Protein AF-0000000066123853 (afdb_homodimer)

Solvent-accessible surface area (backbone atoms only — not comparable to full-atom values): 35939 Å² total; per-residue (Å²): 130,81,56,66,37,72,75,20,66,76,66,48,67,54,58,86,61,61,35,60,52,80,24,77,84,41,65,58,48,42,54,58,63,75,71,59,58,68,35,46,50,50,32,54,51,54,63,68,64,69,81,60,58,86,77,52,66,48,64,68,28,37,54,46,67,74,42,84,79,60,48,72,63,56,48,43,35,52,52,52,47,50,12,46,49,34,28,49,29,36,50,50,31,47,42,41,44,67,32,48,50,68,51,37,37,23,34,43,53,39,46,22,50,30,48,50,33,25,50,25,41,47,51,33,48,32,44,51,50,51,26,62,65,62,66,49,62,55,59,58,35,47,32,23,52,50,24,34,50,50,44,24,52,49,50,51,52,51,48,60,50,42,50,62,58,60,38,70,81,53,55,60,89,42,62,67,34,36,42,50,50,49,49,30,48,40,48,46,26,47,40,44,51,44,39,54,46,49,56,50,46,53,58,49,45,53,38,27,75,69,71,34,48,49,32,59,25,52,53,48,51,54,50,49,52,51,40,52,53,49,31,53,49,40,39,53,50,55,49,50,49,39,69,78,37,61,84,47,72,37,71,67,52,52,51,51,50,52,50,52,51,52,51,49,45,51,44,46,42,51,32,41,36,67,44,28,75,84,40,54,97,89,43,43,37,67,48,50,44,31,32,48,38,22,44,46,24,54,53,32,43,65,68,76,40,76,63,80,63,85,41,62,67,71,56,64,65,56,56,52,52,53,53,51,45,51,51,50,49,50,47,54,46,41,51,53,44,48,58,49,50,64,68,58,69,110,133,86,52,66,37,71,73,20,66,76,67,49,67,55,58,85,60,61,34,62,51,80,23,78,84,41,66,58,48,42,54,59,65,76,71,58,59,67,34,45,50,50,31,54,52,54,62,68,65,68,82,61,59,85,78,52,67,48,66,70,30,38,54,48,66,73,43,84,77,59,48,72,62,56,49,43,35,52,51,52,47,50,12,47,48,35,28,48,29,35,50,50,32,47,44,41,43,66,34,48,51,68,52,38,37,24,35,42,52,41,45,22,50,30,47,51,34,26,51,26,42,47,51,33,48,33,46,51,50,51,26,60,65,63,67,50,62,55,60,57,34,46,32,23,51,50,24,35,46,50,43,24,53,51,52,51,52,52,47,59,50,41,49,61,58,61,38,70,82,53,56,62,89,44,61,67,33,36,41,51,50,50,50,30,49,42,46,47,26,47,40,45,51,44,39,54,46,49,56,50,48,52,59,48,44,52,37,27,75,69,71,34,48,48,32,61,27,52,52,49,52,55,49,49,52,51,40,53,52,50,30,52,50,40,41,51,50,54,48,50,50,39,70,77,37,60,84,46,73,38,72,67,51,52,50,51,51,52,51,52,51,51,52,50,44,52,46,47,41,51,33,40,36,68,44,28,76,82,40,54,97,91,42,44,36,68,48,50,44,33,32,49,37,23,44,48,24,55,52,32,43,66,68,76,41,74,63,81,63,85,41,64,68,72,54,64,65,56,57,52,52,53,52,51,45,51,51,49,49,48,47,53,47,41,51,53,43,49,59,50,49,65,67,57,71,112

Radius of gyration: 25.78 Å; Cα contacts (8 Å, |Δi|>4): 900; chains: 2; bounding box: 51×75×58 Å

Nearest PDB structures (foldseek):
  4d8g-assembly2_D  TM=9.916E-01  e=1.668E-39  Chlamydia trachomatis
  2ani-assembly1_A-2  TM=9.956E-01  e=8.277E-39  Chlamydia trachomatis
  6y2n-assembly1_A-2  TM=9.847E-01  e=2.205E-27  Saccharopolyspora erythraea NRRL 2338
  7aik-assembly1_A  TM=9.296E-01  e=1.510E-14  Aquifex aeolicus VF5
  2rcc-assembly1_B  TM=9.233E-01  e=2.480E-12  Halalkalibacterium halodurans C-125

Structure (mmCIF, N/CA/C/O backbone):
data_AF-0000000066123853-model_v1
#
loop_
_entity.id
_entity.type
_entity.pdbx_description
1 polymer 'Ribonucleoside-diphosphate reductase subunit beta'
#
loop_
_atom_site.group_PDB
_atom_site.id
_atom_site.type_symbol
_atom_site.label_atom_id
_atom_site.label_alt_id
_atom_site.label_comp_id
_atom_site.label_asym_id
_atom_site.label_entity_id
_atom_site.label_seq_id
_atom_site.pdbx_PDB_ins_code
_atom_site.Cartn_x
_atom_site.Cartn_y
_atom_site.Cartn_z
_atom_site.occupancy
_atom_site.B_iso_or_equiv
_atom_site.auth_seq_id
_atom_site.auth_comp_id
_atom_site.auth_asym_id
_atom_site.auth_atom_id
_atom_site.pdbx_PDB_model_num
ATOM 1 N N . MET A 1 1 ? 11.695 31.75 20.984 1 34.56 1 MET A N 1
ATOM 2 C CA . MET A 1 1 ? 12.438 31.344 19.797 1 34.56 1 MET A CA 1
ATOM 3 C C . MET A 1 1 ? 12.828 29.875 19.875 1 34.56 1 MET A C 1
ATOM 5 O O . MET A 1 1 ? 13.82 29.516 20.5 1 34.56 1 MET A O 1
ATOM 9 N N . GLN A 1 2 ? 12.016 28.859 20.109 1 45.78 2 GLN A N 1
ATOM 10 C CA . GLN A 1 2 ? 12.273 27.594 20.781 1 45.78 2 GLN A CA 1
ATOM 11 C C . GLN A 1 2 ? 13.25 26.734 19.984 1 45.78 2 GLN A C 1
ATOM 13 O O . GLN A 1 2 ? 13.062 26.516 18.797 1 45.78 2 GLN A O 1
ATOM 18 N N . ALA A 1 3 ? 14.508 26.531 20.531 1 50.03 3 ALA A N 1
ATOM 19 C CA . ALA A 1 3 ? 15.898 26.156 20.312 1 50.03 3 ALA A CA 1
ATOM 20 C C . ALA A 1 3 ? 16 24.766 19.672 1 50.03 3 ALA A C 1
ATOM 22 O O . ALA A 1 3 ? 15.164 23.906 19.922 1 50.03 3 ALA A O 1
ATOM 23 N N . ASP A 1 4 ? 16.672 24.812 18.531 1 61.72 4 ASP A N 1
ATOM 24 C CA . ASP A 1 4 ? 17.328 23.641 17.953 1 61.72 4 ASP A CA 1
ATOM 25 C C . ASP A 1 4 ? 17.781 22.672 19.047 1 61.72 4 ASP A C 1
ATOM 27 O O . ASP A 1 4 ? 18.312 23.094 20.078 1 61.72 4 ASP A O 1
ATOM 31 N N . ILE A 1 5 ? 16.984 21.625 19.156 1 66.38 5 ILE A N 1
ATOM 32 C CA . ILE A 1 5 ? 17.422 20.578 20.078 1 66.38 5 ILE A CA 1
ATOM 33 C C . ILE A 1 5 ? 18.812 20.078 19.688 1 66.38 5 ILE A C 1
ATOM 35 O O . ILE A 1 5 ? 18.984 19.391 18.688 1 66.38 5 ILE A O 1
ATOM 39 N N . LEU A 1 6 ? 19.844 20.703 20.156 1 57.56 6 LEU A N 1
ATOM 40 C CA . LEU A 1 6 ? 21.234 20.422 19.797 1 57.56 6 LEU A CA 1
ATOM 41 C C . LEU A 1 6 ? 21.484 18.922 19.797 1 57.56 6 LEU A C 1
ATOM 43 O O . LEU A 1 6 ? 22.203 18.406 18.922 1 57.56 6 LEU A O 1
ATOM 47 N N . ASP A 1 7 ? 20.891 18.188 20.656 1 71.75 7 ASP A N 1
ATOM 48 C CA . ASP A 1 7 ? 21.172 16.766 20.766 1 71.75 7 ASP A CA 1
ATOM 49 C C . ASP A 1 7 ? 20.469 15.977 19.672 1 71.75 7 ASP A C 1
ATOM 51 O O . ASP A 1 7 ? 20.75 14.797 19.469 1 71.75 7 ASP A O 1
ATOM 55 N N . GLY A 1 8 ? 19.719 16.766 18.906 1 78 8 GLY A N 1
ATOM 56 C CA . GLY A 1 8 ? 18.953 16.078 17.875 1 78 8 GLY A CA 1
ATOM 57 C C . GLY A 1 8 ? 19.781 15.68 16.672 1 78 8 GLY A C 1
ATOM 58 O O . GLY A 1 8 ? 19.391 14.781 15.93 1 78 8 GLY A O 1
ATOM 59 N N . LYS A 1 9 ? 20.969 16.359 16.469 1 79.56 9 LYS A N 1
ATOM 60 C CA . LYS A 1 9 ? 21.828 16.047 15.336 1 79.56 9 LYS A CA 1
ATOM 61 C C . LYS A 1 9 ? 22.422 14.641 15.461 1 79.56 9 LYS A C 1
ATOM 63 O O . LYS A 1 9 ? 22.719 13.992 14.461 1 79.56 9 LYS A O 1
ATOM 68 N N . GLN A 1 10 ? 22.531 14.164 16.719 1 73.81 10 GLN A N 1
ATOM 69 C CA . GLN A 1 10 ? 23.125 12.859 17 1 73.81 10 GLN A CA 1
ATOM 70 C C . GLN A 1 10 ? 22.172 11.734 16.578 1 73.81 10 GLN A C 1
ATOM 72 O O . GLN A 1 10 ? 22.578 10.578 16.469 1 73.81 10 GLN A O 1
ATOM 77 N N . LYS A 1 11 ? 21.047 12.102 16.312 1 79.5 11 LYS A N 1
ATOM 78 C CA . LYS A 1 11 ? 20.031 11.102 15.984 1 79.5 11 LYS A CA 1
ATOM 79 C C . LYS A 1 11 ? 19.891 10.938 14.477 1 79.5 11 LYS A C 1
ATOM 81 O O . LYS A 1 11 ? 19.078 10.133 14.008 1 79.5 11 LYS A O 1
ATOM 86 N N . ARG A 1 12 ? 20.719 11.672 13.828 1 79.88 12 ARG A N 1
ATOM 87 C CA . ARG A 1 12 ? 20.734 11.477 12.383 1 79.88 12 ARG A CA 1
ATOM 88 C C . ARG A 1 12 ? 21.266 10.086 12.023 1 79.88 12 ARG A C 1
ATOM 90 O O . ARG A 1 12 ? 22.219 9.602 12.633 1 79.88 12 ARG A O 1
ATOM 97 N N . VAL A 1 13 ? 20.641 9.406 11.078 1 80.44 13 VAL A N 1
ATOM 98 C CA . VAL A 1 13 ? 20.891 7.996 10.766 1 80.44 13 VAL A CA 1
ATOM 99 C C . VAL A 1 13 ? 22.188 7.859 9.969 1 80.44 13 VAL A C 1
ATOM 101 O O . VAL A 1 13 ? 22.438 8.648 9.062 1 80.44 13 VAL A O 1
ATOM 104 N N . ASN A 1 14 ? 22.938 6.887 10.398 1 81.81 14 ASN A N 1
ATOM 105 C CA . ASN A 1 14 ? 24.125 6.469 9.656 1 81.81 14 ASN A CA 1
ATOM 106 C C . ASN A 1 14 ? 23.812 5.316 8.703 1 81.81 14 ASN A C 1
ATOM 108 O O . ASN A 1 14 ? 23.109 4.375 9.07 1 81.81 14 ASN A O 1
ATOM 112 N N . LEU A 1 15 ? 24.344 5.449 7.52 1 82.56 15 LEU A N 1
ATOM 113 C CA . LEU A 1 15 ? 24.094 4.477 6.465 1 82.56 15 LEU A CA 1
ATOM 114 C C . LEU A 1 15 ? 24.406 3.062 6.938 1 82.56 15 LEU A C 1
ATOM 116 O O . LEU A 1 15 ? 23.641 2.131 6.672 1 82.56 15 LEU A O 1
ATOM 120 N N . ASN A 1 16 ? 25.469 2.875 7.566 1 82.94 16 ASN A N 1
ATOM 121 C CA . ASN A 1 16 ? 25.953 1.556 7.949 1 82.94 16 ASN A CA 1
ATOM 122 C C . ASN A 1 16 ? 25.109 0.937 9.055 1 82.94 16 ASN A C 1
ATOM 124 O O . ASN A 1 16 ? 25.172 -0.271 9.289 1 82.94 16 ASN A O 1
ATOM 128 N N . SER A 1 17 ? 24.328 1.716 9.68 1 85.19 17 SER A N 1
ATOM 129 C CA . SER A 1 17 ? 23.484 1.222 10.773 1 85.19 17 SER A CA 1
ATOM 130 C C . SER A 1 17 ? 22.188 0.631 10.242 1 85.19 17 SER A C 1
ATOM 132 O O . SER A 1 17 ? 21.453 -0.04 10.977 1 85.19 17 SER A O 1
ATOM 134 N N . LYS A 1 18 ? 21.953 0.809 9.031 1 90.25 18 LYS A N 1
ATOM 135 C CA . LYS A 1 18 ? 20.703 0.314 8.453 1 90.25 18 LYS A CA 1
ATOM 136 C C . LYS A 1 18 ? 20.797 -1.181 8.164 1 90.25 18 LYS A C 1
ATOM 138 O O . LYS A 1 18 ? 21.844 -1.677 7.738 1 90.25 18 LYS A O 1
ATOM 143 N N . ARG A 1 19 ? 19.75 -1.837 8.422 1 94.12 19 ARG A N 1
ATOM 144 C CA . ARG A 1 19 ? 19.609 -3.268 8.172 1 94.12 19 ARG A CA 1
ATOM 145 C C . ARG A 1 19 ? 18.234 -3.59 7.602 1 94.12 19 ARG A C 1
ATOM 147 O O . ARG A 1 19 ? 17.297 -2.803 7.746 1 94.12 19 ARG A O 1
ATOM 154 N N . LEU A 1 20 ? 18.156 -4.711 6.953 1 96.5 20 LEU A N 1
ATOM 155 C CA . LEU A 1 20 ? 16.906 -5.094 6.32 1 96.5 20 LEU A CA 1
ATOM 156 C C . LEU A 1 20 ? 15.875 -5.516 7.367 1 96.5 20 LEU A C 1
ATOM 158 O O . LEU A 1 20 ? 14.688 -5.227 7.223 1 96.5 20 LEU A O 1
ATOM 162 N N . VAL A 1 21 ? 16.344 -6.207 8.359 1 96 21 VAL A N 1
ATOM 163 C CA . VAL A 1 21 ? 15.484 -6.656 9.453 1 96 21 VAL A CA 1
ATOM 164 C C . VAL A 1 21 ? 16.125 -6.289 10.789 1 96 21 VAL A C 1
ATOM 166 O O . VAL A 1 21 ? 17.344 -6.152 10.891 1 96 21 VAL A O 1
ATOM 169 N N . ASN A 1 22 ? 15.227 -6.039 11.766 1 91.69 22 ASN A N 1
ATOM 170 C CA . ASN A 1 22 ? 15.656 -5.773 13.133 1 91.69 22 ASN A CA 1
ATOM 171 C C . ASN A 1 22 ? 16.531 -4.531 13.211 1 91.69 22 ASN A C 1
ATOM 173 O O . ASN A 1 22 ? 17.516 -4.508 13.945 1 91.69 22 ASN A O 1
ATOM 177 N N . CYS A 1 23 ? 16.188 -3.596 12.305 1 82.75 23 CYS A N 1
ATOM 178 C CA . CYS A 1 23 ? 16.922 -2.332 12.352 1 82.75 23 CYS A CA 1
ATOM 179 C C . CYS A 1 23 ? 16.484 -1.496 13.547 1 82.75 23 CYS A C 1
ATOM 181 O O . CYS A 1 23 ? 15.852 -0.447 13.375 1 82.75 23 CYS A O 1
ATOM 183 N N . ASN A 1 24 ? 16.578 -1.872 14.695 1 68.81 24 ASN A N 1
ATOM 184 C CA . ASN A 1 24 ? 16.094 -1.221 15.906 1 68.81 24 ASN A CA 1
ATOM 185 C C . ASN A 1 24 ? 16.891 0.044 16.219 1 68.81 24 ASN A C 1
ATOM 187 O O . ASN A 1 24 ? 16.422 0.902 16.969 1 68.81 24 ASN A O 1
ATOM 191 N N . GLN A 1 25 ? 17.938 0.128 15.664 1 57.03 25 GLN A N 1
ATOM 192 C CA . GLN A 1 25 ? 18.797 1.259 15.984 1 57.03 25 GLN A CA 1
ATOM 193 C C . GLN A 1 25 ? 18.422 2.486 15.156 1 57.03 25 GLN A C 1
ATOM 195 O O . GLN A 1 25 ? 18.75 3.615 15.531 1 57.03 25 GLN A O 1
ATOM 200 N N . VAL A 1 26 ? 17.812 2.137 14.18 1 58.5 26 VAL A N 1
ATOM 201 C CA . VAL A 1 26 ? 17.5 3.246 13.289 1 58.5 26 VAL A CA 1
ATOM 202 C C . VAL A 1 26 ? 15.992 3.502 13.297 1 58.5 26 VAL A C 1
ATOM 204 O O . VAL A 1 26 ? 15.195 2.564 13.383 1 58.5 26 VAL A O 1
ATOM 207 N N . ASP A 1 27 ? 15.742 4.75 13.375 1 72.19 27 ASP A N 1
ATOM 208 C CA . ASP A 1 27 ? 14.359 5.211 13.305 1 72.19 27 ASP A CA 1
ATOM 209 C C . ASP A 1 27 ? 13.719 4.844 11.969 1 72.19 27 ASP A C 1
ATOM 211 O O . ASP A 1 27 ? 14.188 5.289 10.914 1 72.19 27 ASP A O 1
ATOM 215 N N . VAL A 1 28 ? 12.742 4.07 12.039 1 66.69 28 VAL A N 1
ATOM 216 C CA . VAL A 1 28 ? 12.094 3.484 10.875 1 66.69 28 VAL A CA 1
ATOM 217 C C . VAL A 1 28 ? 11.406 4.582 10.062 1 66.69 28 VAL A C 1
ATOM 219 O O . VAL A 1 28 ? 11.008 4.359 8.914 1 66.69 28 VAL A O 1
ATOM 222 N N . ASN A 1 29 ? 11.43 5.75 10.594 1 73.06 29 ASN A N 1
ATOM 223 C CA . ASN A 1 29 ? 10.75 6.848 9.906 1 73.06 29 ASN A CA 1
ATOM 224 C C . ASN A 1 29 ? 11.727 7.66 9.055 1 73.06 29 ASN A C 1
ATOM 226 O O . ASN A 1 29 ? 11.32 8.594 8.359 1 73.06 29 ASN A O 1
ATOM 230 N N . GLN A 1 30 ? 12.969 7.207 9.047 1 82.81 30 GLN A N 1
ATOM 231 C CA . GLN A 1 30 ? 13.961 7.969 8.297 1 82.81 30 GLN A CA 1
ATOM 232 C C . GLN A 1 30 ? 14.344 7.242 7.008 1 82.81 30 GLN A C 1
ATOM 234 O O . GLN A 1 30 ? 15.141 6.305 7.035 1 82.81 30 GLN A O 1
ATOM 239 N N . LEU A 1 31 ? 13.914 7.738 5.906 1 87.56 31 LEU A N 1
ATOM 240 C CA . LEU A 1 31 ? 14.141 7.145 4.59 1 87.56 31 LEU A CA 1
ATOM 241 C C . LEU A 1 31 ? 15.594 7.305 4.164 1 87.56 31 LEU A C 1
ATOM 243 O O . LEU A 1 31 ? 16.203 6.367 3.635 1 87.56 31 LEU A O 1
ATOM 247 N N . VAL A 1 32 ? 16.172 8.477 4.492 1 89.06 32 VAL A N 1
ATOM 248 C CA . VAL A 1 32 ? 17.516 8.758 4.012 1 89.06 32 VAL A CA 1
ATOM 249 C C . VAL A 1 32 ? 18.516 8.609 5.152 1 89.06 32 VAL A C 1
ATOM 251 O O . VAL A 1 32 ? 18.188 8.844 6.316 1 89.06 32 VAL A O 1
ATOM 254 N N . PRO A 1 33 ? 19.719 8.227 4.84 1 90.69 33 PRO A N 1
ATOM 255 C CA . PRO A 1 33 ? 20.234 7.848 3.521 1 90.69 33 PRO A CA 1
ATOM 256 C C . PRO A 1 33 ? 19.734 6.477 3.064 1 90.69 33 PRO A C 1
ATOM 258 O O . PRO A 1 33 ? 19.312 5.66 3.891 1 90.69 33 PRO A O 1
ATOM 261 N N . ILE A 1 34 ? 19.781 6.328 1.762 1 92.81 34 ILE A N 1
ATOM 262 C CA . ILE A 1 34 ? 19.328 5.062 1.186 1 92.81 34 ILE A CA 1
ATOM 263 C C . ILE A 1 34 ? 20.516 4.102 1.077 1 92.81 34 ILE A C 1
ATOM 265 O O . ILE A 1 34 ? 21.469 4.367 0.356 1 92.81 34 ILE A O 1
ATOM 269 N N . LYS A 1 35 ? 20.453 3.027 1.718 1 94 35 LYS A N 1
ATOM 270 C CA . LYS A 1 35 ? 21.5 1.999 1.689 1 94 35 LYS A CA 1
ATOM 271 C C . LYS A 1 35 ? 21.219 0.96 0.608 1 94 35 LYS A C 1
ATOM 273 O O . LYS A 1 35 ? 22.094 0.641 -0.199 1 94 35 LYS A O 1
ATOM 278 N N . TYR A 1 36 ? 20.047 0.468 0.564 1 96.62 36 TYR A N 1
ATOM 279 C CA . TYR A 1 36 ? 19.656 -0.583 -0.368 1 96.62 36 TYR A CA 1
ATOM 280 C C . TYR A 1 36 ? 19.062 0.011 -1.641 1 96.62 36 TYR A C 1
ATOM 282 O O . TYR A 1 36 ? 17.844 -0.046 -1.854 1 96.62 36 TYR A O 1
ATOM 290 N N . LYS A 1 37 ? 19.922 0.354 -2.514 1 96.44 37 LYS A N 1
ATOM 291 C CA . LYS A 1 37 ? 19.547 1.044 -3.746 1 96.44 37 LYS A CA 1
ATOM 292 C C . LYS A 1 37 ? 18.641 0.174 -4.609 1 96.44 37 LYS A C 1
ATOM 294 O O . LYS A 1 37 ? 17.766 0.687 -5.32 1 96.44 37 LYS A O 1
ATOM 299 N N . TRP A 1 38 ? 18.859 -1.137 -4.512 1 97.06 38 TRP A N 1
ATOM 300 C CA . TRP A 1 38 ? 18.016 -2.051 -5.285 1 97.06 38 TRP A CA 1
ATOM 301 C C . TRP A 1 38 ? 16.562 -1.94 -4.863 1 97.06 38 TRP A C 1
ATOM 303 O O . TRP A 1 38 ? 15.648 -2.078 -5.691 1 97.06 38 TRP A O 1
ATOM 313 N N . ALA A 1 39 ? 16.281 -1.753 -3.58 1 97.75 39 ALA A N 1
ATOM 314 C CA . ALA A 1 39 ? 14.906 -1.608 -3.109 1 97.75 39 ALA A CA 1
ATOM 315 C C . ALA A 1 39 ? 14.266 -0.349 -3.678 1 97.75 39 ALA A C 1
ATOM 317 O O . ALA A 1 39 ? 13.102 -0.372 -4.094 1 97.75 39 ALA A O 1
ATOM 318 N N . TRP A 1 40 ? 15.016 0.731 -3.705 1 96.38 40 TRP A N 1
ATOM 319 C CA . TRP A 1 40 ? 14.547 1.985 -4.281 1 96.38 40 TRP A CA 1
ATOM 320 C C . TRP A 1 40 ? 14.273 1.83 -5.773 1 96.38 40 TRP A C 1
ATOM 322 O O . TRP A 1 40 ? 13.273 2.338 -6.285 1 96.38 40 TRP A O 1
ATOM 332 N N . GLU A 1 41 ? 15.148 1.145 -6.449 1 97.12 41 GLU A N 1
ATOM 333 C CA . GLU A 1 41 ? 14.969 0.894 -7.875 1 97.12 41 GLU A CA 1
ATOM 334 C C . GLU A 1 41 ? 13.695 0.09 -8.141 1 97.12 41 GLU A C 1
ATOM 336 O O . GLU A 1 41 ? 12.969 0.365 -9.102 1 97.12 41 GLU A O 1
ATOM 341 N N . HIS A 1 42 ? 13.445 -0.936 -7.324 1 98.12 42 HIS A N 1
ATOM 342 C CA . HIS A 1 42 ? 12.211 -1.699 -7.461 1 98.12 42 HIS A CA 1
ATOM 343 C C . HIS A 1 42 ? 10.992 -0.812 -7.262 1 98.12 42 HIS A C 1
ATOM 345 O O . HIS A 1 42 ? 9.977 -0.974 -7.945 1 98.12 42 HIS A O 1
ATOM 351 N N . TYR A 1 43 ? 11.109 0.125 -6.273 1 97.81 43 TYR A N 1
ATOM 352 C CA . TYR A 1 43 ? 10.031 1.081 -6.043 1 97.81 43 TYR A CA 1
ATOM 353 C C . TYR A 1 43 ? 9.766 1.914 -7.293 1 97.81 43 TYR A C 1
ATOM 355 O O . TYR A 1 43 ? 8.625 2.014 -7.746 1 97.81 43 TYR A O 1
ATOM 363 N N . LEU A 1 44 ? 10.805 2.445 -7.859 1 96.38 44 LEU A N 1
ATOM 364 C CA . LEU A 1 44 ? 10.664 3.281 -9.047 1 96.38 44 LEU A CA 1
ATOM 365 C C . LEU A 1 44 ? 10.117 2.477 -10.219 1 96.38 44 LEU A C 1
ATOM 367 O O . LEU A 1 44 ? 9.266 2.959 -10.961 1 96.38 44 LEU A O 1
ATOM 371 N N . ASN A 1 45 ? 10.578 1.268 -10.383 1 95.69 45 ASN A N 1
ATOM 372 C CA . ASN A 1 45 ? 10.086 0.4 -11.445 1 95.69 45 ASN A CA 1
ATOM 373 C C . ASN A 1 45 ? 8.602 0.085 -11.266 1 95.69 45 ASN A C 1
ATOM 375 O O . ASN A 1 45 ? 7.844 0.051 -12.234 1 95.69 45 ASN A O 1
ATOM 379 N N . GLY A 1 46 ? 8.211 -0.218 -9.992 1 96.44 46 GLY A N 1
ATOM 380 C CA . GLY A 1 46 ? 6.801 -0.415 -9.711 1 96.44 46 GLY A CA 1
ATOM 381 C C . GLY A 1 46 ? 5.945 0.783 -10.078 1 96.44 46 GLY A C 1
ATOM 382 O O . GLY A 1 46 ? 4.883 0.631 -10.672 1 96.44 46 GLY A O 1
ATOM 383 N N . CYS A 1 47 ? 6.434 1.962 -9.734 1 95.38 47 CYS A N 1
ATOM 384 C CA . CYS A 1 47 ? 5.707 3.191 -10.039 1 95.38 47 CYS A CA 1
ATOM 385 C C . CYS A 1 47 ? 5.582 3.391 -11.539 1 95.38 47 CYS A C 1
ATOM 387 O O . CYS A 1 47 ? 4.566 3.893 -12.023 1 95.38 47 CYS A O 1
ATOM 389 N N . ALA A 1 48 ? 6.555 3.004 -12.281 1 92.44 48 ALA A N 1
ATOM 390 C CA . ALA A 1 48 ? 6.566 3.164 -13.734 1 92.44 48 ALA A CA 1
ATOM 391 C C . ALA A 1 48 ? 5.559 2.229 -14.398 1 92.44 48 ALA A C 1
ATOM 393 O O . ALA A 1 48 ? 5.062 2.516 -15.484 1 92.44 48 ALA A O 1
ATOM 394 N N . ASN A 1 49 ? 5.238 1.134 -13.742 1 91.94 49 ASN A N 1
ATOM 395 C CA . ASN A 1 49 ? 4.293 0.153 -14.266 1 91.94 49 ASN A CA 1
ATOM 396 C C . ASN A 1 49 ? 2.875 0.421 -13.766 1 91.94 49 ASN A C 1
ATOM 398 O O . ASN A 1 49 ? 2.139 -0.513 -13.453 1 91.94 49 ASN A O 1
ATOM 402 N N . ASN A 1 50 ? 2.477 1.558 -13.75 1 93.31 50 ASN A N 1
ATOM 403 C CA . ASN A 1 50 ? 1.158 1.894 -13.227 1 93.31 50 ASN A CA 1
ATOM 404 C C . ASN A 1 50 ? 0.057 1.61 -14.242 1 93.31 50 ASN A C 1
ATOM 406 O O . ASN A 1 50 ? 0.177 1.979 -15.414 1 93.31 50 ASN A O 1
ATOM 410 N N . TRP A 1 51 ? -0.986 0.936 -13.812 1 95.06 51 TRP A N 1
ATOM 411 C CA . TRP A 1 51 ? -2.139 0.606 -14.641 1 95.06 51 TRP A CA 1
ATOM 412 C C . TRP A 1 51 ? -3.363 0.308 -13.781 1 95.06 51 TRP A C 1
ATOM 414 O O . TRP A 1 51 ? -3.238 0.053 -12.586 1 95.06 51 TRP A O 1
ATOM 424 N N . LEU A 1 52 ? -4.586 0.424 -14.367 1 96.25 52 LEU A N 1
ATOM 425 C CA . LEU A 1 52 ? -5.848 0.023 -13.758 1 96.25 52 LEU A CA 1
ATOM 426 C C . LEU A 1 52 ? -6.648 -0.866 -14.703 1 96.25 52 LEU A C 1
ATOM 428 O O . LEU A 1 52 ? -6.602 -0.686 -15.922 1 96.25 52 LEU A O 1
ATOM 432 N N . PRO A 1 53 ? -7.383 -1.85 -14.18 1 97.12 53 PRO A N 1
ATOM 433 C CA . PRO A 1 53 ? -8.125 -2.76 -15.047 1 97.12 53 PRO A CA 1
ATOM 434 C C . PRO A 1 53 ? -9.156 -2.037 -15.914 1 97.12 53 PRO A C 1
ATOM 436 O O . PRO A 1 53 ? -9.398 -2.432 -17.062 1 97.12 53 PRO A O 1
ATOM 439 N N . THR A 1 54 ? -9.641 -0.956 -15.477 1 94.75 54 THR A N 1
ATOM 440 C CA . THR A 1 54 ? -10.719 -0.255 -16.172 1 94.75 54 THR A CA 1
ATOM 441 C C . THR A 1 54 ? -10.203 0.429 -17.422 1 94.75 54 THR A C 1
ATOM 443 O O . THR A 1 54 ? -10.984 0.87 -18.266 1 94.75 54 THR A O 1
ATOM 446 N N . GLU A 1 55 ? -8.938 0.486 -17.547 1 94.19 55 GLU A N 1
ATOM 447 C CA . GLU A 1 55 ? -8.328 1.076 -18.734 1 94.19 55 GLU A CA 1
ATOM 448 C C . GLU A 1 55 ? -8.32 0.089 -19.906 1 94.19 55 GLU A C 1
ATOM 450 O O . GLU A 1 55 ? -8.016 0.464 -21.031 1 94.19 55 GLU A O 1
ATOM 455 N N . ILE A 1 56 ? -8.656 -1.161 -19.672 1 96.56 56 ILE A N 1
ATOM 456 C CA . ILE A 1 56 ? -8.586 -2.223 -20.672 1 96.56 56 ILE A CA 1
ATOM 457 C C . ILE A 1 56 ? -9.992 -2.6 -21.141 1 96.56 56 ILE A C 1
ATOM 459 O O . ILE A 1 56 ? -10.852 -2.936 -20.312 1 96.56 56 ILE A O 1
ATOM 463 N N . SER A 1 57 ? -10.188 -2.57 -22.422 1 97.25 57 SER A N 1
ATOM 464 C CA . SER A 1 57 ? -11.492 -2.91 -22.969 1 97.25 57 SER A CA 1
ATOM 465 C C . SER A 1 57 ? -11.773 -4.406 -22.844 1 97.25 57 SER A C 1
ATOM 467 O O . SER A 1 57 ? -10.883 -5.23 -23.062 1 97.25 57 SER A O 1
ATOM 469 N N . MET A 1 58 ? -13.039 -4.738 -22.531 1 98.19 58 MET A N 1
ATOM 470 C CA . MET A 1 58 ? -13.445 -6.133 -22.375 1 98.19 58 MET A CA 1
ATOM 471 C C . MET A 1 58 ? -14.453 -6.535 -23.453 1 98.19 58 MET A C 1
ATOM 473 O O . MET A 1 58 ? -15.016 -7.629 -23.391 1 98.19 58 MET A O 1
ATOM 477 N N . GLY A 1 59 ? -14.656 -5.652 -24.359 1 97.38 59 GLY A N 1
ATOM 478 C CA . GLY A 1 59 ? -15.703 -5.867 -25.344 1 97.38 59 GLY A CA 1
ATOM 479 C C . GLY A 1 59 ? -15.57 -7.191 -26.078 1 97.38 59 GLY A C 1
ATOM 480 O O . GLY A 1 59 ? -16.531 -7.965 -26.141 1 97.38 59 GLY A O 1
ATOM 481 N N . LYS A 1 60 ? -14.453 -7.508 -26.641 1 97.62 60 LYS A N 1
ATOM 482 C CA . LYS A 1 60 ? -14.211 -8.742 -27.391 1 97.62 60 LYS A CA 1
ATOM 483 C C . LYS A 1 60 ? -14.352 -9.969 -26.5 1 97.62 60 LYS A C 1
ATOM 485 O O . LYS A 1 60 ? -14.844 -11.008 -26.938 1 97.62 60 LYS A O 1
ATOM 490 N N . ASP A 1 61 ? -13.883 -9.852 -25.328 1 98.44 61 ASP A N 1
ATOM 491 C CA . ASP A 1 61 ? -13.984 -10.961 -24.375 1 98.44 61 ASP A CA 1
ATOM 492 C C . ASP A 1 61 ? -15.445 -11.273 -24.047 1 98.44 61 ASP A C 1
ATOM 494 O O . ASP A 1 61 ? -15.828 -12.438 -23.938 1 98.44 61 ASP A O 1
ATOM 498 N N . ILE A 1 62 ? -16.219 -10.234 -23.828 1 98.38 62 ILE A N 1
ATOM 499 C CA . ILE A 1 62 ? -17.625 -10.391 -23.516 1 98.38 62 ILE A CA 1
ATOM 500 C C . ILE A 1 62 ? -18.328 -11.117 -24.672 1 98.38 62 ILE A C 1
ATOM 502 O O . ILE A 1 62 ? -19.094 -12.062 -24.453 1 98.38 62 ILE A O 1
ATOM 506 N N . GLU A 1 63 ? -18.016 -10.672 -25.844 1 98 63 GLU A N 1
ATOM 507 C CA . GLU A 1 63 ? -18.609 -11.297 -27.016 1 98 63 GLU A CA 1
ATOM 508 C C . GLU A 1 63 ? -18.203 -12.766 -27.125 1 98 63 GLU A C 1
ATOM 510 O O . GLU A 1 63 ? -19.047 -13.633 -27.359 1 98 63 GLU A O 1
ATOM 515 N N . LEU A 1 64 ? -16.984 -13.047 -26.984 1 98 64 LEU A N 1
ATOM 516 C CA . LEU A 1 64 ? -16.469 -14.406 -27.094 1 98 64 LEU A CA 1
ATOM 517 C C . LEU A 1 64 ? -17.078 -15.297 -26 1 98 64 LEU A C 1
ATOM 519 O O . LEU A 1 64 ? -17.453 -16.438 -26.266 1 98 64 LEU A O 1
ATOM 523 N N . TRP A 1 65 ? -17.141 -14.812 -24.797 1 98 65 TRP A N 1
ATOM 524 C CA . TRP A 1 65 ? -17.641 -15.578 -23.656 1 98 65 TRP A CA 1
ATOM 525 C C . TRP A 1 65 ? -19.109 -15.953 -23.859 1 98 65 TRP A C 1
ATOM 527 O O . TRP A 1 65 ? -19.531 -17.047 -23.453 1 98 65 TRP A O 1
ATOM 537 N N . LYS A 1 66 ? -19.828 -15.086 -24.453 1 97.06 66 LYS A N 1
ATOM 538 C CA . LYS A 1 66 ? -21.25 -15.32 -24.672 1 97.06 66 LYS A CA 1
ATOM 539 C C . LYS A 1 66 ? -21.484 -16.234 -25.859 1 97.06 66 LYS A C 1
ATOM 541 O O . LYS A 1 66 ? -22.578 -16.797 -26.031 1 97.06 66 LYS A O 1
ATOM 546 N N . SER A 1 67 ? -20.469 -16.359 -26.609 1 96.31 67 SER A N 1
ATOM 547 C CA . SER A 1 67 ? -20.609 -17.156 -27.812 1 96.31 67 SER A CA 1
ATOM 548 C C . SER A 1 67 ? -20.406 -18.641 -27.516 1 96.31 67 SER A C 1
ATOM 550 O O . SER A 1 67 ? -20.203 -19.031 -26.359 1 96.31 67 SER A O 1
ATOM 552 N N . ASN A 1 68 ? -20.469 -19.516 -28.594 1 94.19 68 ASN A N 1
ATOM 553 C CA . ASN A 1 68 ? -20.25 -20.953 -28.469 1 94.19 68 ASN A CA 1
ATOM 554 C C . ASN A 1 68 ? -18.891 -21.359 -29.016 1 94.19 68 ASN A C 1
ATOM 556 O O . ASN A 1 68 ? -18.641 -22.547 -29.25 1 94.19 68 ASN A O 1
ATOM 560 N N . VAL A 1 69 ? -18.062 -20.344 -29.078 1 94.06 69 VAL A N 1
ATOM 561 C CA . VAL A 1 69 ? -16.75 -20.609 -29.672 1 94.06 69 VAL A CA 1
ATOM 562 C C . VAL A 1 69 ? -15.852 -21.297 -28.641 1 94.06 69 VAL A C 1
ATOM 564 O O . VAL A 1 69 ? -15.086 -22.188 -28.984 1 94.06 69 VAL A O 1
ATOM 567 N N . LEU A 1 70 ? -15.969 -20.938 -27.438 1 95.56 70 LEU A N 1
ATOM 568 C CA . LEU A 1 70 ? -15.18 -21.547 -26.375 1 95.56 70 LEU A CA 1
ATOM 569 C C . LEU A 1 70 ? -15.758 -22.906 -25.969 1 95.56 70 LEU A C 1
ATOM 571 O O . LEU A 1 70 ? -16.953 -23.016 -25.688 1 95.56 70 LEU A O 1
ATOM 575 N N . SER A 1 71 ? -14.938 -23.875 -25.984 1 94.25 71 SER A N 1
ATOM 576 C CA . SER A 1 71 ? -15.359 -25.188 -25.5 1 94.25 71 SER A CA 1
ATOM 577 C C . SER A 1 71 ? -15.539 -25.172 -23.984 1 94.25 71 SER A C 1
ATOM 579 O O . SER A 1 71 ? -15.094 -24.25 -23.312 1 94.25 71 SER A O 1
ATOM 581 N N . GLU A 1 72 ? -16.172 -26.203 -23.5 1 93.69 72 GLU A N 1
ATOM 582 C CA . GLU A 1 72 ? -16.359 -26.344 -22.062 1 93.69 72 GLU A CA 1
ATOM 583 C C . GLU A 1 72 ? -15.008 -26.469 -21.344 1 93.69 72 GLU A C 1
ATOM 585 O O . GLU A 1 72 ? -14.836 -25.969 -20.234 1 93.69 72 GLU A O 1
ATOM 590 N N . ASP A 1 73 ? -14.109 -27.141 -22.016 1 94.44 73 ASP A N 1
ATOM 591 C CA . ASP A 1 73 ? -12.781 -27.328 -21.438 1 94.44 73 ASP A CA 1
ATOM 592 C C . ASP A 1 73 ? -12.031 -26 -21.344 1 94.44 73 ASP A C 1
ATOM 594 O O . ASP A 1 73 ? -11.336 -25.734 -20.359 1 94.44 73 ASP A O 1
ATOM 598 N N . GLU A 1 74 ? -12.164 -25.203 -22.391 1 95.5 74 GLU A N 1
ATOM 599 C CA . GLU A 1 74 ? -11.539 -23.875 -22.375 1 95.5 74 GLU A CA 1
ATOM 600 C C . GLU A 1 74 ? -12.133 -23 -21.281 1 95.5 74 GLU A C 1
ATOM 602 O O . GLU A 1 74 ? -11.406 -22.312 -20.562 1 95.5 74 GLU A O 1
ATOM 607 N N . ARG A 1 75 ? -13.43 -23.047 -21.156 1 95.94 75 ARG A N 1
ATOM 608 C CA . ARG A 1 75 ? -14.117 -22.281 -20.125 1 95.94 75 ARG A CA 1
ATOM 609 C C . ARG A 1 75 ? -13.688 -22.719 -18.719 1 95.94 75 ARG A C 1
ATOM 611 O O . ARG A 1 75 ? -13.523 -21.906 -17.828 1 95.94 75 ARG A O 1
ATOM 618 N N . ARG A 1 76 ? -13.461 -23.953 -18.594 1 94.25 76 ARG A N 1
ATOM 619 C CA . ARG A 1 76 ? -13.039 -24.5 -17.312 1 94.25 76 ARG A CA 1
ATOM 620 C C . ARG A 1 76 ? -11.68 -23.953 -16.906 1 94.25 76 ARG A C 1
ATOM 622 O O . ARG A 1 76 ? -11.492 -23.547 -15.75 1 94.25 76 ARG A O 1
ATOM 629 N N . VAL A 1 77 ? -10.734 -23.922 -17.844 1 95.44 77 VAL A N 1
ATOM 630 C CA . VAL A 1 77 ? -9.398 -23.406 -17.562 1 95.44 77 VAL A CA 1
ATOM 631 C C . VAL A 1 77 ? -9.492 -21.953 -17.109 1 95.44 77 VAL A C 1
ATOM 633 O O . VAL A 1 77 ? -8.859 -21.562 -16.125 1 95.44 77 VAL A O 1
ATOM 636 N N . ILE A 1 78 ? -10.312 -21.188 -17.781 1 96.88 78 ILE A N 1
ATOM 637 C CA . ILE A 1 78 ? -10.453 -19.766 -17.5 1 96.88 78 ILE A CA 1
ATOM 638 C C . ILE A 1 78 ? -11.07 -19.578 -16.125 1 96.88 78 ILE A C 1
ATOM 640 O O . ILE A 1 78 ? -10.555 -18.812 -15.297 1 96.88 78 ILE A O 1
ATOM 644 N N . LEU A 1 79 ? -12.102 -20.312 -15.828 1 96.62 79 LEU A N 1
ATOM 645 C CA . LEU A 1 79 ? -12.836 -20.141 -14.578 1 96.62 79 LEU A CA 1
ATOM 646 C C . LEU A 1 79 ? -11.992 -20.594 -13.391 1 96.62 79 LEU A C 1
ATOM 648 O O . LEU A 1 79 ? -11.977 -19.953 -12.344 1 96.62 79 LEU A O 1
ATOM 652 N N . LEU A 1 80 ? -11.258 -21.703 -13.516 1 95.69 80 LEU A N 1
ATOM 653 C CA . LEU A 1 80 ? -10.406 -22.188 -12.438 1 95.69 80 LEU A CA 1
ATOM 654 C C . LEU A 1 80 ? -9.242 -21.219 -12.195 1 95.69 80 LEU A C 1
ATOM 656 O O . LEU A 1 80 ? -8.859 -20.984 -11.047 1 95.69 80 LEU A O 1
ATOM 660 N N . ASN A 1 81 ? -8.719 -20.75 -13.297 1 97.25 81 ASN A N 1
ATOM 661 C CA . ASN A 1 81 ? -7.641 -19.766 -13.188 1 97.25 81 ASN A CA 1
ATOM 662 C C . ASN A 1 81 ? -8.102 -18.5 -12.461 1 97.25 81 ASN A C 1
ATOM 664 O O . ASN A 1 81 ? -7.449 -18.047 -11.523 1 97.25 81 ASN A O 1
ATOM 668 N N . LEU A 1 82 ? -9.258 -17.953 -12.883 1 97.38 82 LEU A N 1
ATOM 669 C CA . LEU A 1 82 ? -9.82 -16.781 -12.227 1 97.38 82 LEU A CA 1
ATOM 670 C C . LEU A 1 82 ? -10.094 -17.047 -10.758 1 97.38 82 LEU A C 1
ATOM 672 O O . LEU A 1 82 ? -9.852 -16.188 -9.898 1 97.38 82 LEU A O 1
ATOM 676 N N . GLY A 1 83 ? -10.562 -18.203 -10.477 1 95.5 83 GLY A N 1
ATOM 677 C CA . GLY A 1 83 ? -10.844 -18.594 -9.102 1 95.5 83 GLY A CA 1
ATOM 678 C C . GLY A 1 83 ? -9.602 -18.625 -8.227 1 95.5 83 GLY A C 1
ATOM 679 O O . GLY A 1 83 ? -9.625 -18.125 -7.098 1 95.5 83 GLY A O 1
ATOM 680 N N . PHE A 1 84 ? -8.539 -19.188 -8.711 1 96.31 84 PHE A N 1
ATOM 681 C CA . PHE A 1 84 ? -7.293 -19.25 -7.961 1 96.31 84 PHE A CA 1
ATOM 682 C C . PHE A 1 84 ? -6.727 -17.859 -7.719 1 96.31 84 PHE A C 1
ATOM 684 O O . PHE A 1 84 ? -6.418 -17.484 -6.586 1 96.31 84 PHE A O 1
ATOM 691 N N . PHE A 1 85 ? -6.68 -17.047 -8.766 1 96.44 85 PHE A N 1
ATOM 692 C CA . PHE A 1 85 ? -6.027 -15.742 -8.68 1 96.44 85 PHE A CA 1
ATOM 693 C C . PHE A 1 85 ? -6.836 -14.781 -7.812 1 96.44 85 PHE A C 1
ATOM 695 O O . PHE A 1 85 ? -6.266 -13.961 -7.09 1 96.44 85 PHE A O 1
ATOM 702 N N . SER A 1 86 ? -8.133 -14.781 -7.875 1 92.75 86 SER A N 1
ATOM 703 C CA . SER A 1 86 ? -8.984 -13.82 -7.176 1 92.75 86 SER A CA 1
ATOM 704 C C . SER A 1 86 ? -8.734 -13.859 -5.672 1 92.75 86 SER A C 1
ATOM 706 O O . SER A 1 86 ? -8.648 -12.812 -5.027 1 92.75 86 SER A O 1
ATOM 708 N N . THR A 1 87 ? -8.539 -14.984 -5.145 1 86 87 THR A N 1
ATOM 709 C CA . THR A 1 87 ? -8.305 -15.094 -3.709 1 86 87 THR A CA 1
ATOM 710 C C . THR A 1 87 ? -6.816 -14.984 -3.391 1 86 87 THR A C 1
ATOM 712 O O . THR A 1 87 ? -6.438 -14.422 -2.365 1 86 87 THR A O 1
ATOM 715 N N . ALA A 1 88 ? -5.996 -15.539 -4.258 1 91.06 88 ALA A N 1
ATOM 716 C CA . ALA A 1 88 ? -4.555 -15.555 -4.039 1 91.06 88 ALA A CA 1
ATOM 717 C C . ALA A 1 88 ? -4.004 -14.141 -3.912 1 91.06 88 ALA A C 1
ATOM 719 O O . ALA A 1 88 ? -3.131 -13.875 -3.08 1 91.06 88 ALA A O 1
ATOM 720 N N . GLU A 1 89 ? -4.551 -13.227 -4.676 1 91.31 89 GLU A N 1
ATOM 721 C CA . GLU A 1 89 ? -4.074 -11.852 -4.641 1 91.31 89 GLU A CA 1
ATOM 722 C C . GLU A 1 89 ? -4.379 -11.195 -3.295 1 91.31 89 GLU A C 1
ATOM 724 O O . GLU A 1 89 ? -3.576 -10.406 -2.783 1 91.31 89 GLU A O 1
ATOM 729 N N . SER A 1 90 ? -5.547 -11.477 -2.795 1 86.19 90 SER A N 1
ATOM 730 C CA . SER A 1 90 ? -5.906 -10.945 -1.483 1 86.19 90 SER A CA 1
ATOM 731 C C . SER A 1 90 ? -5 -11.508 -0.394 1 86.19 90 SER A C 1
ATOM 733 O O . SER A 1 90 ? -4.602 -10.789 0.525 1 86.19 90 SER A O 1
ATOM 735 N N . LEU A 1 91 ? -4.66 -12.789 -0.502 1 85.31 91 LEU A N 1
ATOM 736 C CA . LEU A 1 91 ? -3.766 -13.438 0.451 1 85.31 91 LEU A CA 1
ATOM 737 C C . LEU A 1 91 ? -2.381 -12.797 0.419 1 85.31 91 LEU A C 1
ATOM 739 O O . LEU A 1 91 ? -1.774 -12.562 1.468 1 85.31 91 LEU A O 1
ATOM 743 N N . VAL A 1 92 ? -2 -12.555 -0.781 1 89.69 92 VAL A N 1
ATOM 744 C CA . VAL A 1 92 ? -0.683 -11.953 -0.957 1 89.69 92 VAL A CA 1
ATOM 745 C C . VAL A 1 92 ? -0.677 -10.547 -0.368 1 89.69 92 VAL A C 1
ATOM 747 O O . VAL A 1 92 ? 0.235 -10.18 0.377 1 89.69 92 VAL A O 1
ATOM 750 N N . GLY A 1 93 ? -1.687 -9.734 -0.66 1 88.19 93 GLY A N 1
ATOM 751 C CA . GLY A 1 93 ? -1.789 -8.391 -0.104 1 88.19 93 GLY A CA 1
ATOM 752 C C . GLY A 1 93 ? -1.79 -8.375 1.413 1 88.19 93 GLY A C 1
ATOM 753 O O . GLY A 1 93 ? -1.072 -7.586 2.029 1 88.19 93 GLY A O 1
ATOM 754 N N . ASN A 1 94 ? -2.506 -9.266 1.986 1 87.25 94 ASN A N 1
ATOM 755 C CA . ASN A 1 94 ? -2.572 -9.367 3.439 1 87.25 94 ASN A CA 1
ATOM 756 C C . ASN A 1 94 ? -1.229 -9.781 4.035 1 87.25 94 ASN A C 1
ATOM 758 O O . ASN A 1 94 ? -0.808 -9.25 5.062 1 87.25 94 ASN A O 1
ATOM 762 N N . ASN A 1 95 ? -0.577 -10.711 3.432 1 89.44 95 ASN A N 1
ATOM 763 C CA . ASN A 1 95 ? 0.715 -11.172 3.932 1 89.44 95 ASN A CA 1
ATOM 764 C C . ASN A 1 95 ? 1.757 -10.055 3.895 1 89.44 95 ASN A C 1
ATOM 766 O O . ASN A 1 95 ? 2.588 -9.945 4.797 1 89.44 95 ASN A O 1
ATOM 770 N N . ILE A 1 96 ? 1.706 -9.289 2.844 1 93.94 96 ILE A N 1
ATOM 771 C CA . ILE A 1 96 ? 2.65 -8.18 2.699 1 93.94 96 ILE A CA 1
ATOM 772 C C . ILE A 1 96 ? 2.512 -7.227 3.881 1 93.94 96 ILE A C 1
ATOM 774 O O . ILE A 1 96 ? 3.508 -6.855 4.504 1 93.94 96 ILE A O 1
ATOM 778 N N . VAL A 1 97 ? 1.316 -6.918 4.215 1 91.19 97 VAL A N 1
ATOM 779 C CA . VAL A 1 97 ? 1.066 -5.863 5.195 1 91.19 97 VAL A CA 1
ATOM 780 C C . VAL A 1 97 ? 1.178 -6.438 6.605 1 91.19 97 VAL A C 1
ATOM 782 O O . VAL A 1 97 ? 1.842 -5.855 7.465 1 91.19 97 VAL A O 1
ATOM 785 N N . LEU A 1 98 ? 0.641 -7.586 6.848 1 88.88 98 LEU A N 1
ATOM 786 C CA . LEU A 1 98 ? 0.482 -8.094 8.203 1 88.88 98 LEU A CA 1
ATOM 787 C C . LEU A 1 98 ? 1.712 -8.891 8.633 1 88.88 98 LEU A C 1
ATOM 789 O O . LEU A 1 98 ? 1.916 -9.125 9.828 1 88.88 98 LEU A O 1
ATOM 793 N N . ALA A 1 99 ? 2.527 -9.281 7.672 1 90.88 99 ALA A N 1
ATOM 794 C CA . ALA A 1 99 ? 3.684 -10.094 8.047 1 90.88 99 ALA A CA 1
ATOM 795 C C . ALA A 1 99 ? 4.98 -9.461 7.547 1 90.88 99 ALA A C 1
ATOM 797 O O . ALA A 1 99 ? 5.805 -9.008 8.344 1 90.88 99 ALA A O 1
ATOM 798 N N . ILE A 1 100 ? 5.07 -9.305 6.305 1 95.19 100 ILE A N 1
ATOM 799 C CA . ILE A 1 100 ? 6.352 -8.938 5.715 1 95.19 100 ILE A CA 1
ATOM 800 C C . ILE A 1 100 ? 6.719 -7.508 6.121 1 95.19 100 ILE A C 1
ATOM 802 O O . ILE A 1 100 ? 7.816 -7.262 6.621 1 95.19 100 ILE A O 1
ATOM 806 N N . PHE A 1 101 ? 5.812 -6.578 5.945 1 94.62 101 PHE A N 1
ATOM 807 C CA . PHE A 1 101 ? 6.062 -5.176 6.266 1 94.62 101 PHE A CA 1
ATOM 808 C C . PHE A 1 101 ? 6.434 -5.012 7.734 1 94.62 101 PHE A C 1
ATOM 810 O O . PHE A 1 101 ? 7.289 -4.195 8.078 1 94.62 101 PHE A O 1
ATOM 817 N N . LYS A 1 102 ? 5.844 -5.816 8.562 1 91.44 102 LYS A N 1
ATOM 818 C CA . LYS A 1 102 ? 6.074 -5.75 10.008 1 91.44 102 LYS A CA 1
ATOM 819 C C . LYS A 1 102 ? 7.516 -6.109 10.352 1 91.44 102 LYS A C 1
ATOM 821 O O . LYS A 1 102 ? 8.109 -5.508 11.242 1 91.44 102 LYS A O 1
ATOM 826 N N . HIS A 1 103 ? 8.062 -6.988 9.609 1 94.06 103 HIS A N 1
ATOM 827 C CA . HIS A 1 103 ? 9.344 -7.535 10.039 1 94.06 103 HIS A CA 1
ATOM 828 C C . HIS A 1 103 ? 10.484 -7.004 9.18 1 94.06 103 HIS A C 1
ATOM 830 O O . HIS A 1 103 ? 11.648 -7.102 9.562 1 94.06 103 HIS A O 1
ATOM 836 N N . VAL A 1 104 ? 10.164 -6.523 8.008 1 95.75 104 VAL A N 1
ATOM 837 C CA . VAL A 1 104 ? 11.133 -5.742 7.246 1 95.75 104 VAL A CA 1
ATOM 838 C C . VAL A 1 104 ? 11.164 -4.309 7.773 1 95.75 104 VAL A C 1
ATOM 840 O O . VAL A 1 104 ? 10.25 -3.523 7.52 1 95.75 104 VAL A O 1
ATOM 843 N N . THR A 1 105 ? 12.242 -3.936 8.445 1 92.62 105 THR A N 1
ATOM 844 C CA . THR A 1 105 ? 12.234 -2.688 9.203 1 92.62 105 THR A CA 1
ATOM 845 C C . THR A 1 105 ? 13.016 -1.604 8.461 1 92.62 105 THR A C 1
ATOM 847 O O . THR A 1 105 ? 13.109 -0.469 8.938 1 92.62 105 THR A O 1
ATOM 850 N N . ASN A 1 106 ? 13.586 -1.91 7.352 1 94.12 106 ASN A N 1
ATOM 851 C CA . ASN A 1 106 ? 14.297 -0.919 6.555 1 94.12 106 ASN A CA 1
ATOM 852 C C . ASN A 1 106 ? 13.336 -0.009 5.797 1 94.12 106 ASN A C 1
ATOM 854 O O . ASN A 1 106 ? 12.438 -0.489 5.102 1 94.12 106 ASN A O 1
ATOM 858 N N . PRO A 1 107 ? 13.547 1.313 5.812 1 92.56 107 PRO A N 1
ATOM 859 C CA . PRO A 1 107 ? 12.57 2.252 5.254 1 92.56 107 PRO A CA 1
ATOM 860 C C . PRO A 1 107 ? 12.469 2.154 3.736 1 92.56 107 PRO A C 1
ATOM 862 O O . PRO A 1 107 ? 11.367 2.248 3.184 1 92.56 107 PRO A O 1
ATOM 865 N N . GLU A 1 108 ? 13.602 2.066 3.023 1 94 108 GLU A N 1
ATOM 866 C CA . GLU A 1 108 ? 13.5 2.02 1.568 1 94 108 GLU A CA 1
ATOM 867 C C . GLU A 1 108 ? 12.898 0.7 1.098 1 94 108 GLU A C 1
ATOM 869 O O . GLU A 1 108 ? 12.211 0.655 0.074 1 94 108 GLU A O 1
ATOM 874 N N . ALA A 1 109 ? 13.125 -0.401 1.816 1 96.5 109 ALA A N 1
ATOM 875 C CA . ALA A 1 109 ? 12.422 -1.648 1.515 1 96.5 109 ALA A CA 1
ATOM 876 C C . ALA A 1 109 ? 10.93 -1.518 1.782 1 96.5 109 ALA A C 1
ATOM 878 O O . ALA A 1 109 ? 10.109 -1.989 0.992 1 96.5 109 ALA A O 1
ATOM 879 N N . ARG A 1 110 ? 10.609 -0.871 2.871 1 95.38 110 ARG A N 1
ATOM 880 C CA . ARG A 1 110 ? 9.211 -0.634 3.189 1 95.38 110 ARG A CA 1
ATOM 881 C C . ARG A 1 110 ? 8.547 0.251 2.137 1 95.38 110 ARG A C 1
ATOM 883 O O . ARG A 1 110 ? 7.371 0.076 1.819 1 95.38 110 ARG A O 1
ATOM 890 N N . GLN A 1 111 ? 9.359 1.182 1.603 1 95.81 111 GLN A N 1
ATOM 891 C CA . GLN A 1 111 ? 8.867 2.027 0.518 1 95.81 111 GLN A CA 1
ATOM 892 C C . GLN A 1 111 ? 8.375 1.188 -0.655 1 95.81 111 GLN A C 1
ATOM 894 O O . GLN A 1 111 ? 7.289 1.436 -1.188 1 95.81 111 GLN A O 1
ATOM 899 N N . TYR A 1 112 ? 9.125 0.217 -1.004 1 97.62 112 TYR A N 1
ATOM 900 C CA . TYR A 1 112 ? 8.719 -0.664 -2.092 1 97.62 112 TYR A CA 1
ATOM 901 C C . TYR A 1 112 ? 7.512 -1.505 -1.685 1 97.62 112 TYR A C 1
ATOM 903 O O . TYR A 1 112 ? 6.602 -1.724 -2.486 1 97.62 112 TYR A O 1
ATOM 911 N N . LEU A 1 113 ? 7.531 -2.014 -0.471 1 97.69 113 LEU A N 1
ATOM 912 C CA . LEU A 1 113 ? 6.461 -2.896 -0.023 1 97.69 113 LEU A CA 1
ATOM 913 C C . LEU A 1 113 ? 5.117 -2.176 -0.051 1 97.69 113 LEU A C 1
ATOM 915 O O . LEU A 1 113 ? 4.082 -2.793 -0.322 1 97.69 113 LEU A O 1
ATOM 919 N N . LEU A 1 114 ? 5.117 -0.895 0.189 1 97.06 114 LEU A N 1
ATOM 920 C CA . LEU A 1 114 ? 3.891 -0.111 0.1 1 97.06 114 LEU A CA 1
ATOM 921 C C . LEU A 1 114 ? 3.387 -0.05 -1.339 1 97.06 114 LEU A C 1
ATOM 923 O O . LEU A 1 114 ? 2.182 -0.136 -1.583 1 97.06 114 LEU A O 1
ATOM 927 N N . ARG A 1 115 ? 4.285 0.067 -2.287 1 98 115 ARG A N 1
ATOM 928 C CA . ARG A 1 115 ? 3.924 0.046 -3.701 1 98 115 ARG A CA 1
ATOM 929 C C . ARG A 1 115 ? 3.365 -1.314 -4.105 1 98 115 ARG A C 1
ATOM 931 O O . ARG A 1 115 ? 2.328 -1.395 -4.766 1 98 115 ARG A O 1
ATOM 938 N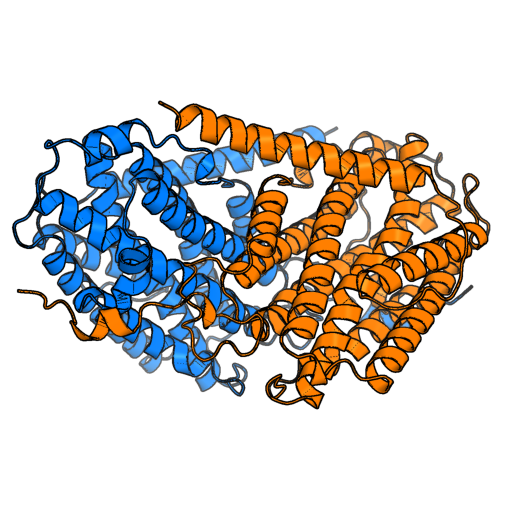 N . GLN A 1 116 ? 4.055 -2.34 -3.688 1 98.19 116 GLN A N 1
ATOM 939 C CA . GLN A 1 116 ? 3.605 -3.686 -4.035 1 98.19 116 GLN A CA 1
ATOM 940 C C . GLN A 1 116 ? 2.229 -3.977 -3.447 1 98.19 116 GLN A C 1
ATOM 942 O O . GLN A 1 116 ? 1.387 -4.598 -4.098 1 98.19 116 GLN A O 1
ATOM 947 N N . ALA A 1 117 ? 2.045 -3.6 -2.223 1 96.94 117 ALA A N 1
ATOM 948 C CA . ALA A 1 117 ? 0.753 -3.822 -1.579 1 96.94 117 ALA A CA 1
ATOM 949 C C . ALA A 1 117 ? -0.38 -3.207 -2.395 1 96.94 117 ALA A C 1
ATOM 951 O O . ALA A 1 117 ? -1.445 -3.809 -2.543 1 96.94 117 ALA A O 1
ATOM 952 N N . PHE A 1 118 ? -0.164 -2.064 -2.91 1 97.81 118 PHE A N 1
ATOM 953 C CA . PHE A 1 118 ? -1.174 -1.431 -3.75 1 97.81 118 PHE A CA 1
ATOM 954 C C . PHE A 1 118 ? -1.377 -2.217 -5.039 1 97.81 118 PHE A C 1
ATOM 956 O O . PHE A 1 118 ? -2.504 -2.342 -5.523 1 97.81 118 PHE A O 1
ATOM 963 N N . GLU A 1 119 ? -0.311 -2.703 -5.625 1 98.25 119 GLU A N 1
ATOM 964 C CA . GLU A 1 119 ? -0.433 -3.508 -6.836 1 98.25 119 GLU A CA 1
ATOM 965 C C . GLU A 1 119 ? -1.301 -4.742 -6.594 1 98.25 119 GLU A C 1
ATOM 967 O O . GLU A 1 119 ? -2.072 -5.145 -7.469 1 98.25 119 GLU A O 1
ATOM 972 N N . GLU A 1 120 ? -1.173 -5.301 -5.418 1 97.12 120 GLU A N 1
ATOM 973 C CA . GLU A 1 120 ? -2.021 -6.441 -5.094 1 97.12 120 GLU A CA 1
ATOM 974 C C . GLU A 1 120 ? -3.492 -6.039 -5.035 1 97.12 120 GLU A C 1
ATOM 976 O O . GLU A 1 120 ? -4.375 -6.828 -5.379 1 97.12 120 GLU A O 1
ATOM 981 N N . ALA A 1 121 ? -3.748 -4.859 -4.551 1 96.5 121 ALA A N 1
ATOM 982 C CA . ALA A 1 121 ? -5.113 -4.348 -4.578 1 96.5 121 ALA A CA 1
ATOM 983 C C . ALA A 1 121 ? -5.617 -4.191 -6.008 1 96.5 121 ALA A C 1
ATOM 985 O O . ALA A 1 121 ? -6.77 -4.512 -6.309 1 96.5 121 ALA A O 1
ATOM 986 N N . VAL A 1 122 ? -4.777 -3.703 -6.855 1 97.69 122 VAL A N 1
ATOM 987 C CA . VAL A 1 122 ? -5.133 -3.547 -8.266 1 97.69 122 VAL A CA 1
ATOM 988 C C . VAL A 1 122 ? -5.426 -4.914 -8.875 1 97.69 122 VAL A C 1
ATOM 990 O O . VAL A 1 122 ? -6.371 -5.062 -9.656 1 97.69 122 VAL A O 1
ATOM 993 N N . HIS A 1 123 ? -4.578 -5.902 -8.539 1 98 123 HIS A N 1
ATOM 994 C CA . HIS A 1 123 ? -4.809 -7.254 -9.039 1 98 123 HIS A CA 1
ATOM 995 C C . HIS A 1 123 ? -6.164 -7.789 -8.586 1 98 123 HIS A C 1
ATOM 997 O O . HIS A 1 123 ? -6.906 -8.367 -9.383 1 98 123 HIS A O 1
ATOM 1003 N N . THR A 1 124 ? -6.457 -7.586 -7.348 1 96.25 124 THR A N 1
ATOM 1004 C CA . THR A 1 124 ? -7.758 -7.996 -6.836 1 96.25 124 THR A CA 1
ATOM 1005 C C . THR A 1 124 ? -8.883 -7.277 -7.582 1 96.25 124 THR A C 1
ATOM 1007 O O . THR A 1 124 ? -9.875 -7.898 -7.961 1 96.25 124 THR A O 1
ATOM 1010 N N . HIS A 1 125 ? -8.719 -6 -7.789 1 96.81 125 HIS A N 1
ATOM 1011 C CA . HIS A 1 125 ? -9.664 -5.207 -8.57 1 96.81 125 HIS A CA 1
ATOM 1012 C C . HIS A 1 125 ? -9.812 -5.77 -9.984 1 96.81 125 HIS A C 1
ATOM 1014 O O . HIS A 1 125 ? -10.914 -5.766 -10.539 1 96.81 125 HIS A O 1
ATOM 1020 N N . THR A 1 126 ? -8.758 -6.195 -10.523 1 98.06 126 THR A N 1
ATOM 1021 C CA . THR A 1 126 ? -8.75 -6.75 -11.867 1 98.06 126 THR A CA 1
ATOM 1022 C C . THR A 1 126 ? -9.68 -7.957 -11.969 1 98.06 126 THR A C 1
ATOM 1024 O O . THR A 1 126 ? -10.484 -8.055 -12.898 1 98.06 126 THR A O 1
ATOM 1027 N N . PHE A 1 127 ? -9.602 -8.805 -11.023 1 97.25 127 PHE A N 1
ATOM 1028 C CA . PHE A 1 127 ? -10.398 -10.023 -11.094 1 97.25 127 PHE A CA 1
ATOM 1029 C C . PHE A 1 127 ? -11.875 -9.727 -10.836 1 97.25 127 PHE A C 1
ATOM 1031 O O . PHE A 1 127 ? -12.75 -10.375 -11.406 1 97.25 127 PHE A O 1
ATOM 1038 N N . LEU A 1 128 ? -12.125 -8.734 -10.023 1 95.94 128 LEU A N 1
ATOM 1039 C CA . LEU A 1 128 ? -13.5 -8.273 -9.891 1 95.94 128 LEU A CA 1
ATOM 1040 C C . LEU A 1 128 ? -14.008 -7.695 -11.211 1 95.94 128 LEU A C 1
ATOM 1042 O O . LEU A 1 128 ? -15.125 -8 -11.641 1 95.94 128 LEU A O 1
ATOM 1046 N N . TYR A 1 129 ? -13.188 -6.879 -11.828 1 97.44 129 TYR A N 1
ATOM 1047 C CA . TYR A 1 129 ? -13.516 -6.25 -13.109 1 97.44 129 TYR A CA 1
ATOM 1048 C C . TYR A 1 129 ? -13.805 -7.297 -14.172 1 97.44 129 TYR A C 1
ATOM 1050 O O . TYR A 1 129 ? -14.773 -7.172 -14.93 1 97.44 129 TYR A O 1
ATOM 1058 N N . ILE A 1 130 ? -13.016 -8.336 -14.195 1 98.25 130 ILE A N 1
ATOM 1059 C CA . ILE A 1 130 ? -13.195 -9.422 -15.156 1 98.25 130 ILE A CA 1
ATOM 1060 C C . ILE A 1 130 ? -14.516 -10.133 -14.891 1 98.25 130 ILE A C 1
ATOM 1062 O O . ILE A 1 130 ? -15.305 -10.359 -15.812 1 98.25 130 ILE A O 1
ATOM 1066 N N . CYS A 1 131 ? -14.789 -10.461 -13.633 1 96.94 131 CYS A N 1
ATOM 1067 C CA . CYS A 1 131 ? -16.031 -11.148 -13.273 1 96.94 131 CYS A CA 1
ATOM 1068 C C . CYS A 1 131 ? -17.25 -10.32 -13.656 1 96.94 131 CYS A C 1
ATOM 1070 O O . CYS A 1 131 ? -18.203 -10.836 -14.234 1 96.94 131 CYS A O 1
ATOM 1072 N N . GLU A 1 132 ? -17.172 -9.062 -13.32 1 96.75 132 GLU A N 1
ATOM 1073 C CA . GLU A 1 132 ? -18.281 -8.172 -13.633 1 96.75 132 GLU A CA 1
ATOM 1074 C C . GLU A 1 132 ? -18.5 -8.047 -15.141 1 96.75 132 GLU A C 1
ATOM 1076 O O . GLU A 1 132 ? -19.625 -8.094 -15.625 1 96.75 132 GLU A O 1
ATOM 1081 N N . SER A 1 133 ? -17.438 -7.922 -15.852 1 97.75 133 SER A N 1
ATOM 1082 C CA . SER A 1 133 ? -17.5 -7.742 -17.297 1 97.75 133 SER A CA 1
ATOM 1083 C C . SER A 1 133 ? -18.109 -8.969 -17.984 1 97.75 133 SER A C 1
ATOM 1085 O O . SER A 1 133 ? -18.969 -8.836 -18.859 1 97.75 133 SER A O 1
ATOM 1087 N N . LEU A 1 134 ? -17.719 -10.133 -17.578 1 98 134 LEU A N 1
ATOM 1088 C CA . LEU A 1 134 ? -18.156 -11.359 -18.219 1 98 134 LEU A CA 1
ATOM 1089 C C . LEU A 1 134 ? -19.484 -11.836 -17.641 1 98 134 LEU A C 1
ATOM 1091 O O . LEU A 1 134 ? -20.062 -12.797 -18.141 1 98 134 LEU A O 1
ATOM 1095 N N . GLY A 1 135 ? -19.969 -11.141 -16.594 1 97.06 135 GLY A N 1
ATOM 1096 C CA . GLY A 1 135 ? -21.203 -11.555 -15.938 1 97.06 135 GLY A CA 1
ATOM 1097 C C . GLY A 1 135 ? -21.062 -12.867 -15.188 1 97.06 135 GLY A C 1
ATOM 1098 O O . GLY A 1 135 ? -21.984 -13.688 -15.195 1 97.06 135 GLY A O 1
ATOM 1099 N N . LEU A 1 136 ? -19.906 -13.094 -14.633 1 96.69 136 LEU A N 1
ATOM 1100 C CA . LEU A 1 136 ? -19.672 -14.312 -13.867 1 96.69 136 LEU A CA 1
ATOM 1101 C C . LEU A 1 136 ? -20.25 -14.203 -12.469 1 96.69 136 LEU A C 1
ATOM 1103 O O . LEU A 1 136 ? -20.562 -13.102 -12.008 1 96.69 136 LEU A O 1
ATOM 1107 N N . ASP A 1 137 ? -20.453 -15.305 -11.828 1 94.38 137 ASP A N 1
ATOM 1108 C CA . ASP A 1 137 ? -20.828 -15.328 -10.414 1 94.38 137 ASP A CA 1
ATOM 1109 C C . ASP A 1 137 ? -19.625 -15 -9.531 1 94.38 137 ASP A C 1
ATOM 1111 O O . ASP A 1 137 ? -18.875 -15.898 -9.141 1 94.38 137 ASP A O 1
ATOM 1115 N N . GLU A 1 138 ? -19.562 -13.805 -9.102 1 92.12 138 GLU A N 1
ATOM 1116 C CA . GLU A 1 138 ? -18.422 -13.328 -8.32 1 92.12 138 GLU A CA 1
ATOM 1117 C C . GLU A 1 138 ? -18.234 -14.148 -7.051 1 92.12 138 GLU A C 1
ATOM 1119 O O . GLU A 1 138 ? -17.109 -14.422 -6.641 1 92.12 138 GLU A O 1
ATOM 1124 N N . LYS A 1 139 ? -19.312 -14.492 -6.43 1 89.69 139 LYS A N 1
ATOM 1125 C CA . LYS A 1 139 ? -19.234 -15.25 -5.188 1 89.69 139 LYS A CA 1
ATOM 1126 C C . LYS A 1 139 ? -18.578 -16.609 -5.414 1 89.69 139 LYS A C 1
ATOM 1128 O O . LYS A 1 139 ? -17.797 -17.078 -4.586 1 89.69 139 LYS A O 1
ATOM 1133 N N . GLU A 1 140 ? -18.938 -17.219 -6.488 1 91.62 140 GLU A N 1
ATOM 1134 C CA . GLU A 1 140 ? -18.344 -18.5 -6.828 1 91.62 140 GLU A CA 1
ATOM 1135 C C . GLU A 1 140 ? -16.859 -18.359 -7.117 1 91.62 140 GLU A C 1
ATOM 1137 O O . GLU A 1 140 ? -16.047 -19.156 -6.629 1 91.62 140 GLU A O 1
ATOM 1142 N N . ILE A 1 141 ? -16.5 -17.359 -7.863 1 93.75 141 ILE A N 1
ATOM 1143 C CA . ILE A 1 141 ? -15.117 -17.172 -8.297 1 93.75 141 ILE A CA 1
ATOM 1144 C C . ILE A 1 141 ? -14.242 -16.828 -7.09 1 93.75 141 ILE A C 1
ATOM 1146 O O . ILE A 1 141 ? -13.195 -17.438 -6.879 1 93.75 141 ILE A O 1
ATOM 1150 N N . PHE A 1 142 ? -14.68 -15.969 -6.199 1 91.88 142 PHE A N 1
ATOM 1151 C CA . PHE A 1 142 ? -13.883 -15.5 -5.074 1 91.88 142 PHE A CA 1
ATOM 1152 C C . PHE A 1 142 ? -13.906 -16.516 -3.936 1 91.88 142 PHE A C 1
ATOM 1154 O O . PHE A 1 142 ? -13.109 -16.422 -3 1 91.88 142 PHE A O 1
ATOM 1161 N N . ASN A 1 143 ? -14.75 -17.484 -4.047 1 91.12 143 ASN A N 1
ATOM 1162 C CA . ASN A 1 143 ? -14.836 -18.531 -3.029 1 91.12 143 ASN A CA 1
ATOM 1163 C C . ASN A 1 143 ? -14.25 -19.844 -3.529 1 91.12 143 ASN A C 1
ATOM 1165 O O . ASN A 1 143 ? -14.367 -20.875 -2.861 1 91.12 143 ASN A O 1
ATOM 1169 N N . ALA A 1 144 ? -13.633 -19.844 -4.633 1 91.81 144 ALA A N 1
ATOM 1170 C CA . ALA A 1 144 ? -13.164 -21.062 -5.285 1 91.81 144 ALA A CA 1
ATOM 1171 C C . ALA A 1 144 ? -12.188 -21.812 -4.387 1 91.81 144 ALA A C 1
ATOM 1173 O O . ALA A 1 144 ? -12.148 -23.047 -4.402 1 91.81 144 ALA A O 1
ATOM 1174 N N . TYR A 1 145 ? -11.414 -21.094 -3.545 1 90.69 145 TYR A N 1
ATOM 1175 C CA . TYR A 1 145 ? -10.438 -21.734 -2.666 1 90.69 145 TYR A CA 1
ATOM 1176 C C . TYR A 1 145 ? -11.125 -22.547 -1.58 1 90.69 145 TYR A C 1
ATOM 1178 O O . TYR A 1 145 ? -10.492 -23.359 -0.902 1 90.69 145 TYR A O 1
ATOM 1186 N N . ASN A 1 146 ? -12.406 -22.406 -1.479 1 90.75 146 ASN A N 1
ATOM 1187 C CA . ASN A 1 146 ? -13.188 -23.25 -0.581 1 90.75 146 ASN A CA 1
ATOM 1188 C C . ASN A 1 146 ? -13.953 -24.328 -1.346 1 90.75 146 ASN A C 1
ATOM 1190 O O . ASN A 1 146 ? -14.461 -25.281 -0.749 1 90.75 146 ASN A O 1
ATOM 1194 N N . GLU A 1 147 ? -14.039 -24.219 -2.637 1 91.31 147 GLU A N 1
ATOM 1195 C CA . GLU A 1 147 ? -14.953 -25.062 -3.402 1 91.31 147 GLU A CA 1
ATOM 1196 C C . GLU A 1 147 ? -14.195 -26 -4.336 1 91.31 147 GLU A C 1
ATOM 1198 O O . GLU A 1 147 ? -14.734 -27.016 -4.762 1 91.31 147 GLU A O 1
ATOM 1203 N N . ARG A 1 148 ? -13.031 -25.641 -4.703 1 93.44 148 ARG A N 1
ATOM 1204 C CA . ARG A 1 148 ? -12.211 -26.438 -5.605 1 93.44 148 ARG A CA 1
ATOM 1205 C C . ARG A 1 148 ? -11.031 -27.062 -4.871 1 93.44 148 ARG A C 1
ATOM 1207 O O . ARG A 1 148 ? -10.156 -26.344 -4.379 1 93.44 148 ARG A O 1
ATOM 1214 N N . ALA A 1 149 ? -10.906 -28.328 -4.906 1 94.06 149 ALA A N 1
ATOM 1215 C CA . ALA A 1 149 ? -9.953 -29.062 -4.078 1 94.06 149 ALA A CA 1
ATOM 1216 C C . ALA A 1 149 ? -8.516 -28.688 -4.422 1 94.06 149 ALA A C 1
ATOM 1218 O O . ALA A 1 149 ? -7.688 -28.5 -3.529 1 94.06 149 ALA A O 1
ATOM 1219 N N . SER A 1 150 ? -8.219 -28.609 -5.68 1 95.31 150 SER A N 1
ATOM 1220 C CA . SER A 1 150 ? -6.852 -28.312 -6.09 1 95.31 150 SER A CA 1
ATOM 1221 C C . SER A 1 150 ? -6.457 -26.891 -5.699 1 95.31 150 SER A C 1
ATOM 1223 O O . SER A 1 150 ? -5.305 -26.641 -5.336 1 95.31 150 SER A O 1
ATOM 1225 N N . ILE A 1 151 ? -7.379 -25.953 -5.75 1 95.69 151 ILE A N 1
ATOM 1226 C CA . ILE A 1 151 ? -7.121 -24.578 -5.328 1 95.69 151 ILE A CA 1
ATOM 1227 C C . ILE A 1 151 ? -6.992 -24.516 -3.811 1 95.69 151 ILE A C 1
ATOM 1229 O O . ILE A 1 151 ? -6.078 -23.875 -3.283 1 95.69 151 ILE A O 1
ATOM 1233 N N . LYS A 1 152 ? -7.812 -25.234 -3.141 1 94.88 152 LYS A N 1
ATOM 1234 C CA . LYS A 1 152 ? -7.781 -25.281 -1.682 1 94.88 152 LYS A CA 1
ATOM 1235 C C . LYS A 1 152 ? -6.449 -25.828 -1.177 1 94.88 152 LYS A C 1
ATOM 1237 O O . LYS A 1 152 ? -5.898 -25.328 -0.195 1 94.88 152 LYS A O 1
ATOM 1242 N N . ALA A 1 153 ? -6.004 -26.859 -1.788 1 96.38 153 ALA A N 1
ATOM 1243 C CA . ALA A 1 153 ? -4.746 -27.469 -1.37 1 96.38 153 ALA A CA 1
ATOM 1244 C C . ALA A 1 153 ? -3.592 -26.484 -1.454 1 96.38 153 ALA A C 1
ATOM 1246 O O . ALA A 1 153 ? -2.742 -26.422 -0.562 1 96.38 153 ALA A O 1
ATOM 1247 N N . LYS A 1 154 ? -3.539 -25.703 -2.508 1 96.38 154 LYS A N 1
ATOM 1248 C CA . LYS A 1 154 ? -2.512 -24.688 -2.676 1 96.38 154 LYS A CA 1
ATOM 1249 C C . LYS A 1 154 ? -2.66 -23.578 -1.636 1 96.38 154 LYS A C 1
ATOM 1251 O O . LYS A 1 154 ? -1.672 -23.125 -1.054 1 96.38 154 LYS A O 1
ATOM 1256 N N . ASP A 1 155 ? -3.873 -23.172 -1.415 1 92.62 155 ASP A N 1
ATOM 1257 C CA . ASP A 1 155 ? -4.16 -22.141 -0.423 1 92.62 155 ASP A CA 1
ATOM 1258 C C . ASP A 1 155 ? -3.777 -22.609 0.98 1 92.62 155 ASP A C 1
ATOM 1260 O O . ASP A 1 155 ? -3.189 -21.844 1.753 1 92.62 155 ASP A O 1
ATOM 1264 N N . ASP A 1 156 ? -4.133 -23.828 1.3 1 93.56 156 ASP A N 1
ATOM 1265 C CA . ASP A 1 156 ? -3.816 -24.391 2.607 1 93.56 156 ASP A CA 1
ATOM 1266 C C . ASP A 1 156 ? -2.307 -24.453 2.828 1 93.56 156 ASP A C 1
ATOM 1268 O O . ASP A 1 156 ? -1.825 -24.188 3.932 1 93.56 156 ASP A O 1
ATOM 1272 N N . PHE A 1 157 ? -1.657 -24.859 1.807 1 95.62 157 PHE A N 1
ATOM 1273 C CA . PHE A 1 157 ? -0.203 -24.922 1.872 1 95.62 157 PHE A CA 1
ATOM 1274 C C . PHE A 1 157 ? 0.391 -23.562 2.174 1 95.62 157 PHE A C 1
ATOM 1276 O O . PHE A 1 157 ? 1.262 -23.422 3.037 1 95.62 157 PHE A O 1
ATOM 1283 N N . GLN A 1 158 ? -0.096 -22.516 1.507 1 92.44 158 GLN A N 1
ATOM 1284 C CA . GLN A 1 158 ? 0.371 -21.156 1.726 1 92.44 158 GLN A CA 1
ATOM 1285 C C . GLN A 1 158 ? 0.051 -20.688 3.141 1 92.44 158 GLN A C 1
ATOM 1287 O O . GLN A 1 158 ? 0.858 -20 3.771 1 92.44 158 GLN A O 1
ATOM 1292 N N . MET A 1 159 ? -1.095 -21.016 3.604 1 89.44 159 MET A N 1
ATOM 1293 C CA . MET A 1 159 ? -1.509 -20.625 4.949 1 89.44 159 MET A CA 1
ATOM 1294 C C . MET A 1 159 ? -0.633 -21.281 6 1 89.44 159 MET A C 1
ATOM 1296 O O . MET A 1 159 ? -0.344 -20.688 7.043 1 89.44 159 MET A O 1
ATOM 1300 N N . GLU A 1 160 ? -0.275 -22.5 5.738 1 92.25 160 GLU A N 1
ATOM 1301 C CA . GLU A 1 160 ? 0.623 -23.219 6.641 1 92.25 160 GLU A CA 1
ATOM 1302 C C . GLU A 1 160 ? 1.972 -22.5 6.75 1 92.25 160 GLU A C 1
ATOM 1304 O O . GLU A 1 160 ? 2.506 -22.344 7.848 1 92.25 160 GLU A O 1
ATOM 1309 N N . ILE A 1 161 ? 2.467 -22.094 5.676 1 91.06 161 ILE A N 1
ATOM 1310 C CA . ILE A 1 161 ? 3.773 -21.438 5.621 1 91.06 161 ILE A CA 1
ATOM 1311 C C . ILE A 1 161 ? 3.711 -20.094 6.336 1 91.06 161 ILE A C 1
ATOM 1313 O O . ILE A 1 161 ? 4.664 -19.703 7.016 1 91.06 161 ILE A O 1
ATOM 1317 N N . THR A 1 162 ? 2.594 -19.375 6.277 1 87.94 162 THR A N 1
ATOM 1318 C CA . THR A 1 162 ? 2.467 -18.016 6.785 1 87.94 162 THR A CA 1
ATOM 1319 C C . THR A 1 162 ? 2.008 -18.016 8.242 1 87.94 162 THR A C 1
ATOM 1321 O O . THR A 1 162 ? 2.201 -17.047 8.961 1 87.94 162 THR A O 1
ATOM 1324 N N . GLY A 1 163 ? 1.432 -19.094 8.664 1 88.38 163 GLY A N 1
ATOM 1325 C CA . GLY A 1 163 ? 0.765 -19.172 9.953 1 88.38 163 GLY A CA 1
ATOM 1326 C C . GLY A 1 163 ? 1.644 -18.719 11.109 1 88.38 163 GLY A C 1
ATOM 1327 O O . GLY A 1 163 ? 1.214 -17.938 11.953 1 88.38 163 GLY A O 1
ATOM 1328 N N . LYS A 1 164 ? 2.881 -19.109 11.125 1 87.56 164 LYS A N 1
ATOM 1329 C CA . LYS A 1 164 ? 3.779 -18.797 12.227 1 87.56 164 LYS A CA 1
ATOM 1330 C C . LYS A 1 164 ? 4.113 -17.312 12.258 1 87.56 164 LYS A C 1
ATOM 1332 O O . LYS A 1 164 ? 4.18 -16.703 13.336 1 87.56 164 LYS A O 1
ATOM 1337 N N . VAL A 1 165 ? 4.281 -16.75 11.141 1 91.19 165 VAL A N 1
ATOM 1338 C CA . VAL A 1 165 ? 4.734 -15.367 11.062 1 91.19 165 VAL A CA 1
ATOM 1339 C C . VAL A 1 165 ? 3.578 -14.422 11.391 1 91.19 165 VAL A C 1
ATOM 1341 O O . VAL A 1 165 ? 3.797 -13.266 11.75 1 91.19 165 VAL A O 1
ATOM 1344 N N . LEU A 1 166 ? 2.357 -14.914 11.328 1 87.19 166 LEU A N 1
ATOM 1345 C CA . LEU A 1 166 ? 1.187 -14.086 11.617 1 87.19 166 LEU A CA 1
ATOM 1346 C C . LEU A 1 166 ? 0.881 -14.07 13.109 1 87.19 166 LEU A C 1
ATOM 1348 O O . LEU A 1 166 ? 0.056 -13.281 13.57 1 87.19 166 LEU A O 1
ATOM 1352 N N . ASP A 1 167 ? 1.624 -14.953 13.828 1 88.25 167 ASP A N 1
ATOM 1353 C CA . ASP A 1 167 ? 1.507 -14.898 15.281 1 88.25 167 ASP A CA 1
ATOM 1354 C C . ASP A 1 167 ? 1.919 -13.531 15.82 1 88.25 167 ASP A C 1
ATOM 1356 O O . ASP A 1 167 ? 2.986 -13.016 15.469 1 88.25 167 ASP A O 1
ATOM 1360 N N . PRO A 1 168 ? 1.058 -12.953 16.672 1 85.12 168 PRO A N 1
ATOM 1361 C CA . PRO A 1 168 ? 1.382 -11.625 17.203 1 85.12 168 PRO A CA 1
ATOM 1362 C C . PRO A 1 168 ? 2.699 -11.602 17.969 1 85.12 168 PRO A C 1
ATOM 1364 O O . PRO A 1 168 ? 3.35 -10.555 18.062 1 85.12 168 PRO A O 1
ATOM 1367 N N . ASN A 1 169 ? 3.127 -12.734 18.484 1 88.88 169 ASN A N 1
ATOM 1368 C CA . ASN A 1 169 ? 4.34 -12.789 19.297 1 88.88 169 ASN A CA 1
ATOM 1369 C C . ASN A 1 169 ? 5.539 -13.258 18.469 1 88.88 169 ASN A C 1
ATOM 1371 O O . ASN A 1 169 ? 6.629 -13.445 19.016 1 88.88 169 ASN A O 1
ATOM 1375 N N . PHE A 1 170 ? 5.383 -13.43 17.219 1 94.06 170 PHE A N 1
ATOM 1376 C CA . PHE A 1 170 ? 6.484 -13.828 16.344 1 94.06 170 PHE A CA 1
ATOM 1377 C C . PHE A 1 170 ? 7.555 -12.742 16.312 1 94.06 170 PHE A C 1
ATOM 1379 O O . PHE A 1 170 ? 7.238 -11.547 16.281 1 94.06 170 PHE A O 1
ATOM 1386 N N . ARG A 1 171 ? 8.812 -13.219 16.359 1 93.56 171 ARG A N 1
ATOM 1387 C CA . ARG A 1 171 ? 9.945 -12.297 16.328 1 93.56 171 ARG A CA 1
ATOM 1388 C C . ARG A 1 171 ? 11.047 -12.812 15.406 1 93.56 171 ARG A C 1
ATOM 1390 O O . ARG A 1 171 ? 11.148 -14.023 15.172 1 93.56 171 ARG A O 1
ATOM 1397 N N . THR A 1 172 ? 11.852 -11.906 14.922 1 95.81 172 THR A N 1
ATOM 1398 C CA . THR A 1 172 ? 12.922 -12.273 14 1 95.81 172 THR A CA 1
ATOM 1399 C C . THR A 1 172 ? 14.289 -12.031 14.641 1 95.81 172 THR A C 1
ATOM 1401 O O . THR A 1 172 ? 15.312 -12.031 13.945 1 95.81 172 THR A O 1
ATOM 1404 N N . ASP A 1 173 ? 14.32 -11.797 15.93 1 94 173 ASP A N 1
ATOM 1405 C CA . ASP A 1 173 ? 15.57 -11.438 16.578 1 94 173 ASP A CA 1
ATOM 1406 C C . ASP A 1 173 ? 16.375 -12.68 16.953 1 94 173 ASP A C 1
ATOM 1408 O O . ASP A 1 173 ? 17.5 -12.578 17.438 1 94 173 ASP A O 1
ATOM 1412 N N . SER A 1 174 ? 15.844 -13.875 16.797 1 96.5 174 SER A N 1
ATOM 1413 C CA . SER A 1 174 ? 16.562 -15.133 16.953 1 96.5 174 SER A CA 1
ATOM 1414 C C . SER A 1 174 ? 16.859 -15.781 15.609 1 96.5 174 SER A C 1
ATOM 1416 O O . SER A 1 174 ? 16.203 -15.469 14.617 1 96.5 174 SER A O 1
ATOM 1418 N N . VAL A 1 175 ? 17.844 -16.672 15.641 1 97.44 175 VAL A N 1
ATOM 1419 C CA . VAL A 1 175 ? 18.188 -17.406 14.422 1 97.44 175 VAL A CA 1
ATOM 1420 C C . VAL A 1 175 ? 16.969 -18.203 13.945 1 97.44 175 VAL A C 1
ATOM 1422 O O . VAL A 1 175 ? 16.641 -18.172 12.758 1 97.44 175 VAL A O 1
ATOM 1425 N N . GLU A 1 176 ? 16.297 -18.828 14.852 1 97 176 GLU A N 1
ATOM 1426 C CA . GLU A 1 176 ? 15.125 -19.625 14.516 1 97 176 GLU A CA 1
ATOM 1427 C C . GLU A 1 176 ? 14 -18.766 13.961 1 97 176 GLU A C 1
ATOM 1429 O O . GLU A 1 176 ? 13.336 -19.141 12.992 1 97 176 GLU A O 1
ATOM 1434 N N . GLY A 1 177 ? 13.789 -17.656 14.656 1 97 177 GLY A N 1
ATOM 1435 C CA . GLY A 1 177 ? 12.758 -16.75 14.18 1 97 177 GLY A CA 1
ATOM 1436 C C . GLY A 1 177 ? 13.039 -16.203 12.789 1 97 177 GLY A C 1
ATOM 1437 O O . GLY A 1 177 ? 12.133 -16.141 11.953 1 97 177 GLY A O 1
ATOM 1438 N N . LEU A 1 178 ? 14.273 -15.875 12.562 1 97.94 178 LEU A N 1
ATOM 1439 C CA . LEU A 1 178 ? 14.648 -15.336 11.266 1 97.94 178 LEU A CA 1
ATOM 1440 C C . LEU A 1 178 ? 14.57 -16.406 10.188 1 97.94 178 LEU A C 1
ATOM 1442 O O . LEU A 1 178 ? 14.227 -16.125 9.039 1 97.94 178 LEU A O 1
ATOM 1446 N N . GLN A 1 179 ? 14.906 -17.625 10.508 1 98.44 179 GLN A N 1
ATOM 1447 C CA . GLN A 1 179 ? 14.773 -18.75 9.57 1 98.44 179 GLN A CA 1
ATOM 1448 C C . GLN A 1 179 ? 13.312 -18.969 9.188 1 98.44 179 GLN A C 1
ATOM 1450 O O . GLN A 1 179 ? 13 -19.25 8.031 1 98.44 179 GLN A O 1
ATOM 1455 N N . GLU A 1 180 ? 12.461 -18.828 10.195 1 97.75 180 GLU A N 1
ATOM 1456 C CA . GLU A 1 180 ? 11.031 -18.953 9.914 1 97.75 180 GLU A CA 1
ATOM 1457 C C . GLU A 1 180 ? 10.555 -17.844 8.984 1 97.75 180 GLU A C 1
ATOM 1459 O O . GLU A 1 180 ? 9.711 -18.078 8.117 1 97.75 180 GLU A O 1
ATOM 1464 N N . PHE A 1 181 ? 11.102 -16.672 9.203 1 98 181 PHE A N 1
ATOM 1465 C CA . PHE A 1 181 ? 10.75 -15.547 8.344 1 98 181 PHE A CA 1
ATOM 1466 C C . PHE A 1 181 ? 11.227 -15.781 6.914 1 98 181 PHE A C 1
ATOM 1468 O O . PHE A 1 181 ? 10.516 -15.484 5.957 1 98 181 PHE A O 1
ATOM 1475 N N . ILE A 1 182 ? 12.398 -16.344 6.734 1 98.5 182 ILE A N 1
ATOM 1476 C CA . ILE A 1 182 ? 12.922 -16.672 5.414 1 98.5 182 ILE A CA 1
ATOM 1477 C C . ILE A 1 182 ? 12.008 -17.688 4.73 1 98.5 182 ILE A C 1
ATOM 1479 O O . ILE A 1 182 ? 11.719 -17.562 3.537 1 98.5 182 ILE A O 1
ATOM 1483 N N . LYS A 1 183 ? 11.562 -18.656 5.48 1 98 183 LYS A N 1
ATOM 1484 C CA . LYS A 1 183 ? 10.633 -19.641 4.918 1 98 183 LYS A CA 1
ATOM 1485 C C . LYS A 1 183 ? 9.344 -18.969 4.449 1 98 183 LYS A C 1
ATOM 1487 O O . LYS A 1 183 ? 8.789 -19.344 3.416 1 98 183 LYS A O 1
ATOM 1492 N N . ASN A 1 184 ? 8.883 -18.031 5.234 1 96.75 184 ASN A N 1
ATOM 1493 C CA . ASN A 1 184 ? 7.707 -17.281 4.82 1 96.75 184 ASN A CA 1
ATOM 1494 C C . ASN A 1 184 ? 7.961 -16.516 3.525 1 96.75 184 ASN A C 1
ATOM 1496 O O . ASN A 1 184 ? 7.113 -16.5 2.629 1 96.75 184 ASN A O 1
ATOM 1500 N N . LEU A 1 185 ? 9.125 -15.859 3.443 1 98.19 185 LEU A N 1
ATOM 1501 C CA . LEU A 1 185 ? 9.484 -15.117 2.24 1 98.19 185 LEU A CA 1
ATOM 1502 C C . LEU A 1 185 ? 9.578 -16.047 1.034 1 98.19 185 LEU A C 1
ATOM 1504 O O . LEU A 1 185 ? 9.148 -15.688 -0.064 1 98.19 185 LEU A O 1
ATOM 1508 N N . VAL A 1 186 ? 10.102 -17.203 1.225 1 98.31 186 VAL A N 1
ATOM 1509 C CA . VAL A 1 186 ? 10.188 -18.188 0.15 1 98.31 186 VAL A CA 1
ATOM 1510 C C . VAL A 1 186 ? 8.781 -18.625 -0.261 1 98.31 186 VAL A C 1
ATOM 1512 O O . VAL A 1 186 ? 8.477 -18.719 -1.452 1 98.31 186 VAL A O 1
ATOM 1515 N N . GLY A 1 187 ? 7.961 -18.922 0.707 1 97 187 GLY A N 1
ATOM 1516 C CA . GLY A 1 187 ? 6.582 -19.297 0.418 1 97 187 GLY A CA 1
ATOM 1517 C C . GLY A 1 187 ? 5.84 -18.25 -0.394 1 97 187 GLY A C 1
ATOM 1518 O O . GLY A 1 187 ? 5.102 -18.578 -1.32 1 97 187 GLY A O 1
ATOM 1519 N N . TYR A 1 188 ? 6.078 -17.047 -0.055 1 95.06 188 TYR A N 1
ATOM 1520 C CA . TYR A 1 188 ? 5.355 -15.938 -0.667 1 95.06 188 TYR A CA 1
ATOM 1521 C C . TYR A 1 188 ? 5.957 -15.57 -2.018 1 95.06 188 TYR A C 1
ATOM 1523 O O . TYR A 1 188 ? 5.289 -15.672 -3.051 1 95.06 188 TYR A O 1
ATOM 1531 N N . TYR A 1 189 ? 7.176 -15.219 -2.064 1 97.69 189 TYR A N 1
ATOM 1532 C CA . TYR A 1 189 ? 7.777 -14.633 -3.26 1 97.69 189 TYR A CA 1
ATOM 1533 C C . TYR A 1 189 ? 8.164 -15.719 -4.258 1 97.69 189 TYR A C 1
ATOM 1535 O O . TYR A 1 189 ? 7.934 -15.57 -5.461 1 97.69 189 TYR A O 1
ATOM 1543 N N . ILE A 1 190 ? 8.719 -16.797 -3.764 1 98.12 190 ILE A N 1
ATOM 1544 C CA . ILE A 1 190 ? 9.258 -17.812 -4.664 1 98.12 190 ILE A CA 1
ATOM 1545 C C . ILE A 1 190 ? 8.148 -18.766 -5.086 1 98.12 190 ILE A C 1
ATOM 1547 O O . ILE A 1 190 ? 7.973 -19.047 -6.277 1 98.12 190 ILE A O 1
ATOM 1551 N N . ILE A 1 191 ? 7.383 -19.203 -4.148 1 97.94 191 ILE A N 1
ATOM 1552 C CA . ILE A 1 191 ? 6.406 -20.25 -4.441 1 97.94 191 ILE A CA 1
ATOM 1553 C C . ILE A 1 191 ? 5.133 -19.625 -5.004 1 97.94 191 ILE A C 1
ATOM 1555 O O . ILE A 1 191 ? 4.766 -19.875 -6.152 1 97.94 191 ILE A O 1
ATOM 1559 N N . MET A 1 192 ? 4.449 -18.75 -4.266 1 97.19 192 MET A N 1
ATOM 1560 C CA . MET A 1 192 ? 3.189 -18.172 -4.719 1 97.19 192 MET A CA 1
ATOM 1561 C C . MET A 1 192 ? 3.398 -17.312 -5.965 1 97.19 192 MET A C 1
ATOM 1563 O O . MET A 1 192 ? 2.824 -17.594 -7.02 1 97.19 192 MET A O 1
ATOM 1567 N N . GLU A 1 193 ? 4.297 -16.344 -5.863 1 96.38 193 GLU A N 1
ATOM 1568 C CA . GLU A 1 193 ? 4.43 -15.336 -6.918 1 96.38 193 GLU A CA 1
ATOM 1569 C C . GLU A 1 193 ? 5.371 -15.82 -8.023 1 96.38 193 GLU A C 1
ATOM 1571 O O . GLU A 1 193 ? 5.297 -15.352 -9.156 1 96.38 193 GLU A O 1
ATOM 1576 N N . GLY A 1 194 ? 6.172 -16.828 -7.695 1 97.25 194 GLY A N 1
ATOM 1577 C CA . GLY A 1 194 ? 7.195 -17.219 -8.648 1 97.25 194 GLY A CA 1
ATOM 1578 C C . GLY A 1 194 ? 6.895 -18.531 -9.336 1 97.25 194 GLY A C 1
ATOM 1579 O O . GLY A 1 194 ? 7.426 -18.812 -10.414 1 97.25 194 GLY A O 1
ATOM 1580 N N . ILE A 1 195 ? 6.109 -19.375 -8.711 1 97.88 195 ILE A N 1
ATOM 1581 C CA . ILE A 1 195 ? 5.836 -20.672 -9.297 1 97.88 195 ILE A CA 1
ATOM 1582 C C . ILE A 1 195 ? 4.34 -20.812 -9.586 1 97.88 195 ILE A C 1
ATOM 1584 O O . ILE A 1 195 ? 3.941 -20.969 -10.742 1 97.88 195 ILE A O 1
ATOM 1588 N N . PHE A 1 196 ? 3.463 -20.641 -8.602 1 97.94 196 PHE A N 1
ATOM 1589 C CA . PHE A 1 196 ? 2.027 -20.844 -8.766 1 97.94 196 PHE A CA 1
ATOM 1590 C C . PHE A 1 196 ? 1.456 -19.859 -9.781 1 97.94 196 PHE A C 1
ATOM 1592 O O . PHE A 1 196 ? 0.79 -20.266 -10.734 1 97.94 196 PHE A O 1
ATOM 1599 N N . PHE A 1 197 ? 1.773 -18.562 -9.633 1 97.69 197 PHE A N 1
ATOM 1600 C CA . PHE A 1 197 ? 1.209 -17.547 -10.508 1 97.69 197 PHE A CA 1
ATOM 1601 C C . PHE A 1 197 ? 1.72 -17.719 -11.938 1 97.69 197 PHE A C 1
ATOM 1603 O O . PHE A 1 197 ? 0.968 -17.531 -12.898 1 97.69 197 PHE A O 1
ATOM 1610 N N . TYR A 1 198 ? 2.979 -18.109 -12.117 1 96.25 198 TYR A N 1
ATOM 1611 C CA . TYR A 1 198 ? 3.566 -18.188 -13.453 1 96.25 198 TYR A CA 1
ATOM 1612 C C . TYR A 1 198 ? 2.93 -19.328 -14.258 1 96.25 198 TYR A C 1
ATOM 1614 O O . TYR A 1 198 ? 2.773 -19.219 -15.469 1 96.25 198 TYR A O 1
ATOM 1622 N N . SER A 1 199 ? 2.617 -20.375 -13.562 1 94.69 199 SER A N 1
ATOM 1623 C CA . SER A 1 199 ? 1.866 -21.438 -14.234 1 94.69 199 SER A CA 1
ATOM 1624 C C . SER A 1 199 ? 0.515 -20.922 -14.727 1 94.69 199 SER A C 1
ATOM 1626 O O . SER A 1 199 ? 0.101 -21.234 -15.844 1 94.69 199 SER A O 1
ATOM 1628 N N . GLY A 1 200 ? -0.126 -20.141 -13.891 1 95.25 200 GLY A N 1
ATOM 1629 C CA . GLY A 1 200 ? -1.399 -19.547 -14.266 1 95.25 200 GLY A CA 1
ATOM 1630 C C . GLY A 1 200 ? -1.288 -18.562 -15.414 1 95.25 200 GLY A C 1
ATOM 1631 O O . GLY A 1 200 ? -2.162 -18.516 -16.281 1 95.25 200 GLY A O 1
ATOM 1632 N N . PHE A 1 201 ? -0.235 -17.844 -15.445 1 97 201 PHE A N 1
ATOM 1633 C CA . PHE A 1 201 ? -0.018 -16.891 -16.531 1 97 201 PHE A CA 1
ATOM 1634 C C . PHE A 1 201 ? 0.079 -17.594 -17.875 1 97 201 PHE A C 1
ATOM 1636 O O . PHE A 1 201 ? -0.486 -17.141 -18.859 1 97 201 PHE A O 1
ATOM 1643 N N . VAL A 1 202 ? 0.772 -18.703 -17.875 1 95.19 202 VAL A N 1
ATOM 1644 C CA . VAL A 1 202 ? 0.965 -19.438 -19.125 1 95.19 202 VAL A CA 1
ATOM 1645 C C . VAL A 1 202 ? -0.385 -19.906 -19.656 1 95.19 202 VAL A C 1
ATOM 1647 O O . VAL A 1 202 ? -0.628 -19.859 -20.859 1 95.19 202 VAL A O 1
ATOM 1650 N N . MET A 1 203 ? -1.263 -20.312 -18.812 1 94.56 203 MET A N 1
ATOM 1651 C CA . MET A 1 203 ? -2.578 -20.797 -19.219 1 94.56 203 MET A CA 1
ATOM 1652 C C . MET A 1 203 ? -3.369 -19.688 -19.906 1 94.56 203 MET A C 1
ATOM 1654 O O . MET A 1 203 ? -3.818 -19.844 -21.047 1 94.56 203 MET A O 1
ATOM 1658 N N . ILE A 1 204 ? -3.428 -18.547 -19.312 1 96.5 204 ILE A N 1
ATOM 1659 C CA . ILE A 1 204 ? -4.27 -17.469 -19.812 1 96.5 204 ILE A CA 1
ATOM 1660 C C . ILE A 1 204 ? -3.604 -16.828 -21.016 1 96.5 204 ILE A C 1
ATOM 1662 O O . ILE A 1 204 ? -4.27 -16.484 -22 1 96.5 204 ILE A O 1
ATOM 1666 N N . LEU A 1 205 ? -2.328 -16.641 -20.938 1 95.88 205 LEU A N 1
ATOM 1667 C CA . LEU A 1 205 ? -1.635 -15.977 -22.031 1 95.88 205 LEU A CA 1
ATOM 1668 C C . LEU A 1 205 ? -1.58 -16.875 -23.266 1 95.88 205 LEU A C 1
ATOM 1670 O O . LEU A 1 205 ? -1.384 -16.391 -24.391 1 95.88 205 LEU A O 1
ATOM 1674 N N . SER A 1 206 ? -1.757 -18.172 -23.078 1 94.31 206 SER A N 1
ATOM 1675 C CA . SER A 1 206 ? -1.904 -19.062 -24.219 1 94.31 206 SER A CA 1
ATOM 1676 C C . SER A 1 206 ? -3.176 -18.75 -25 1 94.31 206 SER A C 1
ATOM 1678 O O . SER A 1 206 ? -3.191 -18.844 -26.234 1 94.31 206 SER A O 1
ATOM 1680 N N . PHE A 1 207 ? -4.27 -18.422 -24.297 1 95.38 207 PHE A N 1
ATOM 1681 C CA . PHE A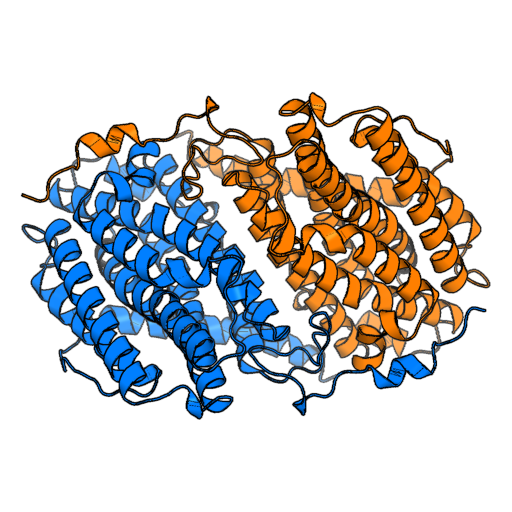 1 207 ? -5.48 -17.969 -24.969 1 95.38 207 PHE A CA 1
ATOM 1682 C C . PHE A 1 207 ? -5.223 -16.656 -25.719 1 95.38 207 PHE A C 1
ATOM 1684 O O . PHE A 1 207 ? -5.625 -16.516 -26.875 1 95.38 207 PHE A O 1
ATOM 1691 N N . HIS A 1 208 ? -4.52 -15.797 -25.078 1 95.31 208 HIS A N 1
ATOM 1692 C CA . HIS A 1 208 ? -4.215 -14.492 -25.656 1 95.31 208 HIS A CA 1
ATOM 1693 C C . HIS A 1 208 ? -3.426 -14.641 -26.953 1 95.31 208 HIS A C 1
ATOM 1695 O O . HIS A 1 208 ? -3.678 -13.914 -27.922 1 95.31 208 HIS A O 1
ATOM 1701 N N . ARG A 1 209 ? -2.502 -15.539 -27 1 92.69 209 ARG A N 1
ATOM 1702 C CA . ARG A 1 209 ? -1.666 -15.781 -28.172 1 92.69 209 ARG A CA 1
ATOM 1703 C C . ARG A 1 209 ? -2.498 -16.297 -29.328 1 92.69 209 ARG A C 1
ATOM 1705 O O . ARG A 1 209 ? -2.094 -16.172 -30.5 1 92.69 209 ARG A O 1
ATOM 1712 N N . GLN A 1 210 ? -3.652 -16.812 -29.031 1 93.31 210 GLN A N 1
ATOM 1713 C CA . GLN A 1 210 ? -4.559 -17.312 -30.062 1 93.31 210 GLN A CA 1
ATOM 1714 C C . GLN A 1 210 ? -5.668 -16.312 -30.359 1 93.31 210 GLN A C 1
ATOM 1716 O O . GLN A 1 210 ? -6.695 -16.656 -30.953 1 93.31 210 GLN A O 1
ATOM 1721 N N . ASN A 1 211 ? -5.477 -15.133 -29.844 1 95 211 ASN A N 1
ATOM 1722 C CA . ASN A 1 211 ? -6.418 -14.031 -30.031 1 95 211 ASN A CA 1
ATOM 1723 C C . ASN A 1 211 ? -7.754 -14.32 -29.344 1 95 211 ASN A C 1
ATOM 1725 O O . ASN A 1 211 ? -8.805 -13.906 -29.844 1 95 211 ASN A O 1
ATOM 1729 N N . LYS A 1 212 ? -7.75 -15.156 -28.344 1 96.25 212 LYS A N 1
ATOM 1730 C CA . LYS A 1 212 ? -8.898 -15.391 -27.484 1 96.25 212 LYS A CA 1
ATOM 1731 C C . LYS A 1 212 ? -8.727 -14.688 -26.141 1 96.25 212 LYS A C 1
ATOM 1733 O O . LYS A 1 212 ? -7.625 -14.648 -25.594 1 96.25 212 LYS A O 1
ATOM 1738 N N . MET A 1 213 ? -9.805 -14.133 -25.672 1 97.62 213 MET A N 1
ATOM 1739 C CA . MET A 1 213 ? -9.805 -13.445 -24.375 1 97.62 213 MET A CA 1
ATOM 1740 C C . MET A 1 213 ? -8.734 -12.359 -24.344 1 97.62 213 MET A C 1
ATOM 1742 O O . MET A 1 213 ? -7.906 -12.328 -23.422 1 97.62 213 MET A O 1
ATOM 1746 N N . VAL A 1 214 ? -8.773 -11.469 -25.266 1 97.94 214 VAL A N 1
ATOM 1747 C CA . VAL A 1 214 ? -7.711 -10.5 -25.516 1 97.94 214 VAL A CA 1
ATOM 1748 C C . VAL A 1 214 ? -7.676 -9.477 -24.375 1 97.94 214 VAL A C 1
ATOM 1750 O O . VAL A 1 214 ? -6.598 -9.031 -23.969 1 97.94 214 VAL A O 1
ATOM 1753 N N . GLY A 1 215 ? -8.859 -9.016 -23.891 1 98.31 215 GLY A N 1
ATOM 1754 C CA . GLY A 1 215 ? -8.898 -8.109 -22.75 1 98.31 215 GLY A CA 1
ATOM 1755 C C . GLY A 1 215 ? -8.305 -8.703 -21.5 1 98.31 215 GLY A C 1
ATOM 1756 O O . GLY A 1 215 ? -7.477 -8.07 -20.828 1 98.31 215 GLY A O 1
ATOM 1757 N N . ILE A 1 216 ? -8.68 -9.938 -21.172 1 98.38 216 ILE A N 1
ATOM 1758 C CA . ILE A 1 216 ? -8.141 -10.656 -20.016 1 98.38 216 ILE A CA 1
ATOM 1759 C C . ILE A 1 216 ? -6.641 -10.875 -20.203 1 98.38 216 ILE A C 1
ATOM 1761 O O . ILE A 1 216 ? -5.855 -10.68 -19.266 1 98.38 216 ILE A O 1
ATOM 1765 N N . GLY A 1 217 ? -6.266 -11.25 -21.391 1 97.56 217 GLY A N 1
ATOM 1766 C CA . GLY A 1 217 ? -4.855 -11.445 -21.688 1 97.56 217 GLY A CA 1
ATOM 1767 C C . GLY A 1 217 ? -4.016 -10.203 -21.453 1 97.56 217 GLY A C 1
ATOM 1768 O O . GLY A 1 217 ? -2.92 -10.289 -20.891 1 97.56 217 GLY A O 1
ATOM 1769 N N . GLU A 1 218 ? -4.531 -9.055 -21.875 1 96.94 218 GLU A N 1
ATOM 1770 C CA . GLU A 1 218 ? -3.824 -7.801 -21.656 1 96.94 218 GLU A CA 1
ATOM 1771 C C . GLU A 1 218 ? -3.678 -7.492 -20.172 1 96.94 218 GLU A C 1
ATOM 1773 O O . GLU A 1 218 ? -2.613 -7.066 -19.719 1 96.94 218 GLU A O 1
ATOM 1778 N N . GLN A 1 219 ? -4.715 -7.707 -19.438 1 97.94 219 GLN A N 1
ATOM 1779 C CA . GLN A 1 219 ? -4.664 -7.5 -17.984 1 97.94 219 GLN A CA 1
ATOM 1780 C C . GLN A 1 219 ? -3.641 -8.422 -17.344 1 97.94 219 GLN A C 1
ATOM 1782 O O . GLN A 1 219 ? -2.879 -8 -16.469 1 97.94 219 GLN A O 1
ATOM 1787 N N . TYR A 1 220 ? -3.561 -9.656 -17.797 1 97.75 220 TYR A N 1
ATOM 1788 C CA . TYR A 1 220 ? -2.607 -10.625 -17.25 1 97.75 220 TYR A CA 1
ATOM 1789 C C . TYR A 1 220 ? -1.178 -10.234 -17.609 1 97.75 220 TYR A C 1
ATOM 1791 O O . TYR A 1 220 ? -0.251 -10.484 -16.828 1 97.75 220 TYR A O 1
ATOM 1799 N N . GLN A 1 22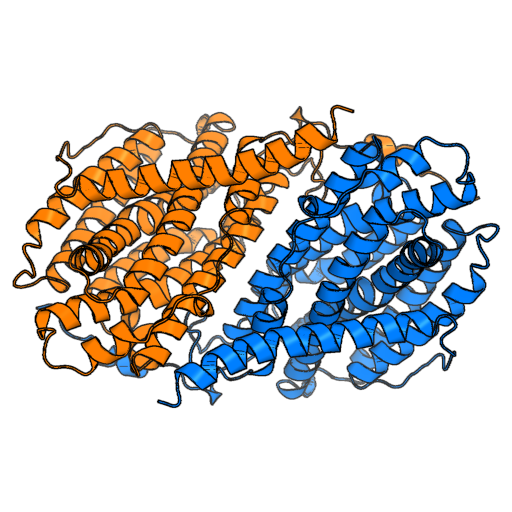1 ? -1.01 -9.641 -18.75 1 96.19 221 GLN A N 1
ATOM 1800 C CA . GLN A 1 221 ? 0.32 -9.148 -19.109 1 96.19 221 GLN A CA 1
ATOM 1801 C C . GLN A 1 221 ? 0.777 -8.062 -18.141 1 96.19 221 GLN A C 1
ATOM 1803 O O . GLN A 1 221 ? 1.942 -8.023 -17.734 1 96.19 221 GLN A O 1
ATOM 1808 N N . TYR A 1 222 ? -0.13 -7.164 -17.797 1 95.81 222 TYR A N 1
ATOM 1809 C CA . TYR A 1 222 ? 0.2 -6.129 -16.828 1 95.81 222 TYR A CA 1
ATOM 1810 C C . TYR A 1 222 ? 0.514 -6.734 -15.469 1 95.81 222 TYR A C 1
ATOM 1812 O O . TYR A 1 222 ? 1.466 -6.32 -14.805 1 95.81 222 TYR A O 1
ATOM 1820 N N . ILE A 1 223 ? -0.268 -7.711 -15.031 1 97.62 223 ILE A N 1
ATOM 1821 C CA . ILE A 1 223 ? -0.027 -8.367 -13.75 1 97.62 223 ILE A CA 1
ATOM 1822 C C . ILE A 1 223 ? 1.323 -9.078 -13.781 1 97.62 223 ILE A C 1
ATOM 1824 O O . ILE A 1 223 ? 2.08 -9.031 -12.805 1 97.62 223 ILE A O 1
ATOM 1828 N N . LEU A 1 224 ? 1.601 -9.727 -14.898 1 96.81 224 LEU A N 1
ATOM 1829 C CA . LEU A 1 224 ? 2.869 -10.43 -15.047 1 96.81 224 LEU A CA 1
ATOM 1830 C C . LEU A 1 224 ? 4.043 -9.469 -14.891 1 96.81 224 LEU A C 1
ATOM 1832 O O . LEU A 1 224 ? 5.051 -9.812 -14.266 1 96.81 224 LEU A O 1
ATOM 1836 N N . ARG A 1 225 ? 3.924 -8.297 -15.438 1 95.44 225 ARG A N 1
ATOM 1837 C CA . ARG A 1 225 ? 4.965 -7.289 -15.273 1 95.44 225 ARG A CA 1
ATOM 1838 C C . ARG A 1 225 ? 5.168 -6.941 -13.805 1 95.44 225 ARG A C 1
ATOM 1840 O O . ARG A 1 225 ? 6.305 -6.852 -13.336 1 95.44 225 ARG A O 1
ATOM 1847 N N . ASP A 1 226 ? 4.078 -6.734 -13.086 1 96.94 226 ASP A N 1
ATOM 1848 C CA . ASP A 1 226 ? 4.156 -6.473 -11.656 1 96.94 226 ASP A CA 1
ATOM 1849 C C . ASP A 1 226 ? 4.848 -7.621 -10.922 1 96.94 226 ASP A C 1
ATOM 1851 O O . ASP A 1 226 ? 5.742 -7.395 -10.109 1 96.94 226 ASP A O 1
ATOM 1855 N N . GLU A 1 227 ? 4.402 -8.859 -11.289 1 96.56 227 GLU A N 1
ATOM 1856 C CA . GLU A 1 227 ? 4.875 -10.047 -10.586 1 96.56 227 GLU A CA 1
ATOM 1857 C C . GLU A 1 227 ? 6.371 -10.258 -10.805 1 96.56 227 GLU A C 1
ATOM 1859 O O . GLU A 1 227 ? 7.07 -10.75 -9.914 1 96.56 227 GLU A O 1
ATOM 1864 N N . THR A 1 228 ? 6.809 -9.891 -11.953 1 95.88 228 THR A N 1
ATOM 1865 C CA . THR A 1 228 ? 8.234 -9.984 -12.234 1 95.88 228 THR A CA 1
ATOM 1866 C C . THR A 1 228 ? 9.031 -9.094 -11.273 1 95.88 228 THR A C 1
ATOM 1868 O O . THR A 1 228 ? 10.055 -9.516 -10.734 1 95.88 228 THR A O 1
ATOM 1871 N N . ILE A 1 229 ? 8.578 -7.91 -11.023 1 96.69 229 ILE A N 1
ATOM 1872 C CA . ILE A 1 229 ? 9.234 -7 -10.086 1 96.69 229 ILE A CA 1
ATOM 1873 C C . ILE A 1 229 ? 9.102 -7.539 -8.664 1 96.69 229 ILE A C 1
ATOM 1875 O O . ILE A 1 229 ? 10.062 -7.484 -7.887 1 96.69 229 ILE A O 1
ATOM 1879 N N . HIS A 1 230 ? 7.855 -8.078 -8.305 1 98.06 230 HIS A N 1
ATOM 1880 C CA . HIS A 1 230 ? 7.648 -8.68 -6.996 1 98.06 230 HIS A CA 1
ATOM 1881 C C . HIS A 1 230 ? 8.672 -9.773 -6.723 1 98.06 230 HIS A C 1
ATOM 1883 O O . HIS A 1 230 ? 9.312 -9.789 -5.672 1 98.06 230 HIS A O 1
ATOM 1889 N N . LEU A 1 231 ? 8.82 -10.656 -7.668 1 97.75 231 LEU A N 1
ATOM 1890 C CA . LEU A 1 231 ? 9.734 -11.789 -7.531 1 97.75 231 LEU A CA 1
ATOM 1891 C C . LEU A 1 231 ? 11.172 -11.312 -7.363 1 97.75 231 LEU A C 1
ATOM 1893 O O . LEU A 1 231 ? 11.898 -11.805 -6.5 1 97.75 231 LEU A O 1
ATOM 1897 N N . ASN A 1 232 ? 11.57 -10.367 -8.211 1 97.69 232 ASN A N 1
ATOM 1898 C CA . ASN A 1 232 ? 12.93 -9.852 -8.125 1 97.69 232 ASN A CA 1
ATOM 1899 C C . ASN A 1 232 ? 13.195 -9.18 -6.781 1 97.69 232 ASN A C 1
ATOM 1901 O O . ASN A 1 232 ? 14.281 -9.336 -6.215 1 97.69 232 ASN A O 1
ATOM 1905 N N . PHE A 1 233 ? 12.305 -8.406 -6.289 1 98.5 233 PHE A N 1
ATOM 1906 C CA . PHE A 1 233 ? 12.445 -7.82 -4.961 1 98.5 233 PHE A CA 1
ATOM 1907 C C . PHE A 1 233 ? 12.586 -8.906 -3.9 1 98.5 233 PHE A C 1
ATOM 1909 O O . PHE A 1 233 ? 13.461 -8.82 -3.033 1 98.5 233 PHE A O 1
ATOM 1916 N N . GLY A 1 234 ? 11.648 -9.898 -3.939 1 98.56 234 GLY A N 1
ATOM 1917 C CA . GLY A 1 234 ? 11.711 -10.992 -2.982 1 98.56 234 GLY A CA 1
ATOM 1918 C C . GLY A 1 234 ? 13.055 -11.695 -2.969 1 98.56 234 GLY A C 1
ATOM 1919 O O . GLY A 1 234 ? 13.602 -11.984 -1.9 1 98.56 234 GLY A O 1
ATOM 1920 N N . VAL A 1 235 ? 13.602 -11.961 -4.129 1 98.69 235 VAL A N 1
ATOM 1921 C CA . VAL A 1 235 ? 14.906 -12.609 -4.258 1 98.69 235 VAL A CA 1
ATOM 1922 C C . VAL A 1 235 ? 15.984 -11.734 -3.625 1 98.69 235 VAL A C 1
ATOM 1924 O O . VAL A 1 235 ? 16.812 -12.219 -2.844 1 98.69 235 VAL A O 1
ATOM 1927 N N . ASP A 1 236 ? 15.984 -10.43 -3.961 1 98.75 236 ASP A N 1
ATOM 1928 C CA . ASP A 1 236 ? 16.969 -9.508 -3.396 1 98.75 236 ASP A CA 1
ATOM 1929 C C . ASP A 1 236 ? 16.828 -9.422 -1.878 1 98.75 236 ASP A C 1
ATOM 1931 O O . ASP A 1 236 ? 17.828 -9.359 -1.16 1 98.75 236 ASP A O 1
ATOM 1935 N N . LEU A 1 237 ? 15.648 -9.391 -1.378 1 98.81 237 LEU A N 1
ATOM 1936 C CA . LEU A 1 237 ? 15.391 -9.328 0.057 1 98.81 237 LEU A CA 1
ATOM 1937 C C . LEU A 1 237 ? 15.914 -10.57 0.764 1 98.81 237 LEU A C 1
ATOM 1939 O O . LEU A 1 237 ? 16.609 -10.461 1.771 1 98.81 237 LEU A O 1
ATOM 1943 N N . ILE A 1 238 ? 15.555 -11.758 0.225 1 98.81 238 ILE A N 1
ATOM 1944 C CA . ILE A 1 238 ? 16 -13.023 0.8 1 98.81 238 ILE A CA 1
ATOM 1945 C C . ILE A 1 238 ? 17.531 -13.078 0.816 1 98.81 238 ILE A C 1
ATOM 1947 O O . ILE A 1 238 ? 18.141 -13.352 1.853 1 98.81 238 ILE A O 1
ATOM 1951 N N . ASN A 1 239 ? 18.109 -12.773 -0.297 1 98.81 239 ASN A N 1
ATOM 1952 C CA . ASN A 1 239 ? 19.562 -12.82 -0.393 1 98.81 239 ASN A CA 1
ATOM 1953 C C . ASN A 1 239 ? 20.219 -11.766 0.5 1 98.81 239 ASN A C 1
ATOM 1955 O O . ASN A 1 239 ? 21.266 -12.016 1.097 1 98.81 239 ASN A O 1
ATOM 1959 N N . GLY A 1 240 ? 19.625 -10.547 0.534 1 98.5 240 GLY A N 1
ATOM 1960 C CA . GLY A 1 240 ? 20.141 -9.508 1.42 1 98.5 240 GLY A CA 1
ATOM 1961 C C . GLY A 1 240 ? 20.109 -9.906 2.883 1 98.5 240 GLY A C 1
ATOM 1962 O O . GLY A 1 240 ? 21.078 -9.68 3.611 1 98.5 240 GLY A O 1
ATOM 1963 N N . ILE A 1 241 ? 19.031 -10.516 3.336 1 98.38 241 ILE A N 1
ATOM 1964 C CA . ILE A 1 241 ? 18.906 -10.953 4.723 1 98.38 241 ILE A CA 1
ATOM 1965 C C . ILE A 1 241 ? 19.938 -12.039 5.008 1 98.38 241 ILE A C 1
ATOM 1967 O O . ILE A 1 241 ? 20.594 -12.023 6.055 1 98.38 241 ILE A O 1
ATOM 1971 N N . LYS A 1 242 ? 20.141 -12.961 4.066 1 98.06 242 LYS A N 1
ATOM 1972 C CA . LYS A 1 242 ? 21.141 -14.008 4.191 1 98.06 242 LYS A CA 1
ATOM 1973 C C . LYS A 1 242 ? 22.531 -13.406 4.34 1 98.06 242 LYS A C 1
ATOM 1975 O O . LYS A 1 242 ? 23.328 -13.859 5.168 1 98.06 242 LYS A O 1
ATOM 1980 N N . GLU A 1 243 ? 22.812 -12.461 3.537 1 97.88 243 GLU A N 1
ATOM 1981 C CA . GLU A 1 243 ? 24.141 -11.836 3.549 1 97.88 243 GLU A CA 1
ATOM 1982 C C . GLU A 1 243 ? 24.406 -11.148 4.887 1 97.88 243 GLU A C 1
ATOM 1984 O O . GLU A 1 243 ? 25.516 -11.219 5.41 1 97.88 243 GLU A O 1
ATOM 1989 N N . GLU A 1 244 ? 23.391 -10.523 5.434 1 96.75 244 GLU A N 1
ATOM 1990 C CA . GLU A 1 244 ? 23.531 -9.781 6.684 1 96.75 244 GLU A CA 1
ATOM 1991 C C . GLU A 1 244 ? 23.469 -10.719 7.891 1 96.75 244 GLU A C 1
ATOM 1993 O O . GLU A 1 244 ? 23.844 -10.336 9 1 96.75 244 GLU A O 1
ATOM 1998 N N . ASN A 1 245 ? 22.953 -11.93 7.637 1 97.44 245 ASN A N 1
ATOM 1999 C CA . ASN A 1 245 ? 22.797 -12.938 8.68 1 97.44 245 ASN A CA 1
ATOM 2000 C C . ASN A 1 245 ? 23.234 -14.32 8.195 1 97.44 245 ASN A C 1
ATOM 2002 O O . ASN A 1 245 ? 22.438 -15.25 8.148 1 97.44 245 ASN A O 1
ATOM 2006 N N . PRO A 1 246 ? 24.5 -14.469 7.93 1 97.56 246 PRO A N 1
ATOM 2007 C CA . PRO A 1 246 ? 24.953 -15.719 7.305 1 97.56 246 PRO A CA 1
ATOM 2008 C C . PRO A 1 246 ? 24.688 -16.938 8.18 1 97.56 246 PRO A C 1
ATOM 2010 O O . PRO A 1 246 ? 24.562 -18.062 7.668 1 97.56 246 PRO A O 1
ATOM 2013 N N . GLU A 1 247 ? 24.484 -16.734 9.5 1 98 247 GLU A N 1
ATOM 2014 C CA . GLU A 1 247 ? 24.281 -17.844 10.438 1 98 247 GLU A CA 1
ATOM 2015 C C . GLU A 1 247 ? 22.938 -18.516 10.203 1 98 247 GLU A C 1
ATOM 2017 O O . GLU A 1 247 ? 22.719 -19.656 10.641 1 98 247 GLU A O 1
ATOM 2022 N N . ILE A 1 248 ? 22 -17.906 9.531 1 98.25 248 ILE A N 1
ATOM 2023 C CA . ILE A 1 248 ? 20.672 -18.484 9.398 1 98.25 248 ILE A CA 1
ATOM 2024 C C . ILE A 1 248 ? 20.641 -19.469 8.234 1 98.25 248 ILE A C 1
ATOM 2026 O O . ILE A 1 248 ? 19.719 -20.281 8.125 1 98.25 248 ILE A O 1
ATOM 2030 N N . TRP A 1 249 ? 21.594 -19.406 7.316 1 98.44 249 TRP A N 1
ATOM 2031 C CA . TRP A 1 249 ? 21.547 -20.188 6.078 1 98.44 249 TRP A CA 1
ATOM 2032 C C . TRP A 1 249 ? 22.219 -21.547 6.262 1 98.44 249 TRP A C 1
ATOM 2034 O O . TRP A 1 249 ? 23.172 -21.875 5.551 1 98.44 249 TRP A O 1
ATOM 2044 N N . THR A 1 250 ? 21.656 -22.297 7.148 1 98.44 250 THR A N 1
ATOM 2045 C CA . THR A 1 250 ? 22.172 -23.625 7.488 1 98.44 250 THR A CA 1
ATOM 2046 C C . THR A 1 250 ? 21.766 -24.641 6.438 1 98.44 250 THR A C 1
ATOM 2048 O O . THR A 1 250 ? 20.859 -24.406 5.648 1 98.44 250 THR A O 1
ATOM 2051 N N . THR A 1 251 ? 22.438 -25.781 6.445 1 98.12 251 THR A N 1
ATOM 2052 C CA . THR A 1 251 ? 22.094 -26.875 5.551 1 98.12 251 THR A CA 1
ATOM 2053 C C . THR A 1 251 ? 20.672 -27.375 5.824 1 98.12 251 THR A C 1
ATOM 2055 O O . THR A 1 251 ? 19.953 -27.766 4.902 1 98.12 251 THR A O 1
ATOM 2058 N N . GLU A 1 252 ? 20.312 -27.328 7.066 1 98.44 252 GLU A N 1
ATOM 2059 C CA . GLU A 1 252 ? 18.969 -27.75 7.453 1 98.44 252 GLU A CA 1
ATOM 2060 C C . GLU A 1 252 ? 17.906 -26.828 6.852 1 98.44 252 GLU A C 1
ATOM 2062 O O . GLU A 1 252 ? 16.906 -27.312 6.32 1 98.44 252 GLU A O 1
ATOM 2067 N N . LEU A 1 253 ? 18.109 -25.516 6.914 1 98.62 253 LEU A N 1
ATOM 2068 C CA . LEU A 1 253 ? 17.156 -24.578 6.324 1 98.62 253 LEU A CA 1
ATOM 2069 C C . LEU A 1 253 ? 17.078 -24.766 4.812 1 98.62 253 LEU A C 1
ATOM 2071 O O . LEU A 1 253 ? 15.984 -24.734 4.234 1 98.62 253 LEU A O 1
ATOM 2075 N N . GLN A 1 254 ? 18.266 -24.922 4.199 1 98.62 254 GLN A N 1
ATOM 2076 C CA . GLN A 1 254 ? 18.312 -25.125 2.756 1 98.62 254 GLN A CA 1
ATOM 2077 C C . GLN A 1 254 ? 17.484 -26.344 2.348 1 98.62 254 GLN A C 1
ATOM 2079 O O . GLN A 1 254 ? 16.719 -26.281 1.39 1 98.62 254 GLN A O 1
ATOM 2084 N N . GLN A 1 255 ? 17.609 -27.406 3.053 1 98.62 255 GLN A N 1
ATOM 2085 C CA . GLN A 1 255 ? 16.859 -28.625 2.76 1 98.62 255 GLN A CA 1
ATOM 2086 C C . GLN A 1 255 ? 15.367 -28.422 2.955 1 98.62 255 GLN A C 1
ATOM 2088 O O . GLN A 1 255 ? 14.555 -28.906 2.164 1 98.62 255 GLN A O 1
ATOM 2093 N N . GLU A 1 256 ? 14.984 -27.703 4.016 1 98.38 256 GLU A N 1
ATOM 2094 C CA . GLU A 1 256 ? 13.578 -27.406 4.254 1 98.38 256 GLU A CA 1
ATOM 2095 C C . GLU A 1 256 ? 12.984 -26.609 3.105 1 98.38 256 GLU A C 1
ATOM 2097 O O . GLU A 1 256 ? 11.852 -26.859 2.684 1 98.38 256 GLU A O 1
ATOM 2102 N N . ILE A 1 257 ? 13.719 -25.656 2.621 1 98.69 257 ILE A N 1
ATOM 2103 C CA . ILE A 1 257 ? 13.258 -24.812 1.525 1 98.69 257 ILE A CA 1
ATOM 2104 C C . ILE A 1 257 ? 13.109 -25.656 0.257 1 98.69 257 ILE A C 1
ATOM 2106 O O . ILE A 1 257 ? 12.117 -25.516 -0.47 1 98.69 257 ILE A O 1
ATOM 2110 N N . ILE A 1 258 ? 14.07 -26.5 0.007 1 98.75 258 ILE A N 1
ATOM 2111 C CA . ILE A 1 258 ? 13.992 -27.391 -1.148 1 98.75 258 ILE A CA 1
ATOM 2112 C C . ILE A 1 258 ? 12.734 -28.266 -1.054 1 98.75 258 ILE A C 1
ATOM 2114 O O . ILE A 1 258 ? 12 -28.406 -2.031 1 98.75 258 ILE A O 1
ATOM 2118 N N . GLU A 1 259 ? 12.438 -28.781 0.089 1 98.62 259 GLU A N 1
ATOM 2119 C CA . GLU A 1 259 ? 11.258 -29.609 0.306 1 98.62 259 GLU A CA 1
ATOM 2120 C C . GLU A 1 259 ? 9.977 -28.812 0.116 1 98.62 259 GLU A C 1
ATOM 2122 O O . GLU A 1 259 ? 8.992 -29.312 -0.43 1 98.62 259 GLU A O 1
ATOM 2127 N N . MET A 1 260 ? 9.969 -27.562 0.605 1 98.56 260 MET A N 1
ATOM 2128 C CA . MET A 1 260 ? 8.828 -26.688 0.406 1 98.56 260 MET A CA 1
ATOM 2129 C C . MET A 1 260 ? 8.547 -26.469 -1.08 1 98.56 260 MET A C 1
ATOM 2131 O O . MET A 1 260 ? 7.398 -26.531 -1.517 1 98.56 260 MET A O 1
ATOM 2135 N N . ILE A 1 261 ? 9.594 -26.266 -1.835 1 98.75 261 ILE A N 1
ATOM 2136 C CA . ILE A 1 261 ? 9.445 -25.984 -3.262 1 98.75 261 ILE A CA 1
ATOM 2137 C C . ILE A 1 261 ? 9 -27.266 -3.986 1 98.75 261 ILE A C 1
ATOM 2139 O O . ILE A 1 261 ? 8.164 -27.203 -4.887 1 98.75 261 ILE A O 1
ATOM 2143 N N . GLN A 1 262 ? 9.508 -28.422 -3.584 1 98.69 262 GLN A N 1
ATOM 2144 C CA . GLN A 1 262 ? 9.078 -29.672 -4.168 1 98.69 262 GLN A CA 1
ATOM 2145 C C . GLN A 1 262 ? 7.59 -29.922 -3.912 1 98.69 262 GLN A C 1
ATOM 2147 O O . GLN A 1 262 ? 6.863 -30.359 -4.809 1 98.69 262 GLN A O 1
ATOM 2152 N N . ARG A 1 263 ? 7.164 -29.656 -2.723 1 98.62 263 ARG A N 1
ATOM 2153 C CA . ARG A 1 263 ? 5.75 -29.781 -2.396 1 98.62 263 ARG A CA 1
ATOM 2154 C C . ARG A 1 263 ? 4.906 -28.812 -3.23 1 98.62 263 ARG A C 1
ATOM 2156 O O . ARG A 1 263 ? 3.834 -29.188 -3.713 1 98.62 263 ARG A O 1
ATOM 2163 N N . ALA A 1 264 ? 5.355 -27.609 -3.375 1 98.56 264 ALA A N 1
ATOM 2164 C CA . ALA A 1 264 ? 4.664 -26.609 -4.195 1 98.56 264 ALA A CA 1
ATOM 2165 C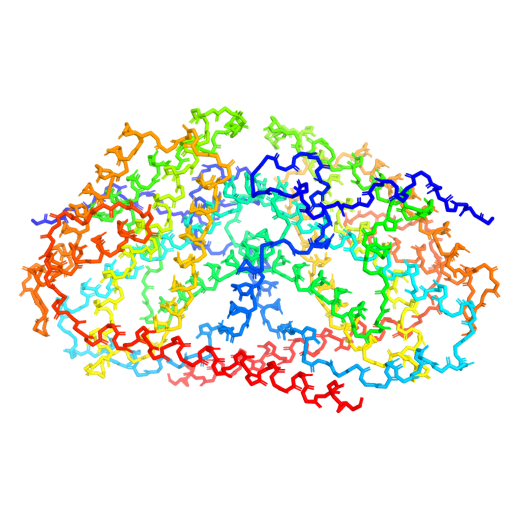 C . ALA A 1 264 ? 4.531 -27.094 -5.641 1 98.56 264 ALA A C 1
ATOM 2167 O O . ALA A 1 264 ? 3.484 -26.922 -6.266 1 98.56 264 ALA A O 1
ATOM 2168 N N . VAL A 1 265 ? 5.609 -27.656 -6.16 1 98.5 265 VAL A N 1
ATOM 2169 C CA . VAL A 1 265 ? 5.605 -28.188 -7.523 1 98.5 265 VAL A CA 1
ATOM 2170 C C . VAL A 1 265 ? 4.547 -29.281 -7.656 1 98.5 265 VAL A C 1
ATOM 2172 O O . VAL A 1 265 ? 3.773 -29.281 -8.617 1 98.5 265 VAL A O 1
ATOM 2175 N N . ASP A 1 266 ? 4.453 -30.141 -6.684 1 98.44 266 ASP A N 1
ATOM 2176 C CA . ASP A 1 266 ? 3.467 -31.219 -6.711 1 98.44 266 ASP A CA 1
ATOM 2177 C C . ASP A 1 266 ? 2.045 -30.672 -6.688 1 98.44 266 ASP A C 1
ATOM 2179 O O . ASP A 1 266 ? 1.177 -31.125 -7.426 1 98.44 266 ASP A O 1
ATOM 2183 N N . LEU A 1 267 ? 1.826 -29.703 -5.844 1 98.31 267 LEU A N 1
ATOM 2184 C CA . LEU A 1 267 ? 0.512 -29.078 -5.742 1 98.31 267 LEU A CA 1
ATOM 2185 C C . LEU A 1 267 ? 0.127 -28.406 -7.055 1 98.31 267 LEU A C 1
ATOM 2187 O O . LEU A 1 267 ? -1.024 -28.484 -7.488 1 98.31 267 LEU A O 1
ATOM 2191 N N . GLU A 1 268 ? 1.118 -27.75 -7.672 1 98.06 268 GLU A N 1
ATOM 2192 C CA . GLU A 1 268 ? 0.841 -27.047 -8.922 1 98.06 268 GLU A CA 1
ATOM 2193 C C . GLU A 1 268 ? 0.563 -28.031 -10.055 1 98.06 268 GLU A C 1
ATOM 2195 O O . GLU A 1 268 ? -0.242 -27.75 -10.945 1 98.06 268 GLU A O 1
ATOM 2200 N N . ILE A 1 269 ? 1.243 -29.125 -10.062 1 96.38 269 ILE A N 1
ATOM 2201 C CA . ILE A 1 269 ? 1.002 -30.172 -11.055 1 96.38 269 ILE A CA 1
ATOM 2202 C C . ILE A 1 269 ? -0.425 -30.703 -10.914 1 96.38 269 ILE A C 1
ATOM 2204 O O . ILE A 1 269 ? -1.134 -30.859 -11.906 1 96.38 269 ILE A O 1
ATOM 2208 N N . ASP A 1 270 ? -0.874 -30.906 -9.695 1 96.88 270 ASP A N 1
ATOM 2209 C CA . ASP A 1 270 ? -2.242 -31.344 -9.453 1 96.88 270 ASP A CA 1
ATOM 2210 C C . ASP A 1 270 ? -3.252 -30.312 -9.938 1 96.88 270 ASP A C 1
ATOM 2212 O O . ASP A 1 270 ? -4.281 -30.656 -10.516 1 96.88 270 ASP A O 1
ATOM 2216 N N . TYR A 1 271 ? -3.004 -29.109 -9.688 1 96.69 271 TYR A N 1
ATOM 2217 C CA . TYR A 1 271 ? -3.855 -28.016 -10.141 1 96.69 271 TYR A CA 1
ATOM 2218 C C . TYR A 1 271 ? -3.904 -27.953 -11.664 1 96.69 271 TYR A C 1
ATOM 2220 O O . TYR A 1 271 ? -4.977 -27.781 -12.25 1 96.69 271 TYR A O 1
ATOM 2228 N N . ALA A 1 272 ? -2.734 -28.125 -12.312 1 94.69 272 ALA A N 1
ATOM 2229 C CA . ALA A 1 272 ? -2.682 -28.125 -13.773 1 94.69 272 ALA A CA 1
ATOM 2230 C C . ALA A 1 272 ? -3.504 -29.266 -14.352 1 94.69 272 ALA A C 1
ATOM 2232 O O . ALA A 1 272 ? -4.188 -29.094 -15.367 1 94.69 272 ALA A O 1
ATOM 2233 N N . ARG A 1 273 ? -3.465 -30.375 -13.734 1 94.62 273 ARG A N 1
ATOM 2234 C CA . ARG A 1 273 ? -4.246 -31.516 -14.18 1 94.62 273 ARG A CA 1
ATOM 2235 C C . ARG A 1 273 ? -5.742 -31.25 -14.031 1 94.62 273 ARG A C 1
ATOM 2237 O O . ARG A 1 273 ? -6.535 -31.672 -14.875 1 94.62 273 ARG A O 1
ATOM 2244 N N . ASP A 1 274 ? -6.055 -30.594 -12.977 1 94.25 274 ASP A N 1
ATOM 2245 C CA . ASP A 1 274 ? -7.449 -30.219 -12.758 1 94.25 274 ASP A CA 1
ATOM 2246 C C . ASP A 1 274 ? -7.934 -29.234 -13.812 1 94.25 274 ASP A C 1
ATOM 2248 O O . ASP A 1 274 ? -9.078 -29.312 -14.266 1 94.25 274 ASP A O 1
ATOM 2252 N N . CYS A 1 275 ? -7.098 -28.312 -14.188 1 93.94 275 CYS A N 1
ATOM 2253 C CA . CYS A 1 275 ? -7.438 -27.297 -15.18 1 93.94 275 CYS A CA 1
ATOM 2254 C C . CYS A 1 275 ? -7.543 -27.906 -16.578 1 93.94 275 CYS A C 1
ATOM 2256 O O . CYS A 1 275 ? -8.375 -27.484 -17.375 1 93.94 275 CYS A O 1
ATOM 2258 N N . LEU A 1 276 ? -6.648 -28.922 -16.812 1 92.19 276 LEU A N 1
ATOM 2259 C CA . LEU A 1 276 ? -6.527 -29.453 -18.156 1 92.19 276 LEU A CA 1
ATOM 2260 C C . LEU A 1 276 ? -6.668 -30.969 -18.156 1 92.19 276 LEU A C 1
ATOM 2262 O O . LEU A 1 276 ? -5.754 -31.688 -18.578 1 92.19 276 LEU A O 1
ATOM 2266 N N . PRO A 1 277 ? -7.812 -31.406 -17.797 1 85.44 277 PRO A N 1
ATOM 2267 C CA . PRO A 1 277 ? -7.965 -32.844 -17.75 1 85.44 277 PRO A CA 1
ATOM 2268 C C . PRO A 1 277 ? -7.82 -33.531 -19.109 1 85.44 277 PRO A C 1
ATOM 2270 O O . PRO A 1 277 ? -7.305 -34.625 -19.219 1 85.44 277 PRO A O 1
ATOM 2273 N N . ARG A 1 278 ? -8.266 -32.875 -20.234 1 87.75 278 ARG A N 1
ATOM 2274 C CA . ARG A 1 278 ? -8.219 -33.438 -21.578 1 87.75 278 ARG A CA 1
ATOM 2275 C C . ARG A 1 278 ? -7.355 -32.594 -22.5 1 87.75 278 ARG A C 1
ATOM 2277 O O . ARG A 1 278 ? -7.262 -32.875 -23.703 1 87.75 278 ARG A O 1
ATOM 2284 N N . GLY A 1 279 ? -6.656 -31.609 -21.953 1 84.81 279 GLY A N 1
ATOM 2285 C CA . GLY A 1 279 ? -5.879 -30.703 -22.781 1 84.81 279 GLY A CA 1
ATOM 2286 C C . GLY A 1 279 ? -6.738 -29.781 -23.625 1 84.81 279 GLY A C 1
ATOM 2287 O O . GLY A 1 279 ? -7.93 -30.047 -23.812 1 84.81 279 GLY A O 1
ATOM 2288 N N . ILE A 1 280 ? -6.164 -28.672 -23.984 1 82.81 280 ILE A N 1
ATOM 2289 C CA . ILE A 1 280 ? -6.812 -27.719 -24.875 1 82.81 280 ILE A CA 1
ATOM 2290 C C . ILE A 1 280 ? -5.762 -27 -25.719 1 82.81 280 ILE A C 1
ATOM 2292 O O . ILE A 1 280 ? -4.664 -26.703 -25.234 1 82.81 280 ILE A O 1
ATOM 2296 N N . LEU A 1 281 ? -6.074 -26.719 -26.984 1 77.88 281 LEU A N 1
ATOM 2297 C CA . LEU A 1 281 ? -5.297 -25.781 -27.797 1 77.88 281 LEU A CA 1
ATOM 2298 C C . LEU A 1 281 ? -3.822 -26.172 -27.812 1 77.88 281 LEU A C 1
ATOM 2300 O O . LEU A 1 281 ? -2.947 -25.328 -27.641 1 77.88 281 LEU A O 1
ATOM 2304 N N . GLY A 1 282 ? -3.592 -27.422 -27.703 1 79.81 282 GLY A N 1
ATOM 2305 C CA . GLY A 1 282 ? -2.201 -27.844 -27.719 1 79.81 282 GLY A CA 1
ATOM 2306 C C . GLY A 1 282 ? -1.555 -27.797 -26.344 1 79.81 282 GLY A C 1
ATOM 2307 O O . GLY A 1 282 ? -0.37 -28.109 -26.203 1 79.81 282 GLY A O 1
ATOM 2308 N N . LEU A 1 283 ? -2.346 -27.375 -25.406 1 87.12 283 LEU A N 1
ATOM 2309 C CA . LEU A 1 283 ? -1.878 -27.359 -24.016 1 87.12 283 LEU A CA 1
ATOM 2310 C C . LEU A 1 283 ? -2.273 -28.641 -23.312 1 87.12 283 LEU A C 1
ATOM 2312 O O . LEU A 1 283 ? -3.43 -29.062 -23.375 1 87.12 283 LEU A O 1
ATOM 2316 N N . ARG A 1 284 ? -1.295 -29.266 -22.828 1 90.56 284 ARG A N 1
ATOM 2317 C CA . ARG A 1 284 ? -1.516 -30.484 -22.062 1 90.56 284 ARG A CA 1
ATOM 2318 C C . ARG A 1 284 ? -0.916 -30.359 -20.656 1 90.56 284 ARG A C 1
ATOM 2320 O O . ARG A 1 284 ? 0.033 -29.594 -20.453 1 90.56 284 ARG A O 1
ATOM 2327 N N . ALA A 1 285 ? -1.471 -31.078 -19.766 1 88.25 285 ALA A N 1
ATOM 2328 C CA . ALA A 1 285 ? -0.998 -31.062 -18.375 1 88.25 285 ALA A CA 1
ATOM 2329 C C . ALA A 1 285 ? 0.487 -31.406 -18.312 1 88.25 285 ALA A C 1
ATOM 2331 O O . ALA A 1 285 ? 1.211 -30.891 -17.453 1 88.25 285 ALA A O 1
ATOM 2332 N N . SER A 1 286 ? 0.946 -32.25 -19.172 1 91.19 286 SER A N 1
ATOM 2333 C CA . SER A 1 286 ? 2.342 -32.656 -19.172 1 91.19 286 SER A CA 1
ATOM 2334 C C . SER A 1 286 ? 3.279 -31.5 -19.438 1 91.19 286 SER A C 1
ATOM 2336 O O . SER A 1 286 ? 4.379 -31.438 -18.891 1 91.19 286 SER A O 1
ATOM 2338 N N . MET A 1 287 ? 2.891 -30.578 -20.219 1 92.94 287 MET A N 1
ATOM 2339 C CA . MET A 1 287 ? 3.686 -29.391 -20.516 1 92.94 287 MET A CA 1
ATOM 2340 C C . MET A 1 287 ? 3.826 -28.516 -19.266 1 92.94 287 MET A C 1
ATOM 2342 O O . MET A 1 287 ? 4.883 -27.922 -19.031 1 92.94 287 MET A O 1
ATOM 2346 N N . PHE A 1 288 ? 2.814 -28.5 -18.531 1 92.31 288 PHE A N 1
ATOM 2347 C CA . PHE A 1 288 ? 2.83 -27.688 -17.312 1 92.31 288 PHE A CA 1
ATOM 2348 C C . PHE A 1 288 ? 3.686 -28.344 -16.234 1 92.31 288 PHE A C 1
ATOM 2350 O O . PHE A 1 288 ? 4.316 -27.656 -15.43 1 92.31 288 PHE A O 1
ATOM 2357 N N . ILE A 1 289 ? 3.709 -29.719 -16.266 1 94.5 289 ILE A N 1
ATOM 2358 C CA . ILE A 1 289 ? 4.621 -30.406 -15.359 1 94.5 289 ILE A CA 1
ATOM 2359 C C . ILE A 1 289 ? 6.059 -29.969 -15.641 1 94.5 289 ILE A C 1
ATOM 2361 O O . ILE A 1 289 ? 6.781 -29.562 -14.734 1 94.5 289 ILE A O 1
ATOM 2365 N N . ASP A 1 290 ? 6.395 -29.984 -16.906 1 96.5 290 ASP A N 1
ATOM 2366 C CA . ASP A 1 290 ? 7.734 -29.562 -17.312 1 96.5 290 ASP A CA 1
ATOM 2367 C C . ASP A 1 290 ? 7.977 -28.094 -16.953 1 96.5 290 ASP A C 1
ATOM 2369 O O . ASP A 1 290 ? 9.047 -27.734 -16.469 1 96.5 290 ASP A O 1
ATOM 2373 N N . TYR A 1 291 ? 7.031 -27.328 -17.203 1 96.81 291 TYR A N 1
ATOM 2374 C CA . TYR A 1 291 ? 7.191 -25.891 -16.984 1 96.81 291 TYR A CA 1
ATOM 2375 C C . TYR A 1 291 ? 7.367 -25.578 -15.508 1 96.81 291 TYR A C 1
ATOM 2377 O O . TYR A 1 291 ? 8.242 -24.781 -15.133 1 96.81 291 TYR A O 1
ATOM 2385 N N . VAL A 1 292 ? 6.547 -26.156 -14.656 1 97.62 292 VAL A N 1
ATOM 2386 C CA . VAL A 1 292 ? 6.594 -25.875 -13.219 1 97.62 292 VAL A CA 1
ATOM 2387 C C . VAL A 1 292 ? 7.934 -26.344 -12.648 1 97.62 292 VAL A C 1
ATOM 2389 O O . VAL A 1 292 ? 8.523 -25.656 -11.812 1 97.62 292 VAL A O 1
ATOM 2392 N N . GLN A 1 293 ? 8.398 -27.469 -13.148 1 98.19 293 GLN A N 1
ATOM 2393 C CA . GLN A 1 293 ? 9.703 -27.969 -12.727 1 98.19 293 GLN A CA 1
ATOM 2394 C C . GLN A 1 293 ? 10.82 -27.031 -13.203 1 98.19 293 GLN A C 1
ATOM 2396 O O . GLN A 1 293 ? 11.75 -26.734 -12.453 1 98.19 293 GLN A O 1
ATOM 2401 N N . HIS A 1 294 ? 10.688 -26.562 -14.391 1 97.81 294 HIS A N 1
ATOM 2402 C CA . HIS A 1 294 ? 11.664 -25.641 -14.961 1 97.81 294 HIS A CA 1
ATOM 2403 C C . HIS A 1 294 ? 11.742 -24.344 -14.156 1 97.81 294 HIS A C 1
ATOM 2405 O O . HIS A 1 294 ? 12.828 -23.891 -13.797 1 97.81 294 HIS A O 1
ATOM 2411 N N . ILE A 1 295 ? 10.656 -23.766 -13.898 1 97.19 295 ILE A N 1
ATOM 2412 C CA . ILE A 1 295 ? 10.656 -22.484 -13.211 1 97.19 295 ILE A CA 1
ATOM 2413 C C . ILE A 1 295 ? 11.094 -22.672 -11.758 1 97.19 295 ILE A C 1
ATOM 2415 O O . ILE A 1 295 ? 11.742 -21.797 -11.18 1 97.19 295 ILE A O 1
ATOM 2419 N N . ALA A 1 296 ? 10.711 -23.828 -11.148 1 98.56 296 ALA A N 1
ATOM 2420 C CA . ALA A 1 296 ? 11.18 -24.109 -9.797 1 98.56 296 ALA A CA 1
ATOM 2421 C C . ALA A 1 296 ? 12.711 -24.109 -9.742 1 98.56 296 ALA A C 1
ATOM 2423 O O . ALA A 1 296 ? 13.297 -23.547 -8.82 1 98.56 296 ALA A O 1
ATOM 2424 N N . ASP A 1 297 ? 13.328 -24.75 -10.727 1 98.56 297 ASP A N 1
ATOM 2425 C CA . ASP A 1 297 ? 14.781 -24.781 -10.797 1 98.56 297 ASP A CA 1
ATOM 2426 C C . ASP A 1 297 ? 15.359 -23.375 -10.906 1 98.56 297 ASP A C 1
ATOM 2428 O O . ASP A 1 297 ? 16.328 -23.031 -10.234 1 98.56 297 ASP A O 1
ATOM 2432 N N . ARG A 1 298 ? 14.75 -22.562 -11.711 1 97.31 298 ARG A N 1
ATOM 2433 C CA . ARG A 1 298 ? 15.203 -21.188 -11.883 1 97.31 298 ARG A CA 1
ATOM 2434 C C . ARG A 1 298 ? 15.094 -20.406 -10.578 1 97.31 298 ARG A C 1
ATOM 2436 O O . ARG A 1 298 ? 15.984 -19.625 -10.242 1 97.31 298 ARG A O 1
ATOM 2443 N N . ARG A 1 299 ? 14.016 -20.641 -9.844 1 98.56 299 ARG A N 1
ATOM 2444 C CA . ARG A 1 299 ? 13.812 -19.953 -8.578 1 98.56 299 ARG A CA 1
ATOM 2445 C C . ARG A 1 299 ? 14.836 -20.406 -7.535 1 98.56 299 ARG A C 1
ATOM 2447 O O . ARG A 1 299 ? 15.359 -19.578 -6.777 1 98.56 299 ARG A O 1
ATOM 2454 N N . LEU A 1 300 ? 15.102 -21.719 -7.488 1 98.62 300 LEU A N 1
ATOM 2455 C CA . LEU A 1 300 ? 16.109 -22.25 -6.586 1 98.62 300 LEU A CA 1
ATOM 2456 C C . LEU A 1 300 ? 17.469 -21.578 -6.828 1 98.62 300 LEU A C 1
ATOM 2458 O O . LEU A 1 300 ? 18.094 -21.094 -5.887 1 98.62 300 LEU A O 1
ATOM 2462 N N . GLU A 1 301 ? 17.828 -21.422 -8.031 1 98.44 301 GLU A N 1
ATOM 2463 C CA . GLU A 1 301 ? 19.125 -20.844 -8.391 1 98.44 301 GLU A CA 1
ATOM 2464 C C . GLU A 1 301 ? 19.203 -19.375 -7.969 1 98.44 301 GLU A C 1
ATOM 2466 O O . GLU A 1 301 ? 20.266 -18.906 -7.555 1 98.44 301 GLU A O 1
ATOM 2471 N N . ARG A 1 302 ? 18.141 -18.703 -8.031 1 98.19 302 ARG A N 1
ATOM 2472 C CA . ARG A 1 302 ? 18.125 -17.266 -7.746 1 98.19 302 ARG A CA 1
ATOM 2473 C C . ARG A 1 302 ? 18.344 -17 -6.262 1 98.19 302 ARG A C 1
ATOM 2475 O O . ARG A 1 302 ? 18.719 -15.883 -5.879 1 98.19 302 ARG A O 1
ATOM 2482 N N . ILE A 1 303 ? 18.125 -18.016 -5.398 1 98.5 303 ILE A N 1
ATOM 2483 C CA . ILE A 1 303 ? 18.359 -17.797 -3.977 1 98.5 303 ILE A CA 1
ATOM 2484 C C . ILE A 1 303 ? 19.531 -18.641 -3.5 1 98.5 303 ILE A C 1
ATOM 2486 O O . ILE A 1 303 ? 19.656 -18.922 -2.309 1 98.5 303 ILE A O 1
ATOM 2490 N N . GLY A 1 304 ? 20.359 -19.094 -4.488 1 97.94 304 GLY A N 1
ATOM 2491 C CA . GLY A 1 304 ? 21.656 -19.672 -4.18 1 97.94 304 GLY A CA 1
ATOM 2492 C C . GLY A 1 304 ? 21.594 -21.172 -3.953 1 97.94 304 GLY A C 1
ATOM 2493 O O . GLY A 1 304 ? 22.469 -21.75 -3.32 1 97.94 304 GLY A O 1
ATOM 2494 N N . LEU A 1 305 ? 20.547 -21.875 -4.387 1 98.56 305 LEU A N 1
ATOM 2495 C CA . LEU A 1 305 ? 20.422 -23.328 -4.254 1 98.56 305 LEU A CA 1
ATOM 2496 C C . LEU A 1 305 ? 20.594 -24.016 -5.602 1 98.56 305 LEU A C 1
ATOM 2498 O O . LEU A 1 305 ? 20.469 -23.375 -6.648 1 98.56 305 LEU A O 1
ATOM 2502 N N . LYS A 1 306 ? 20.859 -25.25 -5.617 1 98 306 LYS A N 1
ATOM 2503 C CA . LYS A 1 306 ? 21.062 -26 -6.848 1 98 306 LYS A CA 1
ATOM 2504 C C . LYS A 1 306 ? 19.734 -26.453 -7.449 1 98 306 LYS A C 1
ATOM 2506 O O . LYS A 1 306 ? 18.812 -26.812 -6.727 1 98 306 LYS A O 1
ATOM 2511 N N . PRO A 1 307 ? 19.656 -26.406 -8.789 1 97.94 307 PRO A N 1
ATOM 2512 C CA . PRO A 1 307 ? 18.484 -26.984 -9.43 1 97.94 307 PRO A CA 1
ATOM 2513 C C . PRO A 1 307 ? 18.312 -28.469 -9.117 1 97.94 307 PRO A C 1
ATOM 2515 O O . PRO A 1 307 ? 19.297 -29.172 -8.898 1 97.94 307 PRO A O 1
ATOM 2518 N N . ILE A 1 308 ? 17.031 -28.938 -9.273 1 97.31 308 ILE A N 1
ATOM 2519 C CA . ILE A 1 308 ? 16.781 -30.328 -8.898 1 97.31 308 ILE A CA 1
ATOM 2520 C C . ILE A 1 308 ? 16.109 -31.062 -10.055 1 97.31 308 ILE A C 1
ATOM 2522 O O . ILE A 1 308 ? 16.312 -32.281 -10.227 1 97.31 308 ILE A O 1
ATOM 2526 N N . TYR A 1 309 ? 15.422 -30.438 -10.906 1 97.88 309 TYR A N 1
ATOM 2527 C CA . TYR A 1 309 ? 14.602 -31.125 -11.898 1 97.88 309 TYR A CA 1
ATOM 2528 C C . TYR A 1 309 ? 15.297 -31.156 -13.25 1 97.88 309 TYR A C 1
ATOM 2530 O O . TYR A 1 309 ? 15.234 -32.156 -13.961 1 97.88 309 TYR A O 1
ATOM 2538 N N . HIS A 1 310 ? 15.93 -30.078 -13.695 1 97.38 310 HIS A N 1
ATOM 2539 C CA . HIS A 1 310 ? 16.672 -29.969 -14.945 1 97.38 310 HIS A CA 1
ATOM 2540 C C . HIS A 1 310 ? 15.758 -30.188 -16.141 1 97.38 310 HIS A C 1
ATOM 2542 O O . HIS A 1 310 ? 16.172 -30.812 -17.125 1 97.38 310 HIS A O 1
ATOM 2548 N N . THR A 1 311 ? 14.555 -29.766 -15.953 1 96.19 311 THR A N 1
ATOM 2549 C CA . THR A 1 311 ? 13.594 -29.891 -17.047 1 96.19 311 THR A CA 1
ATOM 2550 C C . THR A 1 311 ? 13.664 -28.672 -17.969 1 96.19 311 THR A C 1
ATOM 2552 O O . THR A 1 311 ? 13.922 -27.562 -17.516 1 96.19 311 THR A O 1
ATOM 2555 N N . LYS A 1 312 ? 13.344 -28.859 -19.281 1 94.62 312 LYS A N 1
ATOM 2556 C CA . LYS A 1 312 ? 13.367 -27.781 -20.25 1 94.62 312 LYS A CA 1
ATOM 2557 C C . LYS A 1 312 ? 12.078 -26.969 -20.203 1 94.62 312 LYS A C 1
ATOM 2559 O O . LYS A 1 312 ? 11.039 -27.469 -19.766 1 94.62 312 LYS A O 1
ATOM 2564 N N . ASN A 1 313 ? 12.148 -25.75 -20.656 1 95.38 313 ASN A N 1
ATOM 2565 C CA . ASN A 1 313 ? 10.977 -24.875 -20.734 1 95.38 313 ASN A CA 1
ATOM 2566 C C . ASN A 1 313 ? 10.102 -25.234 -21.938 1 95.38 313 ASN A C 1
ATOM 2568 O O . ASN A 1 313 ? 10.484 -25 -23.078 1 95.38 313 ASN A O 1
ATOM 2572 N N . PRO A 1 314 ? 8.953 -25.75 -21.703 1 94.81 314 PRO A N 1
ATOM 2573 C CA . PRO A 1 314 ? 8.078 -26.094 -22.828 1 94.81 314 PRO A CA 1
ATOM 2574 C C . PRO A 1 314 ? 7.395 -24.875 -23.438 1 94.81 314 PRO A C 1
ATOM 2576 O O . PRO A 1 314 ? 6.781 -24.984 -24.5 1 94.81 314 PRO A O 1
ATOM 2579 N N . PHE A 1 315 ? 7.496 -23.734 -22.812 1 93.88 315 PHE A N 1
ATOM 2580 C CA . PHE A 1 315 ? 6.871 -22.5 -23.281 1 93.88 315 PHE A CA 1
ATOM 2581 C C . PHE A 1 315 ? 7.91 -21.406 -23.484 1 93.88 315 PHE A C 1
ATOM 2583 O O . PHE A 1 315 ? 7.859 -20.359 -22.828 1 93.88 315 PHE A O 1
ATOM 2590 N N . PRO A 1 316 ? 8.734 -21.469 -24.5 1 91.88 316 PRO A N 1
ATOM 2591 C CA . PRO A 1 316 ? 9.797 -20.484 -24.688 1 91.88 316 PRO A CA 1
ATOM 2592 C C . PRO A 1 316 ? 9.258 -19.078 -24.922 1 91.88 316 PRO A C 1
ATOM 2594 O O . PRO A 1 316 ? 9.914 -18.094 -24.578 1 91.88 316 PRO A O 1
ATOM 2597 N N . TRP A 1 317 ? 8.055 -18.984 -25.453 1 91.31 317 TRP A N 1
ATOM 2598 C CA . TRP A 1 317 ? 7.438 -17.688 -25.719 1 91.31 317 TRP A CA 1
ATOM 2599 C C . TRP A 1 317 ? 7.188 -16.922 -24.438 1 91.31 317 TRP A C 1
ATOM 2601 O O . TRP A 1 317 ? 7.129 -15.695 -24.438 1 91.31 317 TRP A O 1
ATOM 2611 N N . MET A 1 318 ? 6.973 -17.594 -23.344 1 90.25 318 MET A N 1
ATOM 2612 C CA . MET A 1 318 ? 6.758 -16.938 -22.062 1 90.25 318 MET A CA 1
ATOM 2613 C C . MET A 1 318 ? 8 -16.172 -21.625 1 90.25 318 MET A C 1
ATOM 2615 O O . MET A 1 318 ? 7.902 -15.062 -21.078 1 90.25 318 MET A O 1
ATOM 2619 N N . SER A 1 319 ? 9.148 -16.766 -21.781 1 86.44 319 SER A N 1
ATOM 2620 C CA . SER A 1 319 ? 10.406 -16.094 -21.484 1 86.44 319 SER A CA 1
ATOM 2621 C C . SER A 1 319 ? 10.578 -14.828 -22.312 1 86.44 319 SER A C 1
ATOM 2623 O O . SER A 1 319 ? 11.039 -13.805 -21.812 1 86.44 319 SER A O 1
ATOM 2625 N N . GLU A 1 320 ? 10.203 -14.93 -23.531 1 82.38 320 GLU A N 1
ATOM 2626 C CA . GLU A 1 320 ? 10.266 -13.773 -24.422 1 82.38 320 GLU A CA 1
ATOM 2627 C C . GLU A 1 320 ? 9.344 -12.656 -23.938 1 82.38 320 GLU A C 1
ATOM 2629 O O . GLU A 1 320 ? 9.703 -11.484 -23.984 1 82.38 320 GLU A O 1
ATOM 2634 N N . THR A 1 321 ? 8.227 -13.047 -23.484 1 82.19 321 THR A N 1
ATOM 2635 C CA . THR A 1 321 ? 7.234 -12.102 -22.969 1 82.19 321 THR A CA 1
ATOM 2636 C C . THR A 1 321 ? 7.766 -11.375 -21.75 1 82.19 321 THR A C 1
ATOM 2638 O O . THR A 1 321 ? 7.621 -10.156 -21.625 1 82.19 321 THR A O 1
ATOM 2641 N N . ILE A 1 322 ? 8.375 -12.109 -20.891 1 81.62 322 ILE A N 1
ATOM 2642 C CA . ILE A 1 322 ? 8.922 -11.555 -19.656 1 81.62 322 ILE A CA 1
ATOM 2643 C C . ILE A 1 322 ? 10.078 -10.617 -19.984 1 81.62 322 ILE A C 1
ATOM 2645 O O . ILE A 1 322 ? 10.172 -9.523 -19.422 1 81.62 322 ILE A O 1
ATOM 2649 N N . ASP A 1 323 ? 10.922 -11.062 -20.844 1 74.56 323 ASP A N 1
ATOM 2650 C CA . ASP A 1 323 ? 12.078 -10.266 -21.25 1 74.56 323 ASP A CA 1
ATOM 2651 C C . ASP A 1 323 ? 11.656 -8.969 -21.922 1 74.56 323 ASP A C 1
ATOM 2653 O O . ASP A 1 323 ? 12.266 -7.922 -21.719 1 74.56 323 ASP A O 1
ATOM 2657 N N . LEU A 1 324 ? 10.641 -9.031 -22.688 1 68.44 324 LEU A N 1
ATOM 2658 C CA . LEU A 1 324 ? 10.117 -7.855 -23.375 1 68.44 324 LEU A CA 1
ATOM 2659 C C . LEU A 1 324 ? 9.547 -6.852 -22.375 1 68.44 324 LEU A C 1
ATOM 2661 O O . LEU A 1 324 ? 9.703 -5.641 -22.547 1 68.44 324 LEU A O 1
ATOM 2665 N N . ASN A 1 325 ? 9.047 -7.41 -21.438 1 71.25 325 ASN A N 1
ATOM 2666 C CA . ASN A 1 325 ? 8.492 -6.555 -20.391 1 71.25 325 ASN A CA 1
ATOM 2667 C C . ASN A 1 325 ? 9.586 -5.832 -19.609 1 71.25 325 ASN A C 1
ATOM 2669 O O . ASN A 1 325 ? 9.438 -4.656 -19.281 1 71.25 325 ASN A O 1
ATOM 2673 N N . LYS A 1 326 ? 10.641 -6.496 -19.375 1 67.62 326 LYS A N 1
ATOM 2674 C CA . LYS A 1 326 ? 11.781 -5.891 -18.703 1 67.62 326 LYS A CA 1
ATOM 2675 C C . LYS A 1 326 ? 12.344 -4.723 -19.5 1 67.62 326 LYS A C 1
ATOM 2677 O O . LYS A 1 326 ? 12.672 -3.674 -18.938 1 67.62 326 LYS A O 1
ATOM 2682 N N . GLU A 1 327 ? 12.344 -4.957 -20.734 1 57.22 327 GLU A N 1
ATOM 2683 C CA . GLU A 1 327 ? 12.891 -3.938 -21.625 1 57.22 327 GLU A CA 1
ATOM 2684 C C . GLU A 1 327 ? 11.992 -2.705 -21.672 1 57.22 327 GLU A C 1
ATOM 2686 O O . GLU A 1 327 ? 12.484 -1.573 -21.672 1 57.22 327 GLU A O 1
ATOM 2691 N N . LYS A 1 328 ? 10.797 -2.92 -21.656 1 59.81 328 LYS A N 1
ATOM 2692 C CA . LYS A 1 328 ? 9.852 -1.81 -21.688 1 59.81 328 LYS A CA 1
ATOM 2693 C C . LYS A 1 328 ? 9.898 -1.005 -20.391 1 59.81 328 LYS A C 1
ATOM 2695 O O . LYS A 1 328 ? 9.898 0.228 -20.422 1 59.81 328 LYS A O 1
ATOM 2700 N N . ASN A 1 329 ? 9.992 -1.685 -19.391 1 58.12 329 ASN A N 1
ATOM 2701 C CA . ASN A 1 329 ? 10.078 -1.021 -18.094 1 58.12 329 ASN A CA 1
ATOM 2702 C C . ASN A 1 329 ? 11.375 -0.219 -17.953 1 58.12 329 ASN A C 1
ATOM 2704 O O . ASN A 1 329 ? 11.359 0.897 -17.438 1 58.12 329 ASN A O 1
ATOM 2708 N N . PHE A 1 330 ? 12.375 -0.815 -18.438 1 48.38 330 PHE A N 1
ATOM 2709 C CA . PHE A 1 330 ? 13.68 -0.154 -18.422 1 48.38 330 PHE A CA 1
ATOM 2710 C C . PHE A 1 330 ? 13.641 1.126 -19.25 1 48.38 330 PHE A C 1
ATOM 2712 O O . PHE A 1 330 ? 14.133 2.168 -18.812 1 48.38 330 PHE A O 1
ATOM 2719 N N . PHE A 1 331 ? 13.039 1.032 -20.344 1 39.97 331 PHE A N 1
ATOM 2720 C CA . PHE A 1 331 ? 12.945 2.186 -21.234 1 39.97 331 PHE A CA 1
ATOM 2721 C C . PHE A 1 331 ? 12.055 3.262 -20.625 1 39.97 331 PHE A C 1
ATOM 2723 O O . PHE A 1 331 ? 12.375 4.449 -20.688 1 39.97 331 PHE A O 1
ATOM 2730 N N . GLU A 1 332 ? 11.055 2.805 -20.094 1 51.75 332 GLU A N 1
ATOM 2731 C CA . GLU A 1 332 ? 10.133 3.758 -19.5 1 51.75 332 GLU A CA 1
ATOM 2732 C C . GLU A 1 332 ? 10.75 4.422 -18.266 1 51.75 332 GLU A C 1
ATOM 2734 O O . GLU A 1 332 ? 10.594 5.625 -18.062 1 51.75 332 GLU A O 1
ATOM 2739 N N . THR A 1 333 ? 11.492 3.646 -17.531 1 50.69 333 THR A N 1
ATOM 2740 C CA . THR A 1 333 ? 12.203 4.203 -16.391 1 50.69 333 THR A CA 1
ATOM 2741 C C . THR A 1 333 ? 13.32 5.137 -16.844 1 50.69 333 THR A C 1
ATOM 2743 O O . THR A 1 333 ? 13.508 6.211 -16.281 1 50.69 333 THR A O 1
ATOM 2746 N N . ARG A 1 334 ? 14.031 4.734 -17.844 1 45.22 334 ARG A N 1
ATOM 2747 C CA . ARG A 1 334 ? 15.117 5.547 -18.375 1 45.22 334 ARG A CA 1
ATOM 2748 C C . ARG A 1 334 ? 14.586 6.836 -19 1 45.22 334 ARG A C 1
ATOM 2750 O O . ARG A 1 334 ? 15.164 7.906 -18.812 1 45.22 334 ARG A O 1
ATOM 2757 N N . VAL A 1 335 ? 13.602 6.625 -19.719 1 43 335 VAL A N 1
ATOM 2758 C CA . VAL A 1 335 ? 13 7.805 -20.328 1 43 335 VAL A CA 1
ATOM 2759 C C . VAL A 1 335 ? 12.539 8.773 -19.234 1 43 335 VAL A C 1
ATOM 2761 O O . VAL A 1 335 ? 12.734 9.984 -19.359 1 43 335 VAL A O 1
ATOM 2764 N N . THR A 1 336 ? 12.109 8.188 -18.234 1 46.78 336 THR A N 1
ATOM 2765 C CA . THR A 1 336 ? 11.711 9.008 -17.109 1 46.78 336 THR A CA 1
ATOM 2766 C C . THR A 1 336 ? 12.938 9.609 -16.422 1 46.78 336 THR A C 1
ATOM 2768 O O . THR A 1 336 ? 12.93 10.781 -16.031 1 46.78 336 THR A O 1
ATOM 2771 N N . GLU A 1 337 ? 13.977 8.781 -16.359 1 48.75 337 GLU A N 1
ATOM 2772 C CA . GLU A 1 337 ? 15.234 9.258 -15.789 1 48.75 337 GLU A CA 1
ATOM 2773 C C . GLU A 1 337 ? 15.914 10.266 -16.719 1 48.75 337 GLU A C 1
ATOM 2775 O O . GLU A 1 337 ? 16.453 11.266 -16.25 1 48.75 337 GLU A O 1
ATOM 2780 N N . TYR A 1 338 ? 16.078 9.875 -17.969 1 40.66 338 TYR A N 1
ATOM 2781 C CA . TYR A 1 338 ? 16.656 10.789 -18.938 1 40.66 338 TYR A CA 1
ATOM 2782 C C . TYR A 1 338 ? 15.852 12.094 -19 1 40.66 338 TYR A C 1
ATOM 2784 O O . TYR A 1 338 ? 16.438 13.172 -19.125 1 40.66 338 TYR A O 1
ATOM 2792 N N . GLN A 1 339 ? 14.789 11.914 -19.016 1 40.75 339 GLN A N 1
ATOM 2793 C CA . GLN A 1 339 ? 13.969 13.125 -18.969 1 40.75 339 GLN A CA 1
ATOM 2794 C C . GLN A 1 339 ? 14.227 13.906 -17.688 1 40.75 339 GLN A C 1
ATOM 2796 O O . GLN A 1 339 ? 14.234 15.141 -17.688 1 40.75 339 GLN A O 1
ATOM 2801 N N . HIS A 1 340 ? 14.578 13.219 -16.719 1 42.94 340 HIS A N 1
ATOM 2802 C CA . HIS A 1 340 ? 14.922 13.852 -15.445 1 42.94 340 HIS A CA 1
ATOM 2803 C C . HIS A 1 340 ? 16.344 14.398 -15.477 1 42.94 340 HIS A C 1
ATOM 2805 O O . HIS A 1 340 ? 16.609 15.477 -14.93 1 42.94 340 HIS A O 1
ATOM 2811 N N . ALA A 1 341 ? 17.344 13.664 -15.852 1 42.94 341 ALA A N 1
ATOM 2812 C CA . ALA A 1 341 ? 18.734 14.109 -15.953 1 42.94 341 ALA A CA 1
ATOM 2813 C C . ALA A 1 341 ? 18.875 15.242 -16.969 1 42.94 341 ALA A C 1
ATOM 2815 O O . ALA A 1 341 ? 19.656 16.172 -16.75 1 42.94 341 ALA A O 1
ATOM 2816 N N . ALA A 1 342 ? 18.375 15.133 -18.094 1 41.22 342 ALA A N 1
ATOM 2817 C CA . ALA A 1 342 ? 18.5 16.188 -19.094 1 41.22 342 ALA A CA 1
ATOM 2818 C C . ALA A 1 342 ? 18.031 17.531 -18.531 1 41.22 342 ALA A C 1
ATOM 2820 O O . ALA A 1 342 ? 18.516 18.594 -18.938 1 41.22 342 ALA A O 1
ATOM 2821 N N . SER A 1 343 ? 17.203 17.453 -17.641 1 34 343 SER A N 1
ATOM 2822 C CA . SER A 1 343 ? 16.719 18.719 -17.078 1 34 343 SER A CA 1
ATOM 2823 C C . SER A 1 343 ? 17.672 19.25 -16 1 34 343 SER A C 1
ATOM 2825 O O . SER A 1 343 ? 17.594 20.406 -15.602 1 34 343 SER A O 1
ATOM 2827 N N . LEU A 1 344 ? 18.625 18.328 -15.453 1 33.12 344 LEU A N 1
ATOM 2828 C CA . LEU A 1 344 ? 19.547 18.797 -14.438 1 33.12 344 LEU A CA 1
ATOM 2829 C C . LEU A 1 344 ? 20.828 19.328 -15.07 1 33.12 344 LEU A C 1
ATOM 2831 O O . LEU A 1 344 ? 21.672 19.922 -14.391 1 33.12 344 LEU A O 1
ATOM 2835 N N . THR A 1 345 ? 21.172 18.75 -16.172 1 31.42 345 THR A N 1
ATOM 2836 C CA . THR A 1 345 ? 22.453 19.219 -16.672 1 31.42 345 THR A CA 1
ATOM 2837 C C . THR A 1 345 ? 22.344 20.641 -17.188 1 31.42 345 THR A C 1
ATOM 2839 O O . THR A 1 345 ? 21.922 20.875 -18.328 1 31.42 345 THR A O 1
ATOM 2842 N N . TRP A 1 346 ? 21.562 21.469 -16.703 1 26.5 346 TRP A N 1
ATOM 2843 C CA . TRP A 1 346 ? 21.938 22.812 -17.125 1 26.5 346 TRP A CA 1
ATOM 2844 C C . TRP A 1 346 ? 23 23.391 -16.203 1 26.5 346 TRP A C 1
ATOM 2846 O O . TRP A 1 346 ? 22.984 23.156 -15 1 26.5 346 TRP A O 1
ATOM 2856 N N . MET B 1 1 ? -11.539 -37.125 -11.023 1 34.38 1 MET B N 1
ATOM 2857 C CA . MET B 1 1 ? -12.75 -36.344 -11.219 1 34.38 1 MET B CA 1
ATOM 2858 C C . MET B 1 1 ? -12.93 -35.312 -10.094 1 34.38 1 MET B C 1
ATOM 2860 O O . MET B 1 1 ? -13.203 -35.688 -8.953 1 34.38 1 MET B O 1
ATOM 2864 N N . GLN B 1 2 ? -12.117 -34.062 -9.938 1 45.69 2 GLN B N 1
ATOM 2865 C CA . GLN B 1 2 ? -11.531 -33.25 -8.891 1 45.69 2 GLN B CA 1
ATOM 2866 C C . GLN B 1 2 ? -12.609 -32.469 -8.125 1 45.69 2 GLN B C 1
ATOM 2868 O O . GLN B 1 2 ? -13.336 -31.656 -8.711 1 45.69 2 GLN B O 1
ATOM 2873 N N . ALA B 1 3 ? -13.25 -33.062 -7.113 1 51.53 3 ALA B N 1
ATOM 2874 C CA . ALA B 1 3 ? -14.555 -32.969 -6.461 1 51.53 3 ALA B CA 1
ATOM 2875 C C . ALA B 1 3 ? -14.766 -31.578 -5.859 1 51.53 3 ALA B C 1
ATOM 2877 O O . ALA B 1 3 ? -13.844 -31.016 -5.27 1 51.53 3 ALA B O 1
ATOM 2878 N N . ASP B 1 4 ? -15.656 -30.859 -6.543 1 62.75 4 ASP B N 1
ATOM 2879 C CA . ASP B 1 4 ? -16.328 -29.734 -5.902 1 62.75 4 ASP B CA 1
ATOM 2880 C C . ASP B 1 4 ? -16.562 -30.016 -4.414 1 62.75 4 ASP B C 1
ATOM 2882 O O . ASP B 1 4 ? -16.969 -31.109 -4.035 1 62.75 4 ASP B O 1
ATOM 2886 N N . ILE B 1 5 ? -15.781 -29.328 -3.652 1 67.44 5 ILE B N 1
ATOM 2887 C CA . ILE B 1 5 ? -16.062 -29.438 -2.225 1 67.44 5 ILE B CA 1
ATOM 2888 C C . ILE B 1 5 ? -17.469 -28.906 -1.938 1 67.44 5 ILE B C 1
ATOM 2890 O O . ILE B 1 5 ? -17.688 -27.703 -1.934 1 67.44 5 ILE B O 1
ATOM 2894 N N . LEU B 1 6 ? -18.469 -29.672 -2.064 1 56.94 6 LEU B N 1
ATOM 2895 C CA . LEU B 1 6 ? -19.859 -29.281 -1.91 1 56.94 6 LEU B CA 1
ATOM 2896 C C . LEU B 1 6 ? -20.047 -28.359 -0.706 1 56.94 6 LEU B C 1
ATOM 2898 O O . LEU B 1 6 ? -20.781 -27.375 -0.776 1 56.94 6 LEU B O 1
ATOM 2902 N N . ASP B 1 7 ? -19.328 -28.594 0.338 1 69.81 7 ASP B N 1
ATOM 2903 C CA . ASP B 1 7 ? -19.516 -27.812 1.56 1 69.81 7 ASP B CA 1
ATOM 2904 C C . ASP B 1 7 ? -18.875 -26.438 1.441 1 69.81 7 ASP B C 1
ATOM 2906 O O . ASP B 1 7 ? -19.094 -25.562 2.283 1 69.81 7 ASP B O 1
ATOM 2910 N N . GLY B 1 8 ? -18.25 -26.281 0.322 1 75.62 8 GLY B N 1
ATOM 2911 C CA . GLY B 1 8 ? -17.562 -25.016 0.153 1 75.62 8 GLY B CA 1
ATOM 2912 C C . GLY B 1 8 ? -18.484 -23.859 -0.172 1 75.62 8 GLY B C 1
ATOM 2913 O O . GLY B 1 8 ? -18.141 -22.688 0.054 1 75.62 8 GLY B O 1
ATOM 2914 N N . LYS B 1 9 ? -19.703 -24.156 -0.711 1 77.25 9 LYS B N 1
ATOM 2915 C CA . LYS B 1 9 ? -20.656 -23.125 -1.073 1 77.25 9 LYS B CA 1
ATOM 2916 C C . LYS B 1 9 ? -21.188 -22.391 0.166 1 77.25 9 LYS B C 1
ATOM 2918 O O . LYS B 1 9 ? -21.547 -21.219 0.094 1 77.25 9 LYS B O 1
ATOM 2923 N N . GLN B 1 10 ? -21.141 -23.094 1.329 1 72.88 10 GLN B N 1
ATOM 2924 C CA . GLN B 1 10 ? -21.641 -22.531 2.58 1 72.88 10 GLN B CA 1
ATOM 2925 C C . GLN B 1 10 ? -20.672 -21.469 3.119 1 72.88 10 GLN B C 1
ATOM 2927 O O . GLN B 1 10 ? -21.047 -20.688 4 1 72.88 10 GLN B O 1
ATOM 2932 N N . LYS B 1 11 ? -19.625 -21.422 2.551 1 79 11 LYS B N 1
ATOM 2933 C CA . LYS B 1 11 ? -18.594 -20.5 3.039 1 79 11 LYS B CA 1
ATOM 2934 C C . LYS B 1 11 ? -18.594 -19.203 2.238 1 79 11 LYS B C 1
ATOM 2936 O O . LYS B 1 11 ? -17.797 -18.312 2.502 1 79 11 LYS B O 1
ATOM 2941 N N . ARG B 1 12 ? -19.531 -19.188 1.346 1 79.44 12 ARG B N 1
ATOM 2942 C CA . ARG B 1 12 ? -19.688 -17.922 0.626 1 79.44 12 ARG B CA 1
ATOM 2943 C C . ARG B 1 12 ? -20.172 -16.812 1.558 1 79.44 12 ARG B C 1
ATOM 2945 O O . ARG B 1 12 ? -21.031 -17.047 2.406 1 79.44 12 ARG B O 1
ATOM 2952 N N . VAL B 1 13 ? -19.609 -15.617 1.452 1 79.75 13 VAL B N 1
ATOM 2953 C CA . VAL B 1 13 ? -19.828 -14.523 2.398 1 79.75 13 VAL B CA 1
ATOM 2954 C C . VAL B 1 13 ? -21.188 -13.875 2.156 1 79.75 13 VAL B C 1
ATOM 2956 O O . VAL B 1 13 ? -21.578 -13.656 1.01 1 79.75 13 VAL B O 1
ATOM 2959 N N . ASN B 1 14 ? -21.844 -13.648 3.254 1 81.06 14 ASN B N 1
ATOM 2960 C CA . ASN B 1 14 ? -23.078 -12.867 3.256 1 81.06 14 ASN B CA 1
ATOM 2961 C C . ASN B 1 14 ? -22.812 -11.391 3.545 1 81.06 14 ASN B C 1
ATOM 2963 O O . ASN B 1 14 ? -22.016 -11.062 4.434 1 81.06 14 ASN B O 1
ATOM 2967 N N . LEU B 1 15 ? -23.469 -10.578 2.762 1 82.31 15 LEU B N 1
ATOM 2968 C CA . LEU B 1 15 ? -23.281 -9.133 2.852 1 82.31 15 LEU B CA 1
ATOM 2969 C C . LEU B 1 15 ? -23.469 -8.648 4.285 1 82.31 15 LEU B C 1
ATOM 2971 O O . LEU B 1 15 ? -22.688 -7.832 4.773 1 82.31 15 LEU B O 1
ATOM 2975 N N . ASN B 1 16 ? -24.438 -9.078 4.941 1 82.75 16 ASN B N 1
ATOM 2976 C CA . ASN B 1 16 ? -24.828 -8.586 6.258 1 82.75 16 ASN B CA 1
ATOM 2977 C C . ASN B 1 16 ? -23.828 -9.023 7.332 1 82.75 16 ASN B C 1
ATOM 2979 O O . ASN B 1 16 ? -23.812 -8.469 8.43 1 82.75 16 ASN B O 1
ATOM 2983 N N . SER B 1 17 ? -23.031 -9.961 7.023 1 84.88 17 SER B N 1
ATOM 2984 C CA . SER B 1 17 ? -22.078 -10.469 7.988 1 84.88 17 SER B CA 1
ATOM 2985 C C . SER B 1 17 ? -20.797 -9.625 8 1 84.88 17 SER B C 1
ATOM 2987 O O . SER B 1 17 ? -19.969 -9.758 8.898 1 84.88 17 SER B O 1
ATOM 2989 N N . LYS B 1 18 ? -20.719 -8.758 7.102 1 90.12 18 LYS B N 1
ATOM 2990 C CA . LYS B 1 18 ? -19.516 -7.938 7.012 1 90.12 18 LYS B CA 1
ATOM 2991 C C . LYS B 1 18 ? -19.547 -6.793 8.016 1 90.12 18 LYS B C 1
ATOM 2993 O O . LYS B 1 18 ? -20.609 -6.211 8.258 1 90.12 18 LYS B O 1
ATOM 2998 N N . ARG B 1 19 ? -18.453 -6.531 8.578 1 94.19 19 ARG B N 1
ATOM 2999 C CA . ARG B 1 19 ? -18.266 -5.445 9.531 1 94.19 19 ARG B CA 1
ATOM 3000 C C . ARG B 1 19 ? -16.938 -4.73 9.297 1 94.19 19 ARG B C 1
ATOM 3002 O O . ARG B 1 19 ? -16.031 -5.281 8.664 1 94.19 19 ARG B O 1
ATOM 3009 N N . LEU B 1 20 ? -16.875 -3.527 9.773 1 96.56 20 LEU B N 1
ATOM 3010 C CA . LEU B 1 20 ? -15.672 -2.73 9.555 1 96.56 20 LEU B CA 1
ATOM 3011 C C . LEU B 1 20 ? -14.523 -3.242 10.414 1 96.56 20 LEU B C 1
ATOM 3013 O O . LEU B 1 20 ? -13.367 -3.24 9.977 1 96.56 20 LEU B O 1
ATOM 3017 N N . VAL B 1 21 ? -14.852 -3.617 11.609 1 96.06 21 VAL B N 1
ATOM 3018 C CA . VAL B 1 21 ? -13.859 -4.156 12.539 1 96.06 21 VAL B CA 1
ATOM 3019 C C . VAL B 1 21 ? -14.367 -5.469 13.133 1 96.06 21 VAL B C 1
ATOM 3021 O O . VAL B 1 21 ? -15.578 -5.699 13.195 1 96.06 21 VAL B O 1
ATOM 3024 N N . ASN B 1 22 ? -13.391 -6.336 13.445 1 91.75 22 ASN B N 1
ATOM 3025 C CA . ASN B 1 22 ? -13.688 -7.602 14.109 1 91.75 22 ASN B CA 1
ATOM 3026 C C . ASN B 1 22 ? -14.609 -8.469 13.266 1 91.75 22 ASN B C 1
ATOM 3028 O O . ASN B 1 22 ? -15.516 -9.117 13.797 1 91.75 22 ASN B O 1
ATOM 3032 N N . CYS B 1 23 ? -14.422 -8.32 11.938 1 82.81 23 CYS B N 1
ATOM 3033 C CA . CYS B 1 23 ? -15.203 -9.164 11.055 1 82.81 23 CYS B CA 1
ATOM 3034 C C . CYS B 1 23 ? -14.688 -10.602 11.07 1 82.81 23 CYS B C 1
ATOM 3036 O O . CYS B 1 23 ? -14.148 -11.086 10.078 1 82.81 23 CYS B O 1
ATOM 3038 N N . ASN B 1 24 ? -14.68 -11.273 12.078 1 69.19 24 ASN B N 1
ATOM 3039 C CA . ASN B 1 24 ? -14.109 -12.609 12.258 1 69.19 24 ASN B CA 1
ATOM 3040 C C . ASN B 1 24 ? -14.938 -13.672 11.539 1 69.19 24 ASN B C 1
ATOM 3042 O O . ASN B 1 24 ? -14.453 -14.773 11.281 1 69.19 24 ASN B O 1
ATOM 3046 N N . GLN B 1 25 ? -16.047 -13.32 11.227 1 57.28 25 GLN B N 1
ATOM 3047 C CA . GLN B 1 25 ? -16.938 -14.305 10.625 1 57.28 25 GLN B CA 1
ATOM 3048 C C . GLN B 1 25 ? -16.703 -14.406 9.117 1 57.28 25 GLN B C 1
ATOM 3050 O O . GLN B 1 25 ? -17.062 -15.406 8.492 1 57.28 25 GLN B O 1
ATOM 3055 N N . VAL B 1 26 ? -16.156 -13.422 8.742 1 59.12 26 VAL B N 1
ATOM 3056 C CA . VAL B 1 26 ? -15.977 -13.391 7.297 1 59.12 26 VAL B CA 1
ATOM 3057 C C . VAL B 1 26 ? -14.484 -13.477 6.957 1 59.12 26 VAL B C 1
ATOM 3059 O O . VAL B 1 26 ? -13.648 -12.922 7.672 1 59.12 26 VAL B O 1
ATOM 3062 N N . ASP B 1 27 ? -14.281 -14.289 5.988 1 72.88 27 ASP B N 1
ATOM 3063 C CA . ASP B 1 27 ? -12.938 -14.438 5.445 1 72.88 27 ASP B CA 1
ATOM 3064 C C . ASP B 1 27 ? -12.438 -13.117 4.852 1 72.88 27 ASP B C 1
ATOM 3066 O O . ASP B 1 27 ? -13.031 -12.594 3.908 1 72.88 27 ASP B O 1
ATOM 3070 N N . VAL B 1 28 ? -11.422 -12.641 5.414 1 67.62 28 VAL B N 1
ATOM 3071 C CA . VAL B 1 28 ? -10.883 -11.328 5.094 1 67.62 28 VAL B CA 1
ATOM 3072 C C . VAL B 1 28 ? -10.328 -11.328 3.67 1 67.62 28 VAL B C 1
ATOM 3074 O O . VAL B 1 28 ? -10.055 -10.273 3.102 1 67.62 28 VAL B O 1
ATOM 3077 N N . ASN B 1 29 ? -10.336 -12.469 3.078 1 73.31 29 ASN B N 1
ATOM 3078 C CA . ASN B 1 29 ? -9.789 -12.578 1.731 1 73.31 29 ASN B CA 1
ATOM 3079 C C . ASN B 1 29 ? -10.875 -12.453 0.67 1 73.31 29 ASN B C 1
ATOM 3081 O O . ASN B 1 29 ? -10.586 -12.438 -0.527 1 73.31 29 ASN B O 1
ATOM 3085 N N . GLN B 1 30 ? -12.094 -12.25 1.149 1 82.56 30 GLN B N 1
ATOM 3086 C CA . GLN B 1 30 ? -13.188 -12.18 0.187 1 82.56 30 GLN B CA 1
ATOM 3087 C C . GLN B 1 30 ? -13.664 -10.742 0.011 1 82.56 30 GLN B C 1
ATOM 3089 O O . GLN B 1 30 ? -14.414 -10.227 0.846 1 82.56 30 GLN B O 1
ATOM 3094 N N . LEU B 1 31 ? -13.391 -10.164 -1.088 1 87.56 31 LEU B N 1
ATOM 3095 C CA . LEU B 1 31 ? -13.719 -8.773 -1.401 1 87.56 31 LEU B CA 1
ATOM 3096 C C . LEU B 1 31 ? -15.211 -8.617 -1.641 1 87.56 31 LEU B C 1
ATOM 3098 O O . LEU B 1 31 ? -15.82 -7.648 -1.172 1 87.56 31 LEU B O 1
ATOM 3102 N N . VAL B 1 32 ? -15.812 -9.609 -2.299 1 88.94 32 VAL B N 1
ATOM 3103 C CA . VAL B 1 32 ? -17.219 -9.477 -2.682 1 88.94 32 VAL B CA 1
ATOM 3104 C C . VAL B 1 32 ? -18.078 -10.344 -1.77 1 88.94 32 VAL B C 1
ATOM 3106 O O . VAL B 1 32 ? -17.641 -11.383 -1.283 1 88.94 32 VAL B O 1
ATOM 3109 N N . PRO B 1 33 ? -19.281 -9.922 -1.528 1 90.5 33 PRO B N 1
ATOM 3110 C CA . PRO B 1 33 ? -19.906 -8.68 -1.983 1 90.5 33 PRO B CA 1
ATOM 3111 C C . PRO B 1 33 ? -19.391 -7.453 -1.234 1 90.5 33 PRO B C 1
ATOM 3113 O O . PRO B 1 33 ? -18.859 -7.578 -0.125 1 90.5 33 PRO B O 1
ATOM 3116 N N . ILE B 1 34 ? -19.562 -6.336 -1.899 1 92.75 34 ILE B N 1
ATOM 3117 C CA . ILE B 1 34 ? -19.109 -5.082 -1.3 1 92.75 34 ILE B CA 1
ATOM 3118 C C . ILE B 1 34 ? -20.25 -4.465 -0.489 1 92.75 34 ILE B C 1
ATOM 3120 O O . ILE B 1 34 ? -21.297 -4.117 -1.041 1 92.75 34 ILE B O 1
ATOM 3124 N N . LYS B 1 35 ? -20.078 -4.305 0.734 1 94 35 LYS B N 1
ATOM 3125 C CA . LYS B 1 35 ? -21.062 -3.699 1.631 1 94 35 LYS B CA 1
ATOM 3126 C C . LYS B 1 35 ? -20.844 -2.195 1.756 1 94 35 LYS B C 1
ATOM 3128 O O . LYS B 1 35 ? -21.781 -1.408 1.606 1 94 35 LYS B O 1
ATOM 3133 N N . TYR B 1 36 ? -19.672 -1.79 1.991 1 96.62 36 TYR B N 1
ATOM 3134 C CA . TYR B 1 36 ? -19.312 -0.391 2.209 1 96.62 36 TYR B CA 1
ATOM 3135 C C . TYR B 1 36 ? -18.891 0.274 0.906 1 96.62 36 TYR B C 1
ATOM 3137 O O . TYR B 1 36 ? -17.703 0.543 0.701 1 96.62 36 TYR B O 1
ATOM 3145 N N . LYS B 1 37 ? -19.859 0.705 0.191 1 96.44 37 LYS B N 1
ATOM 3146 C CA . LYS B 1 37 ? -19.641 1.267 -1.14 1 96.44 37 LYS B CA 1
ATOM 3147 C C . LYS B 1 37 ? -18.781 2.525 -1.076 1 96.44 37 LYS B C 1
ATOM 3149 O O . LYS B 1 37 ? -18.016 2.811 -2 1 96.44 37 LYS B O 1
ATOM 3154 N N . TRP B 1 38 ? -18.922 3.246 0.03 1 97.06 38 TRP B N 1
ATOM 3155 C CA . TRP B 1 38 ? -18.125 4.457 0.191 1 97.06 38 TRP B CA 1
ATOM 3156 C C . TRP B 1 38 ? -16.625 4.129 0.212 1 97.06 38 TRP B C 1
ATOM 3158 O O . TRP B 1 38 ? -15.812 4.91 -0.276 1 97.06 38 TRP B O 1
ATOM 3168 N N . ALA B 1 39 ? -16.234 3.016 0.822 1 97.81 39 ALA B N 1
ATOM 3169 C CA . ALA B 1 39 ? -14.836 2.625 0.857 1 97.81 39 ALA B CA 1
ATOM 3170 C C . ALA B 1 39 ? -14.312 2.328 -0.546 1 97.81 39 ALA B C 1
ATOM 3172 O O . ALA B 1 39 ? -13.195 2.729 -0.898 1 97.81 39 ALA B O 1
ATOM 3173 N N . TRP B 1 40 ? -15.117 1.651 -1.333 1 96.38 40 TRP B N 1
ATOM 3174 C CA . TRP B 1 40 ? -14.766 1.355 -2.719 1 96.38 40 TRP B CA 1
ATOM 3175 C C . TRP B 1 40 ? -14.648 2.639 -3.535 1 96.38 40 TRP B C 1
ATOM 3177 O O . TRP B 1 40 ? -13.727 2.777 -4.348 1 96.38 40 TRP B O 1
ATOM 3187 N N . GLU B 1 41 ? -15.547 3.545 -3.32 1 97.12 41 GLU B N 1
ATOM 3188 C CA . GLU B 1 41 ? -15.508 4.832 -4.012 1 97.12 41 GLU B CA 1
ATOM 3189 C C . GLU B 1 41 ? -14.234 5.598 -3.672 1 97.12 41 GLU B C 1
ATOM 3191 O O . GLU B 1 41 ? -13.625 6.219 -4.547 1 97.12 41 GLU B O 1
ATOM 3196 N N . HIS B 1 42 ? -13.844 5.602 -2.393 1 98.12 42 HIS B N 1
ATOM 3197 C CA . HIS B 1 42 ? -12.594 6.246 -2.004 1 98.12 42 HIS B CA 1
ATOM 3198 C C . HIS B 1 42 ? -11.398 5.602 -2.705 1 98.12 42 HIS B C 1
ATOM 3200 O O . HIS B 1 42 ? -10.461 6.293 -3.1 1 98.12 42 HIS B O 1
ATOM 3206 N N . TYR B 1 43 ? -11.461 4.234 -2.828 1 97.81 43 TYR B N 1
ATOM 3207 C CA . TYR B 1 43 ? -10.414 3.52 -3.551 1 97.81 43 TYR B CA 1
ATOM 3208 C C . TYR B 1 43 ? -10.32 4.004 -4.996 1 97.81 43 TYR B C 1
ATOM 3210 O O . TYR B 1 43 ? -9.242 4.355 -5.469 1 97.81 43 TYR B O 1
ATOM 3218 N N . LEU B 1 44 ? -11.438 4.07 -5.645 1 96.38 44 LEU B N 1
ATOM 3219 C CA . LEU B 1 44 ? -11.469 4.496 -7.039 1 96.38 44 LEU B CA 1
ATOM 3220 C C . LEU B 1 44 ? -11.008 5.941 -7.176 1 96.38 44 LEU B C 1
ATOM 3222 O O . LEU B 1 44 ? -10.258 6.273 -8.094 1 96.38 44 LEU B O 1
ATOM 3226 N N . ASN B 1 45 ? -11.43 6.797 -6.281 1 95.69 45 ASN B N 1
ATOM 3227 C CA . ASN B 1 45 ? -11 8.188 -6.297 1 95.69 45 ASN B CA 1
ATOM 3228 C C . ASN B 1 45 ? -9.492 8.32 -6.09 1 95.69 45 ASN B C 1
ATOM 3230 O O . ASN B 1 45 ? -8.836 9.141 -6.734 1 95.69 45 ASN B O 1
ATOM 3234 N N . GLY B 1 46 ? -8.953 7.516 -5.117 1 96.44 46 GLY B N 1
ATOM 3235 C CA . GLY B 1 46 ? -7.512 7.484 -4.934 1 96.44 46 GLY B CA 1
ATOM 3236 C C . GLY B 1 46 ? -6.758 7.078 -6.188 1 96.44 46 GLY B C 1
ATOM 3237 O O . GLY B 1 46 ? -5.754 7.699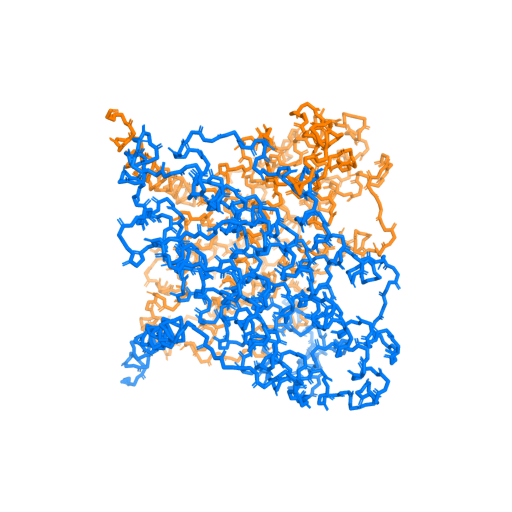 -6.543 1 96.44 46 GLY B O 1
ATOM 3238 N N . CYS B 1 47 ? -7.266 6.062 -6.859 1 95.38 47 CYS B N 1
ATOM 3239 C CA . CYS B 1 47 ? -6.641 5.582 -8.086 1 95.38 47 CYS B CA 1
ATOM 3240 C C . CYS B 1 47 ? -6.684 6.648 -9.172 1 95.38 47 CYS B C 1
ATOM 3242 O O . CYS B 1 47 ? -5.75 6.766 -9.977 1 95.38 47 CYS B O 1
ATOM 3244 N N . ALA B 1 48 ? -7.703 7.418 -9.219 1 92.31 48 ALA B N 1
ATOM 3245 C CA . ALA B 1 48 ? -7.871 8.461 -10.227 1 92.31 48 ALA B CA 1
ATOM 3246 C C . ALA B 1 48 ? -6.895 9.609 -10 1 92.31 48 ALA B C 1
ATOM 3248 O O . ALA B 1 48 ? -6.535 10.32 -10.938 1 92.31 48 ALA B O 1
ATOM 3249 N N . ASN B 1 49 ? -6.457 9.789 -8.773 1 91.88 49 ASN B N 1
ATOM 3250 C CA . ASN B 1 49 ? -5.52 10.852 -8.422 1 91.88 49 ASN B CA 1
ATOM 3251 C C . ASN B 1 49 ? -4.074 10.359 -8.477 1 91.88 49 ASN B C 1
ATOM 3253 O O . ASN B 1 49 ? -3.266 10.719 -7.617 1 91.88 49 ASN B O 1
ATOM 3257 N N . ASN B 1 50 ? -3.729 9.672 -9.406 1 93.25 50 ASN B N 1
ATOM 3258 C CA . ASN B 1 50 ? -2.383 9.109 -9.492 1 93.25 50 ASN B CA 1
ATOM 3259 C C . ASN B 1 50 ? -1.38 10.141 -10 1 93.25 50 ASN B C 1
ATOM 3261 O O . ASN B 1 50 ? -1.637 10.828 -10.992 1 93.25 50 ASN B O 1
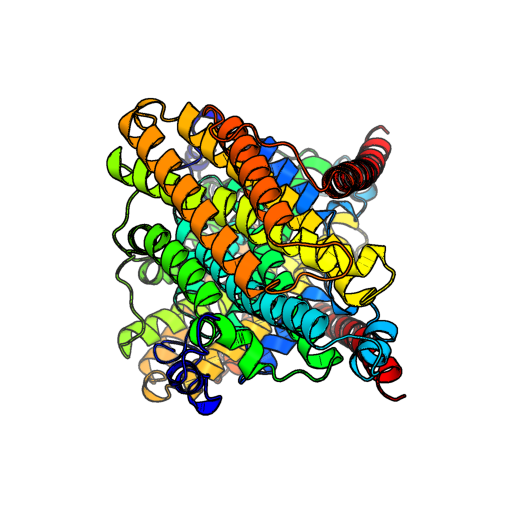ATOM 3265 N N . TRP B 1 51 ? -0.266 10.273 -9.305 1 95.12 51 TRP B N 1
ATOM 3266 C CA . TRP B 1 51 ? 0.811 11.195 -9.672 1 95.12 51 TRP B CA 1
ATOM 3267 C C . TRP B 1 51 ? 2.129 10.766 -9.039 1 95.12 51 TRP B C 1
ATOM 3269 O O . TRP B 1 51 ? 2.143 9.969 -8.094 1 95.12 51 TRP B O 1
ATOM 3279 N N . LEU B 1 52 ? 3.277 11.211 -9.617 1 96.25 52 LEU B N 1
ATOM 3280 C CA . LEU B 1 52 ? 4.617 11.039 -9.055 1 96.25 52 LEU B CA 1
ATOM 3281 C C . LEU B 1 52 ? 5.359 12.367 -9.023 1 96.25 52 LEU B C 1
ATOM 3283 O O . LEU B 1 52 ? 5.176 13.211 -9.906 1 96.25 52 LEU B O 1
ATOM 3287 N N . PRO B 1 53 ? 6.195 12.602 -8 1 97.06 53 PRO B N 1
ATOM 3288 C CA . PRO B 1 53 ? 6.891 13.883 -7.895 1 97.06 53 PRO B CA 1
ATOM 3289 C C . PRO B 1 53 ? 7.789 14.172 -9.094 1 97.06 53 PRO B C 1
ATOM 3291 O O . PRO B 1 53 ? 7.93 15.32 -9.508 1 97.06 53 PRO B O 1
ATOM 3294 N N . THR B 1 54 ? 8.25 13.18 -9.719 1 94.75 54 THR B N 1
ATOM 3295 C CA . THR B 1 54 ? 9.219 13.344 -10.805 1 94.75 54 THR B CA 1
ATOM 3296 C C . THR B 1 54 ? 8.539 13.883 -12.055 1 94.75 54 THR B C 1
ATOM 3298 O O . THR B 1 54 ? 9.211 14.312 -13 1 94.75 54 THR B O 1
ATOM 3301 N N . GLU B 1 55 ? 7.273 13.891 -12.055 1 94.25 55 GLU B N 1
ATOM 3302 C CA . GLU B 1 55 ? 6.512 14.422 -13.18 1 94.25 55 GLU B CA 1
ATOM 3303 C C . GLU B 1 55 ? 6.43 15.945 -13.109 1 94.25 55 GLU B C 1
ATOM 3305 O O . GLU B 1 55 ? 5.992 16.594 -14.07 1 94.25 55 GLU B O 1
ATOM 3310 N N . ILE B 1 56 ? 6.859 16.562 -12.031 1 96.56 56 ILE B N 1
ATOM 3311 C CA . ILE B 1 56 ? 6.734 17.984 -11.797 1 96.56 56 ILE B CA 1
ATOM 3312 C C . ILE B 1 56 ? 8.102 18.656 -11.93 1 96.56 56 ILE B C 1
ATOM 3314 O O . ILE B 1 56 ? 9.055 18.266 -11.258 1 96.56 56 ILE B O 1
ATOM 3318 N N . SER B 1 57 ? 8.156 19.656 -12.75 1 97.25 57 SER B N 1
ATOM 3319 C CA . SER B 1 57 ? 9.414 20.359 -12.953 1 97.25 57 SER B CA 1
ATOM 3320 C C . SER B 1 57 ? 9.781 21.203 -11.734 1 97.25 57 SER B C 1
ATOM 3322 O O . SER B 1 57 ? 8.914 21.844 -11.125 1 97.25 57 SER B O 1
ATOM 3324 N N . MET B 1 58 ? 11.086 21.234 -11.414 1 98.19 58 MET B N 1
ATOM 3325 C CA . MET B 1 58 ? 11.57 21.984 -10.266 1 98.19 58 MET B CA 1
ATOM 3326 C C . MET B 1 58 ? 12.484 23.125 -10.703 1 98.19 58 MET B C 1
ATOM 3328 O O . MET B 1 58 ? 13.109 23.781 -9.867 1 98.19 58 MET B O 1
ATOM 3332 N N . GLY B 1 59 ? 12.555 23.297 -11.969 1 97.38 59 GLY B N 1
ATOM 3333 C CA . GLY B 1 59 ? 13.5 24.266 -12.508 1 97.38 59 GLY B CA 1
ATOM 3334 C C . GLY B 1 59 ? 13.352 25.656 -11.898 1 97.38 59 GLY B C 1
ATOM 3335 O O . GLY B 1 59 ? 14.336 26.234 -11.438 1 97.38 59 GLY B O 1
ATOM 3336 N N . LYS B 1 60 ? 12.195 26.234 -11.883 1 97.62 60 LYS B N 1
ATOM 3337 C CA . LYS B 1 60 ? 11.938 27.578 -11.344 1 97.62 60 LYS B CA 1
ATOM 3338 C C . LYS B 1 60 ? 12.234 27.641 -9.852 1 97.62 60 LYS B C 1
ATOM 3340 O O . LYS B 1 60 ? 12.727 28.641 -9.352 1 97.62 60 LYS B O 1
ATOM 3345 N N . ASP B 1 61 ? 11.898 26.625 -9.18 1 98.44 61 ASP B N 1
ATOM 3346 C CA . ASP B 1 61 ? 12.148 26.562 -7.742 1 98.44 61 ASP B CA 1
ATOM 3347 C C . ASP B 1 61 ? 13.648 26.578 -7.449 1 98.44 61 ASP B C 1
ATOM 3349 O O . ASP B 1 61 ? 14.102 27.219 -6.508 1 98.44 61 ASP B O 1
ATOM 3353 N N . ILE B 1 62 ? 14.383 25.797 -8.219 1 98.38 62 ILE B N 1
ATOM 3354 C CA . ILE B 1 62 ? 15.828 25.719 -8.055 1 98.38 62 ILE B CA 1
ATOM 3355 C C . ILE B 1 62 ? 16.438 27.109 -8.258 1 98.38 62 ILE B C 1
ATOM 3357 O O . ILE B 1 62 ? 17.266 27.547 -7.453 1 98.38 62 ILE B O 1
ATOM 3361 N N . GLU B 1 63 ? 15.992 27.734 -9.266 1 98.06 63 GLU B N 1
ATOM 3362 C CA . GLU B 1 63 ? 16.484 29.078 -9.555 1 98.06 63 GLU B CA 1
ATOM 3363 C C . GLU B 1 63 ? 16.141 30.047 -8.43 1 98.06 63 GLU B C 1
ATOM 3365 O O . GLU B 1 63 ? 17 30.812 -7.98 1 98.06 63 GLU B O 1
ATOM 3370 N N . LEU B 1 64 ? 14.961 30.047 -7.996 1 98 64 LEU B N 1
ATOM 3371 C CA . LEU B 1 64 ? 14.516 30.938 -6.934 1 98 64 LEU B CA 1
ATOM 3372 C C . LEU B 1 64 ? 15.258 30.672 -5.637 1 98 64 LEU B C 1
ATOM 3374 O O . LEU B 1 64 ? 15.672 31.594 -4.938 1 98 64 LEU B O 1
ATOM 3378 N N . TRP B 1 65 ? 15.438 29.422 -5.305 1 98 65 TRP B N 1
ATOM 3379 C CA . TRP B 1 65 ? 16.078 29.031 -4.059 1 98 65 TRP B CA 1
ATOM 3380 C C . TRP B 1 65 ? 17.531 29.484 -4.023 1 98 65 TRP B C 1
ATOM 3382 O O . TRP B 1 65 ? 18.047 29.859 -2.971 1 98 65 TRP B O 1
ATOM 3392 N N . LYS B 1 66 ? 18.156 29.453 -5.137 1 97.06 66 LYS B N 1
ATOM 3393 C CA . LYS B 1 66 ? 19.562 29.844 -5.234 1 97.06 66 LYS B CA 1
ATOM 3394 C C . LYS B 1 66 ? 19.703 31.359 -5.266 1 97.06 66 LYS B C 1
ATOM 3396 O O . LYS B 1 66 ? 20.797 31.891 -5.039 1 97.06 66 LYS B O 1
ATOM 3401 N N . SER B 1 67 ? 18.625 31.969 -5.52 1 96.38 67 SER B N 1
ATOM 3402 C CA . SER B 1 67 ? 18.672 33.438 -5.637 1 96.38 67 SER B CA 1
ATOM 3403 C C . SER B 1 67 ? 18.594 34.094 -4.266 1 96.38 67 SER B C 1
ATOM 3405 O O . SER B 1 67 ? 18.516 33.406 -3.242 1 96.38 67 SER B O 1
ATOM 3407 N N . ASN B 1 68 ? 18.578 35.469 -4.258 1 94.19 68 ASN B N 1
ATOM 3408 C CA . ASN B 1 68 ? 18.453 36.25 -3.027 1 94.19 68 ASN B CA 1
ATOM 3409 C C . ASN B 1 68 ? 17.062 36.875 -2.893 1 94.19 68 ASN B C 1
ATOM 3411 O O . ASN B 1 68 ? 16.859 37.781 -2.082 1 94.19 68 ASN B O 1
ATOM 3415 N N . VAL B 1 69 ? 16.188 36.25 -3.648 1 94.12 69 VAL B N 1
ATOM 3416 C CA . VAL B 1 69 ? 14.828 36.812 -3.672 1 94.12 69 VAL B CA 1
ATOM 3417 C C . VAL B 1 69 ? 14.078 36.375 -2.416 1 94.12 69 VAL B C 1
ATOM 3419 O O . VAL B 1 69 ? 13.32 37.156 -1.841 1 94.12 69 VAL B O 1
ATOM 3422 N N . LEU B 1 70 ? 14.305 35.219 -1.972 1 95.62 70 LEU B N 1
ATOM 3423 C CA . LEU B 1 70 ? 13.656 34.719 -0.763 1 95.62 70 LEU B CA 1
ATOM 3424 C C . LEU B 1 70 ? 14.344 35.25 0.485 1 95.62 70 LEU B C 1
ATOM 3426 O O . LEU B 1 70 ? 15.562 35.156 0.619 1 95.62 70 LEU B O 1
ATOM 3430 N N . SER B 1 71 ? 13.57 35.812 1.322 1 94.31 71 SER B N 1
ATOM 3431 C CA . SER B 1 71 ? 14.102 36.281 2.602 1 94.31 71 SER B CA 1
ATOM 3432 C C . SER B 1 71 ? 14.445 35.094 3.504 1 94.31 71 SER B C 1
ATOM 3434 O O . SER B 1 71 ? 14.023 33.969 3.24 1 94.31 71 SER B O 1
ATOM 3436 N N . GLU B 1 72 ? 15.18 35.375 4.535 1 93.69 72 GLU B N 1
ATOM 3437 C CA . GLU B 1 72 ? 15.516 34.344 5.508 1 93.69 72 GLU B CA 1
ATOM 3438 C C . GLU B 1 72 ? 14.258 33.781 6.188 1 93.69 72 GLU B C 1
ATOM 3440 O O . GLU B 1 72 ? 14.18 32.594 6.484 1 93.69 72 GLU B O 1
ATOM 3445 N N . ASP B 1 73 ? 13.336 34.688 6.395 1 94.44 73 ASP B N 1
ATOM 3446 C CA . ASP B 1 73 ? 12.094 34.281 7.035 1 94.44 73 ASP B CA 1
ATOM 3447 C C . ASP B 1 73 ? 11.281 33.344 6.121 1 94.44 73 ASP B C 1
ATOM 3449 O O . ASP B 1 73 ? 10.688 32.375 6.582 1 94.44 73 ASP B O 1
ATOM 3453 N N . GLU B 1 74 ? 11.266 33.688 4.852 1 95.5 74 GLU B N 1
ATOM 3454 C CA . GLU B 1 74 ? 10.578 32.812 3.891 1 95.5 74 GLU B CA 1
ATOM 3455 C C . GLU B 1 74 ? 11.242 31.453 3.799 1 95.5 74 GLU B C 1
ATOM 3457 O O . GLU B 1 74 ? 10.555 30.422 3.766 1 95.5 74 GLU B O 1
ATOM 3462 N N . ARG B 1 75 ? 12.539 31.438 3.773 1 95.94 75 ARG B N 1
ATOM 3463 C CA . ARG B 1 75 ? 13.289 30.188 3.729 1 95.94 75 ARG B CA 1
ATOM 3464 C C . ARG B 1 75 ? 13.031 29.359 4.977 1 95.94 75 ARG B C 1
ATOM 3466 O O . ARG B 1 75 ? 12.922 28.125 4.895 1 95.94 75 ARG B O 1
ATOM 3473 N N . ARG B 1 76 ? 12.891 30 6.039 1 94.25 76 ARG B N 1
ATOM 3474 C CA . ARG B 1 76 ? 12.625 29.328 7.301 1 94.25 76 ARG B CA 1
ATOM 3475 C C . ARG B 1 76 ? 11.297 28.578 7.258 1 94.25 76 ARG B C 1
ATOM 3477 O O . ARG B 1 76 ? 11.203 27.422 7.668 1 94.25 76 ARG B O 1
ATOM 3484 N N . VAL B 1 77 ? 10.25 29.25 6.758 1 95.5 77 VAL B N 1
ATOM 3485 C CA . VAL B 1 77 ? 8.93 28.641 6.668 1 95.5 77 VAL B CA 1
ATOM 3486 C C . VAL B 1 77 ? 8.992 27.391 5.793 1 95.5 77 VAL B C 1
ATOM 3488 O O . VAL B 1 77 ? 8.453 26.344 6.152 1 95.5 77 VAL B O 1
ATOM 3491 N N . ILE B 1 78 ? 9.703 27.5 4.691 1 96.88 78 ILE B N 1
ATOM 3492 C CA . ILE B 1 78 ? 9.797 26.406 3.732 1 96.88 78 ILE B CA 1
ATOM 3493 C C . ILE B 1 78 ? 10.547 25.234 4.359 1 96.88 78 ILE B C 1
ATOM 3495 O O . ILE B 1 78 ? 10.078 24.094 4.312 1 96.88 78 ILE B O 1
ATOM 3499 N N . LEU B 1 79 ? 11.641 25.516 5 1 96.62 79 LEU B N 1
ATOM 3500 C CA . LEU B 1 79 ? 12.492 24.469 5.562 1 96.62 79 LEU B CA 1
ATOM 3501 C C . LEU B 1 79 ? 11.797 23.781 6.73 1 96.62 79 LEU B C 1
ATOM 3503 O O . LEU B 1 79 ? 11.852 22.547 6.855 1 96.62 79 LEU B O 1
ATOM 3507 N N . LEU B 1 80 ? 11.109 24.531 7.598 1 95.69 80 LEU B N 1
ATOM 3508 C CA . LEU B 1 80 ? 10.398 23.922 8.719 1 95.69 80 LEU B CA 1
ATOM 3509 C C . LEU B 1 80 ? 9.227 23.094 8.234 1 95.69 80 LEU B C 1
ATOM 3511 O O . LEU B 1 80 ? 8.953 22.016 8.781 1 95.69 80 LEU B O 1
ATOM 3515 N N . ASN B 1 81 ? 8.562 23.625 7.242 1 97.31 81 ASN B N 1
ATOM 3516 C CA . ASN B 1 81 ? 7.453 22.891 6.652 1 97.31 81 ASN B CA 1
ATOM 3517 C C . ASN B 1 81 ? 7.922 21.562 6.055 1 97.31 81 ASN B C 1
ATOM 3519 O O . ASN B 1 81 ? 7.344 20.5 6.336 1 97.31 81 ASN B O 1
ATOM 3523 N N . LEU B 1 82 ? 9 21.609 5.25 1 97.38 82 LEU B N 1
ATOM 3524 C CA . LEU B 1 82 ? 9.562 20.391 4.664 1 97.38 82 LEU B CA 1
ATOM 3525 C C . LEU B 1 82 ? 10.008 19.422 5.754 1 97.38 82 LEU B C 1
ATOM 3527 O O . LEU B 1 82 ? 9.805 18.203 5.625 1 97.38 82 LEU B O 1
ATOM 3531 N N . GLY B 1 83 ? 10.555 19.938 6.793 1 95.44 83 GLY B N 1
ATOM 3532 C CA . GLY B 1 83 ? 11 19.109 7.906 1 95.44 83 GLY B CA 1
ATOM 3533 C C . GLY B 1 83 ? 9.859 18.375 8.586 1 95.44 83 GLY B C 1
ATOM 3534 O O . GLY B 1 83 ? 9.969 17.172 8.883 1 95.44 83 GLY B O 1
ATOM 3535 N N . PHE B 1 84 ? 8.781 19.062 8.852 1 96.38 84 PHE B N 1
ATOM 3536 C CA . PHE B 1 84 ? 7.621 18.438 9.492 1 96.38 84 PHE B CA 1
ATOM 3537 C C . PHE B 1 84 ? 7.016 17.359 8.602 1 96.38 84 PHE B C 1
ATOM 3539 O O . PHE B 1 84 ? 6.805 16.234 9.039 1 96.38 84 PHE B O 1
ATOM 3546 N N . PHE B 1 85 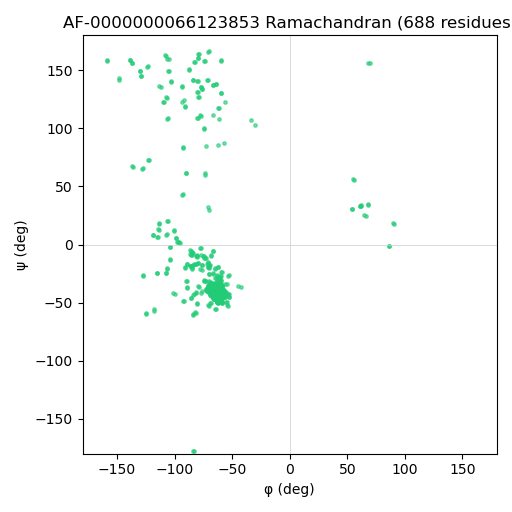? 6.82 17.672 7.316 1 96.69 85 PHE B N 1
ATOM 3547 C CA . PHE B 1 85 ? 6.121 16.781 6.406 1 96.69 85 PHE B CA 1
ATOM 3548 C C . PHE B 1 85 ? 6.961 15.539 6.109 1 96.69 85 PHE B C 1
ATOM 3550 O O . PHE B 1 85 ? 6.426 14.438 5.965 1 96.69 85 PHE B O 1
ATOM 3557 N N . SER B 1 86 ? 8.234 15.664 5.934 1 92.75 86 SER B N 1
ATOM 3558 C CA . SER B 1 86 ? 9.102 14.562 5.52 1 92.75 86 SER B CA 1
ATOM 3559 C C . SER B 1 86 ? 9.008 13.391 6.492 1 92.75 86 SER B C 1
ATOM 3561 O O . SER B 1 86 ? 8.938 12.234 6.074 1 92.75 86 SER B O 1
ATOM 3563 N N . THR B 1 87 ? 8.93 13.664 7.719 1 86 87 THR B N 1
ATOM 3564 C CA . THR B 1 87 ? 8.852 12.594 8.703 1 86 87 THR B CA 1
ATOM 3565 C C . THR B 1 87 ? 7.398 12.195 8.961 1 86 87 THR B C 1
ATOM 3567 O O . THR B 1 87 ? 7.098 11.023 9.18 1 86 87 THR B O 1
ATOM 3570 N N . ALA B 1 88 ? 6.523 13.18 8.961 1 91.06 88 ALA B N 1
ATOM 3571 C CA . ALA B 1 88 ? 5.113 12.945 9.25 1 91.06 88 ALA B CA 1
ATOM 3572 C C . ALA B 1 88 ? 4.508 11.945 8.273 1 91.06 88 ALA B C 1
ATOM 3574 O O . ALA B 1 88 ? 3.717 11.086 8.664 1 91.06 88 ALA B O 1
ATOM 3575 N N . GLU B 1 89 ? 4.926 12.023 7.031 1 91.25 89 GLU B N 1
ATOM 3576 C CA . GLU B 1 89 ? 4.383 11.117 6.023 1 91.25 89 GLU B CA 1
ATOM 3577 C C . GLU B 1 89 ? 4.793 9.672 6.301 1 91.25 89 GLU B C 1
ATOM 3579 O O . GLU B 1 89 ? 4.008 8.75 6.078 1 91.25 89 GLU B O 1
ATOM 3584 N N . SER B 1 90 ? 6.023 9.508 6.688 1 86 90 SER B N 1
ATOM 3585 C CA . SER B 1 90 ? 6.484 8.172 7.035 1 86 90 SER B CA 1
ATOM 3586 C C . SER B 1 90 ? 5.727 7.613 8.234 1 86 90 SER B C 1
ATOM 3588 O O . SER B 1 90 ? 5.391 6.43 8.273 1 86 90 SER B O 1
ATOM 3590 N N . LEU B 1 91 ? 5.438 8.469 9.227 1 85.31 91 LEU B N 1
ATOM 3591 C CA . LEU B 1 91 ? 4.68 8.07 10.406 1 85.31 91 LEU B CA 1
ATOM 3592 C C . LEU B 1 91 ? 3.271 7.633 10.031 1 85.31 91 LEU B C 1
ATOM 3594 O O . LEU B 1 91 ? 2.766 6.637 10.547 1 85.31 91 LEU B O 1
ATOM 3598 N N . VAL B 1 92 ? 2.754 8.414 9.148 1 89.69 92 VAL B N 1
ATOM 3599 C CA . VAL B 1 92 ? 1.398 8.109 8.703 1 89.69 92 VAL B CA 1
ATOM 3600 C C . VAL B 1 92 ? 1.384 6.773 7.961 1 89.69 92 VAL B C 1
ATOM 3602 O O . VAL B 1 92 ? 0.539 5.918 8.227 1 89.69 92 VAL B O 1
ATOM 3605 N N . GLY B 1 93 ? 2.316 6.555 7.035 1 88.12 93 GLY B N 1
ATOM 3606 C CA . GLY B 1 93 ? 2.41 5.297 6.312 1 88.12 93 GLY B CA 1
ATOM 3607 C C . GLY B 1 93 ? 2.566 4.098 7.227 1 88.12 93 GLY B C 1
ATOM 3608 O O . GLY B 1 93 ? 1.879 3.086 7.055 1 88.12 93 GLY B O 1
ATOM 3609 N N . ASN B 1 94 ? 3.385 4.227 8.203 1 87.06 94 ASN B N 1
ATOM 3610 C CA . ASN B 1 94 ? 3.602 3.15 9.164 1 87.06 94 ASN B CA 1
ATOM 3611 C C . ASN B 1 94 ? 2.35 2.873 9.984 1 87.06 94 ASN B C 1
ATOM 3613 O O . ASN B 1 94 ? 2.006 1.714 10.234 1 87.06 94 ASN B O 1
ATOM 3617 N N . ASN B 1 95 ? 1.683 3.885 10.422 1 89.5 95 ASN B N 1
ATOM 3618 C CA . ASN B 1 95 ? 0.472 3.707 11.219 1 89.5 95 ASN B CA 1
ATOM 3619 C C . ASN B 1 95 ? -0.621 2.996 10.422 1 89.5 95 ASN B C 1
ATOM 3621 O O . ASN B 1 95 ? -1.358 2.176 10.969 1 89.5 95 ASN B O 1
ATOM 3625 N N . ILE B 1 96 ? -0.717 3.35 9.18 1 93.94 96 ILE B N 1
ATOM 3626 C CA . ILE B 1 96 ? -1.725 2.738 8.32 1 93.94 96 ILE B CA 1
ATOM 3627 C C . ILE B 1 96 ? -1.515 1.227 8.273 1 93.94 96 ILE B C 1
ATOM 3629 O O . ILE B 1 96 ? -2.461 0.456 8.453 1 93.94 96 ILE B O 1
ATOM 3633 N N . VAL B 1 97 ? -0.304 0.831 8.109 1 91.06 97 VAL B N 1
ATOM 3634 C CA . VAL B 1 97 ? -0.01 -0.576 7.855 1 91.06 97 VAL B CA 1
ATOM 3635 C C . VAL B 1 97 ? 0.048 -1.335 9.18 1 91.06 97 VAL B C 1
ATOM 3637 O O . VAL B 1 97 ? -0.563 -2.396 9.32 1 91.06 97 VAL B O 1
ATOM 3640 N N . LEU B 1 98 ? 0.666 -0.786 10.18 1 88.81 98 LEU B N 1
ATOM 3641 C CA . LEU B 1 98 ? 0.986 -1.531 11.391 1 88.81 98 LEU B CA 1
ATOM 3642 C C . LEU B 1 98 ? -0.154 -1.443 12.398 1 88.81 98 LEU B C 1
ATOM 3644 O O . LEU B 1 98 ? -0.226 -2.246 13.336 1 88.81 98 LEU B O 1
ATOM 3648 N N . ALA B 1 99 ? -1.049 -0.486 12.211 1 91 99 ALA B N 1
ATOM 3649 C CA . ALA B 1 99 ? -2.121 -0.335 13.195 1 91 99 ALA B CA 1
ATOM 3650 C C . ALA B 1 99 ? -3.49 -0.4 12.523 1 91 99 ALA B C 1
ATOM 3652 O O . ALA B 1 99 ? -4.254 -1.344 12.742 1 91 99 ALA B O 1
ATOM 3653 N N . ILE B 1 100 ? -3.705 0.469 11.641 1 95.19 100 ILE B N 1
ATOM 3654 C CA . ILE B 1 100 ? -5.059 0.643 11.125 1 95.19 100 ILE B CA 1
ATOM 3655 C C . ILE B 1 100 ? -5.449 -0.572 10.289 1 95.19 100 ILE B C 1
ATOM 3657 O O . ILE B 1 100 ? -6.504 -1.174 10.508 1 95.19 100 ILE B O 1
ATOM 3661 N N . PHE B 1 101 ? -4.617 -0.965 9.352 1 94.75 101 PHE B N 1
ATOM 3662 C CA . PHE B 1 101 ? -4.902 -2.09 8.469 1 94.75 101 PHE B CA 1
ATOM 3663 C C . PHE B 1 101 ? -5.129 -3.365 9.273 1 94.75 101 PHE B C 1
ATOM 3665 O O . PHE B 1 101 ? -5.988 -4.18 8.93 1 94.75 101 PHE B O 1
ATOM 3672 N N . LYS B 1 102 ? -4.41 -3.48 10.352 1 91.5 102 LYS B N 1
ATOM 3673 C CA . LYS B 1 102 ? -4.488 -4.668 11.195 1 91.5 102 LYS B CA 1
ATOM 3674 C C . LYS B 1 102 ? -5.871 -4.793 11.836 1 91.5 102 LYS B C 1
ATOM 3676 O O . LYS B 1 102 ? -6.402 -5.898 11.969 1 91.5 102 LYS B O 1
ATOM 3681 N N . HIS B 1 103 ? -6.445 -3.703 12.141 1 94.19 103 HIS B N 1
ATOM 3682 C CA . HIS B 1 103 ? -7.648 -3.768 12.961 1 94.19 103 HIS B CA 1
ATOM 3683 C C . HIS B 1 103 ? -8.898 -3.477 12.133 1 94.19 103 HIS B C 1
ATOM 3685 O O . HIS B 1 103 ? -10.016 -3.773 12.57 1 94.19 103 HIS B O 1
ATOM 3691 N N . VAL B 1 104 ? -8.727 -2.834 11.016 1 95.94 104 VAL B N 1
ATOM 3692 C CA . VAL B 1 104 ? -9.805 -2.768 10.031 1 95.94 104 VAL B CA 1
ATOM 3693 C C . VAL B 1 104 ? -9.859 -4.07 9.234 1 95.94 104 VAL B C 1
ATOM 3695 O O . VAL B 1 104 ? -9.008 -4.309 8.375 1 95.94 104 VAL B O 1
ATOM 3698 N N . THR B 1 105 ? -10.875 -4.867 9.461 1 92.81 105 THR B N 1
ATOM 3699 C CA . THR B 1 105 ? -10.852 -6.23 8.945 1 92.81 105 THR B CA 1
ATOM 3700 C C . THR B 1 105 ? -11.758 -6.363 7.727 1 92.81 105 THR B C 1
ATOM 3702 O O . THR B 1 105 ? -11.867 -7.441 7.141 1 92.81 105 THR B O 1
ATOM 3705 N N . ASN B 1 106 ? -12.43 -5.336 7.344 1 94.19 106 ASN B N 1
ATOM 3706 C CA . ASN B 1 106 ? -13.266 -5.359 6.152 1 94.19 106 ASN B CA 1
ATOM 3707 C C . ASN B 1 106 ? -12.438 -5.277 4.875 1 94.19 106 ASN B C 1
ATOM 3709 O O . ASN B 1 106 ? -11.594 -4.391 4.73 1 94.19 106 ASN B O 1
ATOM 3713 N N . PRO B 1 107 ? -12.711 -6.109 3.863 1 92.69 107 PRO B N 1
ATOM 3714 C CA . PRO B 1 107 ? -11.844 -6.199 2.684 1 92.69 107 PRO B CA 1
ATOM 3715 C C . PRO B 1 107 ? -11.891 -4.941 1.821 1 92.69 107 PRO B C 1
ATOM 3717 O O . PRO B 1 107 ? -10.859 -4.508 1.298 1 92.69 107 PRO B O 1
ATOM 3720 N N . GLU B 1 108 ? -13.086 -4.387 1.575 1 94.06 108 GLU B N 1
ATOM 3721 C CA . GLU B 1 108 ? -13.141 -3.209 0.715 1 94.06 108 GLU B CA 1
ATOM 3722 C C . GLU B 1 108 ? -12.516 -1.995 1.402 1 94.06 108 GLU B C 1
ATOM 3724 O O . GLU B 1 108 ? -11.945 -1.127 0.741 1 94.06 108 GLU B O 1
ATOM 3729 N N . ALA B 1 109 ? -12.617 -1.896 2.732 1 96.62 109 ALA B N 1
ATOM 3730 C CA . ALA B 1 109 ? -11.891 -0.855 3.457 1 96.62 109 ALA B CA 1
ATOM 3731 C C . ALA B 1 109 ? -10.383 -1.071 3.365 1 96.62 109 ALA B C 1
ATOM 3733 O O . ALA B 1 109 ? -9.625 -0.119 3.172 1 96.62 109 ALA B O 1
ATOM 3734 N N . ARG B 1 110 ? -9.984 -2.309 3.482 1 95.5 110 ARG B N 1
ATOM 3735 C CA . ARG B 1 110 ? -8.57 -2.635 3.348 1 95.5 110 ARG B CA 1
ATOM 3736 C C . ARG B 1 110 ? -8.07 -2.32 1.943 1 95.5 110 ARG B C 1
ATOM 3738 O O . ARG B 1 110 ? -6.922 -1.904 1.768 1 95.5 110 ARG B O 1
ATOM 3745 N N . GLN B 1 111 ? -8.969 -2.512 0.971 1 95.88 111 GLN B N 1
ATOM 3746 C CA . GLN B 1 111 ? -8.641 -2.158 -0.405 1 95.88 111 GLN B CA 1
ATOM 3747 C C . GLN B 1 111 ? -8.227 -0.694 -0.512 1 95.88 111 GLN B C 1
ATOM 3749 O O . GLN B 1 111 ? -7.215 -0.375 -1.144 1 95.88 111 GLN B O 1
ATOM 3754 N N . TYR B 1 112 ? -8.961 0.145 0.108 1 97.69 112 TYR B N 1
ATOM 3755 C CA . TYR B 1 112 ? -8.625 1.563 0.097 1 97.69 112 TYR B CA 1
ATOM 3756 C C . TYR B 1 112 ? -7.344 1.822 0.882 1 97.69 112 TYR B C 1
ATOM 3758 O O . TYR B 1 112 ? -6.508 2.635 0.472 1 97.69 112 TYR B O 1
ATOM 3766 N N . LEU B 1 113 ? -7.211 1.181 2.021 1 97.75 113 LEU B N 1
ATOM 3767 C CA . LEU B 1 113 ? -6.055 1.427 2.879 1 97.75 113 LEU B CA 1
ATOM 3768 C C . LEU B 1 113 ? -4.758 1.069 2.16 1 97.75 113 LEU B C 1
ATOM 3770 O O . LEU B 1 113 ? -3.729 1.713 2.373 1 97.75 113 LEU B O 1
ATOM 3774 N N . LEU B 1 114 ? -4.801 0.093 1.298 1 97.19 114 LEU B N 1
ATOM 3775 C CA . LEU B 1 114 ? -3.629 -0.261 0.502 1 97.19 114 LEU B CA 1
ATOM 3776 C C . LEU B 1 114 ? -3.275 0.856 -0.474 1 97.19 114 LEU B C 1
ATOM 3778 O O . LEU B 1 114 ? -2.098 1.158 -0.679 1 97.19 114 LEU B O 1
ATOM 3782 N N . ARG B 1 115 ? -4.27 1.482 -1.051 1 98 115 ARG B N 1
ATOM 3783 C CA . ARG B 1 115 ? -4.059 2.625 -1.933 1 98 115 ARG B CA 1
ATOM 3784 C C . ARG B 1 115 ? -3.477 3.809 -1.166 1 98 115 ARG B C 1
ATOM 3786 O O . ARG B 1 115 ? -2.506 4.426 -1.61 1 98 115 ARG B O 1
ATOM 3793 N N . GLN B 1 116 ? -4.066 4.082 -0.028 1 98.19 116 GLN B N 1
ATOM 3794 C CA . GLN B 1 116 ? -3.592 5.203 0.771 1 98.19 116 GLN B CA 1
ATOM 3795 C C . GLN B 1 116 ? -2.148 4.992 1.221 1 98.19 116 GLN B C 1
ATOM 3797 O O . GLN B 1 116 ? -1.35 5.93 1.226 1 98.19 116 GLN B O 1
ATOM 3802 N N . ALA B 1 117 ? -1.856 3.805 1.637 1 96.94 117 ALA B N 1
ATOM 3803 C CA . ALA B 1 117 ? -0.496 3.5 2.072 1 96.94 117 ALA B CA 1
ATOM 3804 C C . ALA B 1 117 ? 0.516 3.818 0.976 1 96.94 117 ALA B C 1
ATOM 3806 O O . ALA B 1 117 ? 1.59 4.359 1.251 1 96.94 117 ALA B O 1
ATOM 3807 N N . PHE B 1 118 ? 0.188 3.514 -0.212 1 97.81 118 PHE B N 1
ATOM 3808 C CA . PHE B 1 118 ? 1.074 3.832 -1.326 1 97.81 118 PHE B CA 1
ATOM 3809 C C . PHE B 1 118 ? 1.183 5.34 -1.518 1 97.81 118 PHE B C 1
ATOM 3811 O O . PHE B 1 118 ? 2.258 5.855 -1.825 1 97.81 118 PHE B O 1
ATOM 3818 N N . GLU B 1 119 ? 0.1 6.043 -1.377 1 98.19 119 GLU B N 1
ATOM 3819 C CA . GLU B 1 119 ? 0.134 7.5 -1.498 1 98.19 119 GLU B CA 1
ATOM 3820 C C . GLU B 1 119 ? 1.077 8.117 -0.469 1 98.19 119 GLU B C 1
ATOM 3822 O O . GLU B 1 119 ? 1.769 9.094 -0.761 1 98.19 119 GLU B O 1
ATOM 3827 N N . GLU B 1 120 ? 1.097 7.527 0.702 1 97.06 120 GLU B N 1
ATOM 3828 C CA . GLU B 1 120 ? 2.027 8.016 1.711 1 97.06 120 GLU B CA 1
ATOM 3829 C C . GLU B 1 120 ? 3.475 7.801 1.28 1 97.06 120 GLU B C 1
ATOM 3831 O O . GLU B 1 120 ? 4.352 8.609 1.603 1 97.06 120 GLU B O 1
ATOM 3836 N N . ALA B 1 121 ? 3.719 6.707 0.616 1 96.38 121 ALA B N 1
ATOM 3837 C CA . ALA B 1 121 ? 5.051 6.48 0.06 1 96.38 121 ALA B CA 1
ATOM 3838 C C . ALA B 1 121 ? 5.395 7.535 -0.988 1 96.38 121 ALA B C 1
ATOM 3840 O O . ALA B 1 121 ? 6.523 8.023 -1.038 1 96.38 121 ALA B O 1
ATOM 3841 N N . VAL B 1 122 ? 4.445 7.859 -1.799 1 97.62 122 VAL B N 1
ATOM 3842 C CA . VAL B 1 122 ? 4.645 8.883 -2.816 1 97.62 122 VAL B CA 1
ATOM 3843 C C . VAL B 1 122 ? 4.941 10.227 -2.148 1 97.62 122 VAL B C 1
ATOM 3845 O O . VAL B 1 122 ? 5.809 10.977 -2.604 1 97.62 122 VAL B O 1
ATOM 3848 N N . HIS B 1 123 ? 4.191 10.531 -1.078 1 98 123 HIS B N 1
ATOM 3849 C CA . HIS B 1 123 ? 4.434 11.766 -0.342 1 98 123 HIS B CA 1
ATOM 3850 C C . HIS B 1 123 ? 5.852 11.812 0.213 1 98 123 HIS B C 1
ATOM 3852 O O . HIS B 1 123 ? 6.539 12.828 0.101 1 98 123 HIS B O 1
ATOM 3858 N N . THR B 1 124 ? 6.258 10.719 0.771 1 96.19 124 THR B N 1
ATOM 3859 C CA . THR B 1 124 ? 7.625 10.641 1.271 1 96.19 124 THR B CA 1
ATOM 3860 C C . THR B 1 124 ? 8.633 10.836 0.137 1 96.19 124 THR B C 1
ATOM 3862 O O . THR B 1 124 ? 9.609 11.562 0.29 1 96.19 124 THR B O 1
ATOM 3865 N N . HIS B 1 125 ? 8.383 10.203 -0.976 1 96.75 125 HIS B N 1
ATOM 3866 C CA . HIS B 1 125 ? 9.203 10.383 -2.172 1 96.75 125 HIS B CA 1
ATOM 3867 C C . HIS B 1 125 ? 9.234 11.844 -2.607 1 96.75 125 HIS B C 1
ATOM 3869 O O . HIS B 1 125 ? 10.273 12.328 -3.066 1 96.75 125 HIS B O 1
ATOM 3875 N N . THR B 1 126 ? 8.148 12.477 -2.494 1 98 126 THR B N 1
ATOM 3876 C CA . THR B 1 126 ? 8.023 13.875 -2.881 1 98 126 THR B CA 1
ATOM 3877 C C . THR B 1 126 ? 9 14.742 -2.086 1 98 126 THR B C 1
ATOM 3879 O O . THR B 1 126 ? 9.703 15.578 -2.658 1 98 126 THR B O 1
ATOM 3882 N N . PHE B 1 127 ? 9.07 14.516 -0.841 1 97.25 127 PHE B N 1
ATOM 3883 C CA . PHE B 1 127 ? 9.922 15.367 -0.009 1 97.25 127 PHE B CA 1
ATOM 3884 C C . PHE B 1 127 ? 11.391 15.055 -0.24 1 97.25 127 PHE B C 1
ATOM 3886 O O . PHE B 1 127 ? 12.242 15.945 -0.165 1 97.25 127 PHE B O 1
ATOM 3893 N N . LEU B 1 128 ? 11.672 13.82 -0.541 1 95.94 128 LEU B N 1
ATOM 3894 C CA . LEU B 1 128 ? 13.031 13.5 -0.968 1 95.94 128 LEU B CA 1
ATOM 3895 C C . LEU B 1 128 ? 13.367 14.203 -2.277 1 95.94 128 LEU B C 1
ATOM 3897 O O . LEU B 1 128 ? 14.445 14.781 -2.414 1 95.94 128 LEU B O 1
ATOM 3901 N N . TYR B 1 129 ? 12.438 14.148 -3.207 1 97.44 129 TYR B N 1
ATOM 3902 C CA . TYR B 1 129 ? 12.602 14.773 -4.516 1 97.44 129 TYR B CA 1
ATOM 3903 C C . TYR B 1 129 ? 12.836 16.281 -4.375 1 97.44 129 TYR B C 1
ATOM 3905 O O . TYR B 1 129 ? 13.711 16.844 -5.035 1 97.44 129 TYR B O 1
ATOM 3913 N N . ILE B 1 130 ? 12.109 16.891 -3.492 1 98.25 130 ILE B N 1
ATOM 3914 C CA . ILE B 1 130 ? 12.242 18.328 -3.244 1 98.25 130 ILE B CA 1
ATOM 3915 C C . ILE B 1 130 ? 13.617 18.625 -2.66 1 98.25 130 ILE B C 1
ATOM 3917 O O . ILE B 1 130 ? 14.312 19.531 -3.125 1 98.25 130 ILE B O 1
ATOM 3921 N N . CYS B 1 131 ? 14.031 17.844 -1.671 1 97 131 CYS B N 1
ATOM 3922 C CA . CYS B 1 131 ? 15.336 18.047 -1.035 1 97 131 CYS B CA 1
ATOM 3923 C C . CYS B 1 131 ? 16.469 17.891 -2.045 1 97 131 CYS B C 1
ATOM 3925 O O . CYS B 1 131 ? 17.375 18.719 -2.086 1 97 131 CYS B O 1
ATOM 3927 N N . GLU B 1 132 ? 16.359 16.859 -2.82 1 96.75 132 GLU B N 1
ATOM 3928 C CA . GLU B 1 132 ? 17.391 16.609 -3.83 1 96.75 132 GLU B CA 1
ATOM 3929 C C . GLU B 1 132 ? 17.422 17.734 -4.867 1 96.75 132 GLU B C 1
ATOM 3931 O O . GLU B 1 132 ? 18.5 18.203 -5.246 1 96.75 132 GLU B O 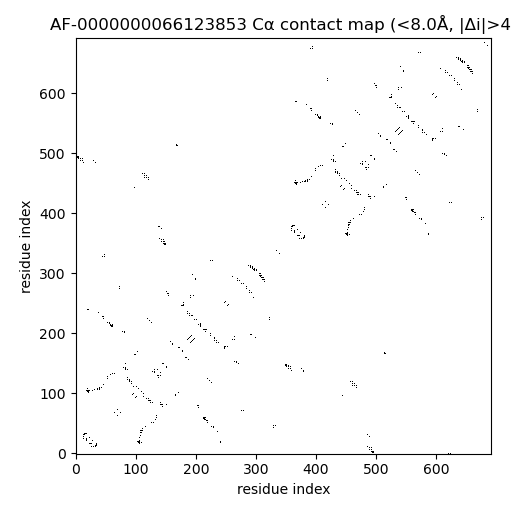1
ATOM 3936 N N . SER B 1 133 ? 16.297 18.156 -5.297 1 97.81 133 SER B N 1
ATOM 3937 C CA . SER B 1 133 ? 16.203 19.188 -6.324 1 97.81 133 SER B CA 1
ATOM 3938 C C . SER B 1 133 ? 16.797 20.5 -5.84 1 97.81 133 SER B C 1
ATOM 3940 O O . SER B 1 133 ? 17.547 21.156 -6.566 1 97.81 133 SER B O 1
ATOM 3942 N N . LEU B 1 134 ? 16.516 20.891 -4.641 1 98 134 LEU B N 1
ATOM 3943 C CA . LEU B 1 134 ? 16.938 22.172 -4.117 1 98 134 LEU B CA 1
ATOM 3944 C C . LEU B 1 134 ? 18.344 22.094 -3.523 1 98 134 LEU B C 1
ATOM 3946 O O . LEU B 1 134 ? 18.922 23.094 -3.131 1 98 134 LEU B O 1
ATOM 3950 N N . GLY B 1 135 ? 18.906 20.859 -3.486 1 97.12 135 GLY B N 1
ATOM 3951 C CA . GLY B 1 135 ? 20.219 20.656 -2.887 1 97.12 135 GLY B CA 1
ATOM 3952 C C . GLY B 1 135 ? 20.219 20.875 -1.385 1 97.12 135 GLY B C 1
ATOM 3953 O O . GLY B 1 135 ? 21.172 21.438 -0.835 1 97.12 135 GLY B O 1
ATOM 3954 N N . LEU B 1 136 ? 19.141 20.516 -0.747 1 96.81 136 LEU B N 1
ATOM 3955 C CA . LEU B 1 136 ? 19.047 20.656 0.702 1 96.81 136 LEU B CA 1
ATOM 3956 C C . LEU B 1 136 ? 19.766 19.516 1.409 1 96.81 136 LEU B C 1
ATOM 3958 O O . LEU B 1 136 ? 20.062 18.5 0.794 1 96.81 136 LEU B O 1
ATOM 3962 N N . ASP B 1 137 ? 20.094 19.703 2.652 1 94.5 137 ASP B N 1
ATOM 3963 C CA . ASP B 1 137 ? 20.609 18.625 3.488 1 94.5 137 ASP B CA 1
ATOM 3964 C C . ASP B 1 137 ? 19.5 17.672 3.898 1 94.5 137 ASP B C 1
ATOM 3966 O O . ASP B 1 137 ? 18.844 17.875 4.918 1 94.5 137 ASP B O 1
ATOM 3970 N N . GLU B 1 138 ? 19.406 16.594 3.219 1 92.38 138 GLU B N 1
ATOM 3971 C CA . GLU B 1 138 ? 18.328 15.625 3.436 1 92.38 138 GLU B CA 1
ATOM 3972 C C . GLU B 1 138 ? 18.328 15.125 4.879 1 92.38 138 GLU B C 1
ATOM 3974 O O . GLU B 1 138 ? 17.266 14.914 5.457 1 92.38 138 GLU B O 1
ATOM 3979 N N . LYS B 1 139 ? 19.484 14.898 5.418 1 90 139 LYS B N 1
ATOM 3980 C CA . LYS B 1 139 ? 19.578 14.391 6.781 1 90 139 LYS B CA 1
ATOM 3981 C C . LYS B 1 139 ? 18.969 15.375 7.777 1 90 139 LYS B C 1
ATOM 3983 O O . LYS B 1 139 ? 18.297 14.969 8.727 1 90 139 LYS B O 1
ATOM 3988 N N . GLU B 1 140 ? 19.234 16.609 7.566 1 91.81 140 GLU B N 1
ATOM 3989 C CA . GLU B 1 140 ? 18.672 17.641 8.43 1 91.81 140 GLU B CA 1
ATOM 3990 C C . GLU B 1 140 ? 17.156 17.719 8.297 1 91.81 140 GLU B C 1
ATOM 3992 O O . GLU B 1 140 ? 16.438 17.781 9.297 1 91.81 140 GLU B O 1
ATOM 3997 N N . ILE B 1 141 ? 16.688 17.656 7.09 1 93.81 141 ILE B N 1
ATOM 3998 C CA . ILE B 1 141 ? 15.258 17.812 6.82 1 93.81 141 ILE B CA 1
ATOM 3999 C C . ILE B 1 141 ? 14.5 16.609 7.375 1 93.81 141 ILE B C 1
ATOM 4001 O O . ILE B 1 141 ? 13.508 16.766 8.094 1 93.81 141 ILE B O 1
ATOM 4005 N N . PHE B 1 142 ? 14.977 15.406 7.191 1 92.06 142 PHE B N 1
ATOM 4006 C CA . PHE B 1 142 ? 14.281 14.188 7.594 1 92.06 142 PHE B CA 1
ATOM 4007 C C . PHE B 1 142 ? 14.477 13.922 9.086 1 92.06 142 PHE B C 1
ATOM 4009 O O . PHE B 1 142 ? 13.781 13.086 9.664 1 92.06 142 PHE B O 1
ATOM 4016 N N . ASN B 1 143 ? 15.359 14.648 9.695 1 91.38 143 ASN B N 1
ATOM 4017 C CA . ASN B 1 143 ? 15.602 14.5 11.125 1 91.38 143 ASN B CA 1
ATOM 4018 C C . ASN B 1 143 ? 15.031 15.68 11.914 1 91.38 143 ASN B C 1
ATOM 4020 O O . ASN B 1 143 ? 15.258 15.789 13.117 1 91.38 143 ASN B O 1
ATOM 4024 N N . ALA B 1 144 ? 14.297 16.516 11.305 1 91.94 144 ALA B N 1
ATOM 4025 C CA . ALA B 1 144 ? 13.82 17.75 11.914 1 91.94 144 ALA B CA 1
ATOM 4026 C C . ALA B 1 144 ? 12.977 17.469 13.156 1 91.94 144 ALA B C 1
ATOM 4028 O O . ALA B 1 144 ? 13 18.234 14.117 1 91.94 144 ALA B O 1
ATOM 4029 N N . TYR B 1 145 ? 12.273 16.328 13.18 1 90.56 145 TYR B N 1
ATOM 4030 C CA . TYR B 1 145 ? 11.43 15.977 14.32 1 90.56 145 TYR B CA 1
ATOM 4031 C C . TYR B 1 145 ? 12.273 15.672 15.547 1 90.56 145 TYR B C 1
ATOM 4033 O O . TYR B 1 145 ? 11.758 15.609 16.672 1 90.56 145 TYR B O 1
ATOM 4041 N N . ASN B 1 146 ? 13.547 15.57 15.367 1 91 146 ASN B N 1
ATOM 4042 C CA . ASN B 1 146 ? 14.461 15.43 16.5 1 91 146 ASN B CA 1
ATOM 4043 C C . ASN B 1 146 ? 15.203 16.734 16.781 1 91 146 ASN B C 1
ATOM 4045 O O . ASN B 1 146 ? 15.82 16.875 17.844 1 91 146 ASN B O 1
ATOM 4049 N N . GLU B 1 147 ? 15.141 17.672 15.898 1 91.56 147 GLU B N 1
ATOM 4050 C CA . GLU B 1 147 ? 16.016 18.844 15.992 1 91.56 147 GLU B CA 1
ATOM 4051 C C . GLU B 1 147 ? 15.211 20.109 16.234 1 91.56 147 GLU B C 1
ATOM 4053 O O . GLU B 1 147 ? 15.75 21.125 16.688 1 91.56 147 GLU B O 1
ATOM 4058 N N . ARG B 1 148 ? 13.984 20.125 15.867 1 93.44 148 ARG B N 1
ATOM 4059 C CA . ARG B 1 148 ? 13.117 21.281 16.031 1 93.44 148 ARG B CA 1
ATOM 4060 C C . ARG B 1 148 ? 12.047 21.016 17.094 1 93.44 148 ARG B C 1
ATOM 4062 O O . ARG B 1 148 ? 11.203 20.141 16.922 1 93.44 148 ARG B O 1
ATOM 4069 N N . ALA B 1 149 ? 11.984 21.812 18.078 1 94.12 149 ALA B N 1
ATOM 4070 C CA . ALA B 1 149 ? 11.164 21.578 19.266 1 94.12 149 ALA B CA 1
ATOM 4071 C C . ALA B 1 149 ? 9.688 21.547 18.906 1 94.12 149 ALA B C 1
ATOM 4073 O O . ALA B 1 149 ? 8.938 20.688 19.391 1 94.12 149 ALA B O 1
ATOM 4074 N N . SER B 1 150 ? 9.258 22.469 18.109 1 95.31 150 SER B N 1
ATOM 4075 C CA . SER B 1 150 ? 7.84 22.531 17.766 1 95.31 150 SER B CA 1
ATOM 4076 C C . SER B 1 150 ? 7.414 21.328 16.938 1 95.31 150 SER B C 1
ATOM 4078 O O . SER B 1 150 ? 6.297 20.828 17.078 1 95.31 150 SER B O 1
ATOM 4080 N N . ILE B 1 151 ? 8.273 20.828 16.062 1 95.62 151 ILE B N 1
ATOM 4081 C CA . ILE B 1 151 ? 7.996 19.641 15.273 1 95.62 151 ILE B CA 1
ATOM 4082 C C . ILE B 1 151 ? 8.016 18.406 16.172 1 95.62 151 ILE B C 1
ATOM 4084 O O . ILE B 1 151 ? 7.137 17.547 16.078 1 95.62 151 ILE B O 1
ATOM 4088 N N . LYS B 1 152 ? 8.945 18.375 17.062 1 94.88 152 LYS B N 1
ATOM 4089 C CA . LYS B 1 152 ? 9.07 17.25 17.984 1 94.88 152 LYS B CA 1
ATOM 4090 C C . LYS B 1 152 ? 7.82 17.125 18.859 1 94.88 152 LYS B C 1
ATOM 4092 O O . LYS B 1 152 ? 7.348 16.016 19.125 1 94.88 152 LYS B O 1
ATOM 4097 N N . ALA B 1 153 ? 7.363 18.219 19.344 1 96.38 153 ALA B N 1
ATOM 4098 C CA . ALA B 1 153 ? 6.188 18.203 20.203 1 96.38 153 ALA B CA 1
ATOM 4099 C C . ALA B 1 153 ? 4.984 17.594 19.5 1 96.38 153 ALA B C 1
ATOM 4101 O O . ALA B 1 153 ? 4.23 16.812 20.094 1 96.38 153 ALA B O 1
ATOM 4102 N N . LYS B 1 154 ? 4.785 17.938 18.25 1 96.31 154 LYS B N 1
ATOM 4103 C CA . LYS B 1 154 ? 3.695 17.391 17.453 1 96.31 154 LYS B CA 1
ATOM 4104 C C . LYS B 1 154 ? 3.895 15.898 17.203 1 96.31 154 LYS B C 1
ATOM 4106 O O . LYS B 1 154 ? 2.951 15.117 17.312 1 96.31 154 LYS B O 1
ATOM 4111 N N . ASP B 1 155 ? 5.098 15.539 16.891 1 92.62 155 ASP B N 1
ATOM 4112 C CA . ASP B 1 155 ? 5.434 14.141 16.656 1 92.62 155 ASP B CA 1
ATOM 4113 C C . ASP B 1 155 ? 5.223 13.305 17.906 1 92.62 155 ASP B C 1
ATOM 4115 O O . ASP B 1 155 ? 4.68 12.195 17.844 1 92.62 155 ASP B O 1
ATOM 4119 N N . ASP B 1 156 ? 5.664 13.828 19.031 1 93.56 156 ASP B N 1
ATOM 4120 C CA . ASP B 1 156 ? 5.516 13.133 20.312 1 93.56 156 ASP B CA 1
ATOM 4121 C C . ASP B 1 156 ? 4.039 12.922 20.656 1 93.56 156 ASP B C 1
ATOM 4123 O O . ASP B 1 156 ? 3.66 11.867 21.172 1 93.56 156 ASP B O 1
ATOM 4127 N N . PHE B 1 157 ? 3.309 13.938 20.406 1 95.69 157 PHE B N 1
ATOM 4128 C CA . PHE B 1 157 ? 1.874 13.852 20.656 1 95.69 157 PHE B CA 1
ATOM 4129 C C . PHE B 1 157 ? 1.246 12.742 19.828 1 95.69 157 PHE B C 1
ATOM 4131 O O . PHE B 1 157 ? 0.462 11.938 20.328 1 95.69 157 PHE B O 1
ATOM 4138 N N . GLN B 1 158 ? 1.615 12.656 18.547 1 92.56 158 GLN B N 1
ATOM 4139 C CA . GLN B 1 158 ? 1.105 11.617 17.656 1 92.56 158 GLN B CA 1
ATOM 4140 C C . GLN B 1 158 ? 1.546 10.227 18.109 1 92.56 158 GLN B C 1
ATOM 4142 O O . GLN B 1 158 ? 0.773 9.273 18.047 1 92.56 158 GLN B O 1
ATOM 4147 N N . MET B 1 159 ? 2.746 10.125 18.531 1 89.56 159 MET B N 1
ATOM 4148 C CA . MET B 1 159 ? 3.273 8.852 19 1 89.56 159 MET B CA 1
ATOM 4149 C C . MET B 1 159 ? 2.547 8.391 20.266 1 89.56 159 MET B C 1
ATOM 4151 O O . MET B 1 159 ? 2.334 7.191 20.453 1 89.56 159 MET B O 1
ATOM 4155 N N . GLU B 1 160 ? 2.23 9.32 21.094 1 92.38 160 GLU B N 1
ATOM 4156 C CA . GLU B 1 160 ? 1.468 9.008 22.297 1 92.38 160 GLU B CA 1
ATOM 4157 C C . GLU B 1 160 ? 0.102 8.422 21.953 1 92.38 160 GLU B C 1
ATOM 4159 O O . GLU B 1 160 ? -0.327 7.438 22.547 1 92.38 160 GLU B O 1
ATOM 4164 N N . ILE B 1 161 ? -0.531 8.992 21.016 1 91.12 161 ILE B N 1
ATOM 4165 C CA . ILE B 1 161 ? -1.867 8.562 20.625 1 91.12 161 ILE B CA 1
ATOM 4166 C C . ILE B 1 161 ? -1.802 7.172 20 1 91.12 161 ILE B C 1
ATOM 4168 O O . ILE B 1 161 ? -2.701 6.352 20.203 1 91.12 161 ILE B O 1
ATOM 4172 N N . THR B 1 162 ? -0.738 6.82 19.297 1 88.12 162 THR B N 1
ATOM 4173 C CA . THR B 1 162 ? -0.631 5.586 18.531 1 88.12 162 THR B CA 1
ATOM 4174 C C . THR B 1 162 ? -0.024 4.473 19.375 1 88.12 162 THR B C 1
ATOM 4176 O O . THR B 1 162 ? -0.185 3.291 19.062 1 88.12 162 THR B O 1
ATOM 4179 N N . GLY B 1 163 ? 0.64 4.84 20.422 1 88.38 163 GLY B N 1
ATOM 4180 C CA . GLY B 1 163 ? 1.44 3.906 21.188 1 88.38 163 GLY B CA 1
ATOM 4181 C C . GLY B 1 163 ? 0.667 2.676 21.625 1 88.38 163 GLY B C 1
ATOM 4182 O O . GLY B 1 163 ? 1.145 1.55 21.484 1 88.38 163 GLY B O 1
ATOM 4183 N N . LYS B 1 164 ? -0.542 2.84 22.078 1 87.69 164 LYS B N 1
ATOM 4184 C CA . LYS B 1 164 ? -1.333 1.729 22.594 1 87.69 164 LYS B CA 1
ATOM 4185 C C . LYS B 1 164 ? -1.736 0.771 21.484 1 87.69 164 LYS B C 1
ATOM 4187 O O . LYS B 1 164 ? -1.725 -0.447 21.672 1 87.69 164 LYS B O 1
ATOM 4192 N N . VAL B 1 165 ? -2.043 1.291 20.375 1 91.31 165 VAL B N 1
ATOM 4193 C CA . VAL B 1 165 ? -2.572 0.478 19.281 1 91.31 165 VAL B CA 1
ATOM 4194 C C . VAL B 1 165 ? -1.439 -0.305 18.625 1 91.31 165 VAL B C 1
ATOM 4196 O O . VAL B 1 165 ? -1.68 -1.317 17.969 1 91.31 165 VAL B O 1
ATOM 4199 N N . LEU B 1 166 ? -0.21 0.102 18.844 1 87.31 166 LEU B N 1
ATOM 4200 C CA . LEU B 1 166 ? 0.94 -0.569 18.25 1 87.31 166 LEU B CA 1
ATOM 4201 C C . LEU B 1 166 ? 1.396 -1.739 19.109 1 87.31 166 LEU B C 1
ATOM 4203 O O . LEU B 1 166 ? 2.221 -2.549 18.688 1 87.31 166 LEU B O 1
ATOM 4207 N N . ASP B 1 167 ? 0.776 -1.794 20.328 1 88.38 167 ASP B N 1
ATOM 4208 C CA . ASP B 1 167 ? 1.038 -2.967 21.156 1 88.38 167 ASP B CA 1
ATOM 4209 C C . ASP B 1 167 ? 0.616 -4.25 20.438 1 88.38 167 ASP B C 1
ATOM 4211 O O . ASP B 1 167 ? -0.504 -4.344 19.922 1 88.38 167 ASP B O 1
ATOM 4215 N N . PRO B 1 168 ? 1.535 -5.227 20.422 1 85.06 168 PRO B N 1
ATOM 4216 C CA . PRO B 1 168 ? 1.204 -6.477 19.719 1 85.06 168 PRO B CA 1
ATOM 4217 C C . PRO B 1 168 ? -0.03 -7.164 20.297 1 85.06 168 PRO B C 1
ATOM 4219 O O . PRO B 1 168 ? -0.717 -7.906 19.594 1 85.06 168 PRO B O 1
ATOM 4222 N N . ASN B 1 169 ? -0.347 -6.891 21.547 1 88.94 169 ASN B N 1
ATOM 4223 C CA . ASN B 1 169 ? -1.467 -7.555 22.203 1 88.94 169 ASN B CA 1
ATOM 4224 C C . ASN B 1 169 ? -2.719 -6.684 22.203 1 88.94 169 ASN B C 1
ATOM 4226 O O . ASN B 1 169 ? -3.736 -7.051 22.781 1 88.94 169 ASN B O 1
ATOM 4230 N N . PHE B 1 170 ? -2.682 -5.594 21.562 1 94.06 170 PHE B N 1
ATOM 4231 C CA . PHE B 1 170 ? -3.846 -4.719 21.453 1 94.06 170 PHE B CA 1
ATOM 4232 C C . PHE B 1 170 ? -4.969 -5.406 20.688 1 94.06 170 PHE B C 1
ATOM 4234 O O . PHE B 1 170 ? -4.715 -6.098 19.688 1 94.06 170 PHE B O 1
ATOM 4241 N N . ARG B 1 171 ? -6.199 -5.211 21.219 1 93.62 171 ARG B N 1
ATOM 4242 C CA . ARG B 1 171 ? -7.371 -5.805 20.594 1 93.62 171 ARG B CA 1
ATOM 4243 C C . ARG B 1 171 ? -8.531 -4.82 20.547 1 93.62 171 ARG B C 1
ATOM 4245 O O . ARG B 1 171 ? -8.602 -3.9 21.375 1 93.62 171 ARG B O 1
ATOM 4252 N N . THR B 1 172 ? -9.422 -5.039 19.625 1 95.88 172 THR B N 1
ATOM 4253 C CA . THR B 1 172 ? -10.562 -4.141 19.469 1 95.88 172 THR B CA 1
ATOM 4254 C C . THR B 1 172 ? -11.867 -4.859 19.797 1 95.88 172 THR B C 1
ATOM 4256 O O . THR B 1 172 ? -12.953 -4.367 19.484 1 95.88 172 THR B O 1
ATOM 4259 N N . ASP B 1 173 ? -11.773 -6.02 20.406 1 94.06 173 ASP B N 1
ATOM 4260 C CA . ASP B 1 173 ? -12.969 -6.82 20.656 1 94.06 173 ASP B CA 1
ATOM 4261 C C . ASP B 1 173 ? -13.672 -6.387 21.938 1 94.06 173 ASP B C 1
ATOM 4263 O O . ASP B 1 173 ? -14.742 -6.895 22.266 1 94.06 173 ASP B O 1
ATOM 4267 N N . SER B 1 174 ? -13.109 -5.508 22.719 1 96.5 174 SER B N 1
ATOM 4268 C CA . SER B 1 174 ? -13.75 -4.895 23.875 1 96.5 174 SER B CA 1
ATOM 4269 C C . SER B 1 174 ? -14.133 -3.449 23.609 1 96.5 174 SER B C 1
ATOM 4271 O O . SER B 1 174 ? -13.602 -2.824 22.688 1 96.5 174 SER B O 1
ATOM 4273 N N . VAL B 1 175 ? -15.07 -2.967 24.422 1 97.44 175 VAL B N 1
ATOM 4274 C CA . VAL B 1 175 ? -15.5 -1.577 24.297 1 97.44 175 VAL B CA 1
ATOM 4275 C C . VAL B 1 175 ? -14.305 -0.649 24.5 1 97.44 175 VAL B C 1
ATOM 4277 O O . VAL B 1 175 ? -14.086 0.279 23.719 1 97.44 175 VAL B O 1
ATOM 4280 N N . GLU B 1 176 ? -13.516 -0.939 25.484 1 97 176 GLU B N 1
ATOM 4281 C CA . GLU B 1 176 ? -12.344 -0.12 25.797 1 97 176 GLU B CA 1
ATOM 4282 C C . GLU B 1 176 ? -11.328 -0.162 24.656 1 97 176 GLU B C 1
ATOM 4284 O O . GLU B 1 176 ? -10.75 0.865 24.297 1 97 176 GLU B O 1
ATOM 4289 N N . GLY B 1 177 ? -11.086 -1.379 24.172 1 97.06 177 GLY B N 1
ATOM 4290 C CA . GLY B 1 177 ? -10.156 -1.516 23.062 1 97.06 177 GLY B CA 1
ATOM 4291 C C . GLY B 1 177 ? -10.602 -0.769 21.828 1 97.06 177 GLY B C 1
ATOM 4292 O O . GLY B 1 177 ? -9.797 -0.112 21.172 1 97.06 177 GLY B O 1
ATOM 4293 N N . LEU B 1 178 ? -11.867 -0.862 21.562 1 98 178 LEU B N 1
ATOM 4294 C CA . LEU B 1 178 ? -12.398 -0.192 20.375 1 98 178 LEU B CA 1
ATOM 4295 C C . LEU B 1 178 ? -12.383 1.322 20.562 1 98 178 LEU B C 1
ATOM 4297 O O . LEU B 1 178 ? -12.172 2.064 19.594 1 98 178 LEU B O 1
ATOM 4301 N N . GLN B 1 179 ? -12.625 1.804 21.75 1 98.44 179 GLN B N 1
ATOM 4302 C CA . GLN B 1 179 ? -12.531 3.23 22.031 1 98.44 179 GLN B CA 1
ATOM 4303 C C . GLN B 1 179 ? -11.109 3.744 21.844 1 98.44 179 GLN B C 1
ATOM 4305 O O . GLN B 1 179 ? -10.906 4.84 21.312 1 98.44 179 GLN B O 1
ATOM 4310 N N . GLU B 1 180 ? -10.156 2.912 22.25 1 97.75 180 GLU B N 1
ATOM 4311 C CA . GLU B 1 180 ? -8.758 3.281 22.031 1 97.75 180 GLU B CA 1
ATOM 4312 C C . GLU B 1 180 ? -8.438 3.352 20.547 1 97.75 180 GLU B C 1
ATOM 4314 O O . GLU B 1 180 ? -7.672 4.215 20.109 1 97.75 180 GLU B O 1
ATOM 4319 N N . PHE B 1 181 ? -9.016 2.428 19.812 1 98 181 PHE B N 1
ATOM 4320 C CA . PHE B 1 181 ? -8.812 2.428 18.359 1 98 181 PHE B CA 1
ATOM 4321 C C . PHE B 1 181 ? -9.422 3.67 17.734 1 98 181 PHE B C 1
ATOM 4323 O O . PHE B 1 181 ? -8.828 4.277 16.828 1 98 181 PHE B O 1
ATOM 4330 N N . ILE B 1 182 ? -10.586 4.102 18.172 1 98.5 182 ILE B N 1
ATOM 4331 C CA . ILE B 1 182 ? -11.227 5.316 17.688 1 98.5 182 ILE B CA 1
ATOM 4332 C C . ILE B 1 182 ? -10.328 6.523 17.969 1 98.5 182 ILE B C 1
ATOM 4334 O O . ILE B 1 182 ? -10.172 7.398 17.109 1 98.5 182 ILE B O 1
ATOM 4338 N N . LYS B 1 183 ? -9.758 6.559 19.141 1 98 183 LYS B N 1
ATOM 4339 C CA . LYS B 1 183 ? -8.852 7.648 19.484 1 98 183 LYS B CA 1
ATOM 4340 C C . LYS B 1 183 ? -7.648 7.672 18.531 1 98 183 LYS B C 1
ATOM 4342 O O . LYS B 1 183 ? -7.184 8.742 18.141 1 98 183 LYS B O 1
ATOM 4347 N N . ASN B 1 184 ? -7.156 6.496 18.234 1 96.75 184 ASN B N 1
ATOM 4348 C CA . ASN B 1 184 ? -6.07 6.418 17.266 1 96.75 184 ASN B CA 1
ATOM 4349 C C . ASN B 1 184 ? -6.496 6.949 15.898 1 96.75 184 ASN B C 1
ATOM 4351 O O . ASN B 1 184 ? -5.746 7.691 15.258 1 96.75 184 ASN B O 1
ATOM 4355 N N . LEU B 1 185 ? -7.688 6.562 15.461 1 98.19 185 LEU B N 1
ATOM 4356 C CA . LEU B 1 185 ? -8.203 7.031 14.18 1 98.19 185 LEU B CA 1
ATOM 4357 C C . LEU B 1 185 ? -8.375 8.547 14.18 1 98.19 185 LEU B C 1
ATOM 4359 O O . LEU B 1 185 ? -8.078 9.211 13.188 1 98.19 185 LEU B O 1
ATOM 4363 N N . VAL B 1 186 ? -8.82 9.094 15.273 1 98.31 186 VAL B N 1
ATOM 4364 C CA . VAL B 1 186 ? -8.961 10.539 15.398 1 98.31 186 VAL B CA 1
ATOM 4365 C C . VAL B 1 186 ? -7.59 11.203 15.344 1 98.31 186 VAL B C 1
ATOM 4367 O O . VAL B 1 186 ? -7.402 12.203 14.656 1 98.31 186 VAL B O 1
ATOM 4370 N N . GLY B 1 187 ? -6.652 10.664 16.062 1 97 187 GLY B N 1
ATOM 4371 C CA . GLY B 1 187 ? -5.293 11.188 16.047 1 97 187 GLY B CA 1
ATOM 4372 C C . GLY B 1 187 ? -4.695 11.219 14.648 1 97 187 GLY B C 1
ATOM 4373 O O . GLY B 1 187 ? -4.043 12.195 14.273 1 97 187 GLY B O 1
ATOM 4374 N N . TYR B 1 188 ? -4.961 10.203 13.93 1 95.06 188 TYR B N 1
ATOM 4375 C CA . TYR B 1 188 ? -4.352 10.039 12.617 1 95.06 188 TYR B CA 1
ATOM 4376 C C . TYR B 1 188 ? -5.113 10.836 11.562 1 95.06 188 TYR B C 1
ATOM 4378 O O . TYR B 1 188 ? -4.555 11.727 10.922 1 95.06 188 TYR B O 1
ATOM 4386 N N . TYR B 1 189 ? -6.348 10.586 11.391 1 97.69 189 TYR B N 1
ATOM 4387 C CA . TYR B 1 189 ? -7.098 11.133 10.266 1 97.69 189 TYR B CA 1
ATOM 4388 C C . TYR B 1 189 ? -7.535 12.57 10.547 1 97.69 189 TYR B C 1
ATOM 4390 O O . TYR B 1 189 ? -7.445 13.43 9.672 1 97.69 189 TYR B O 1
ATOM 4398 N N . ILE B 1 190 ? -7.969 12.82 11.758 1 98.12 190 ILE B N 1
ATOM 4399 C CA . ILE B 1 190 ? -8.547 14.125 12.062 1 98.12 190 ILE B CA 1
ATOM 4400 C C . ILE B 1 190 ? -7.441 15.109 12.445 1 98.12 190 ILE B C 1
ATOM 4402 O O . ILE B 1 190 ? -7.379 16.219 11.914 1 98.12 190 ILE B O 1
ATOM 4406 N N . ILE B 1 191 ? -6.566 14.68 13.281 1 97.94 191 ILE B N 1
ATOM 4407 C CA . ILE B 1 191 ? -5.574 15.602 13.828 1 97.94 191 ILE B CA 1
ATOM 4408 C C . ILE B 1 191 ? -4.402 15.719 12.859 1 97.94 191 ILE B C 1
ATOM 4410 O O . ILE B 1 191 ? -4.145 16.797 12.312 1 97.94 191 ILE B O 1
ATOM 4414 N N . MET B 1 192 ? -3.691 14.633 12.539 1 97.19 192 MET B N 1
ATOM 4415 C CA . MET B 1 192 ? -2.514 14.703 11.68 1 97.19 192 MET B CA 1
ATOM 4416 C C . MET B 1 192 ? -2.895 15.141 10.273 1 97.19 192 MET B C 1
ATOM 4418 O O . MET B 1 192 ? -2.418 16.172 9.781 1 97.19 192 MET B O 1
ATOM 4422 N N . GLU B 1 193 ? -3.818 14.422 9.656 1 96.31 193 GLU B N 1
ATOM 4423 C CA . GLU B 1 193 ? -4.113 14.625 8.242 1 96.31 193 GLU B CA 1
ATOM 4424 C C . GLU B 1 193 ? -5.137 15.734 8.047 1 96.31 193 GLU B C 1
ATOM 4426 O O . GLU B 1 193 ? -5.207 16.344 6.973 1 96.31 193 GLU B O 1
ATOM 4431 N N . GLY B 1 194 ? -5.855 16.062 9.117 1 97.19 194 GLY B N 1
ATOM 4432 C CA . GLY B 1 194 ? -6.949 17 8.953 1 97.19 194 GLY B CA 1
ATOM 4433 C C . GLY B 1 194 ? -6.652 18.375 9.539 1 97.19 194 GLY B C 1
ATOM 4434 O O . GLY B 1 194 ? -7.281 19.359 9.164 1 97.19 194 GLY B O 1
ATOM 4435 N N . ILE B 1 195 ? -5.766 18.422 10.484 1 97.88 195 ILE B N 1
ATOM 4436 C CA . ILE B 1 195 ? -5.488 19.703 11.133 1 97.88 195 ILE B CA 1
ATOM 4437 C C . ILE B 1 195 ? -4.031 20.094 10.898 1 97.88 195 ILE B C 1
ATOM 4439 O O . ILE B 1 195 ? -3.746 21.125 10.289 1 97.88 195 ILE B O 1
ATOM 4443 N N . PHE B 1 196 ? -3.059 19.25 11.281 1 97.94 196 PHE B N 1
ATOM 4444 C CA . PHE B 1 196 ? -1.642 19.578 11.195 1 97.94 196 PHE B CA 1
ATOM 4445 C C . PHE B 1 196 ? -1.228 19.797 9.742 1 97.94 196 PHE B C 1
ATOM 4447 O O . PHE B 1 196 ? -0.645 20.844 9.414 1 97.94 196 PHE B O 1
ATOM 4454 N N . PHE B 1 197 ? -1.592 18.875 8.852 1 97.69 197 PHE B N 1
ATOM 4455 C CA . PHE B 1 197 ? -1.172 18.969 7.461 1 97.69 197 PHE B CA 1
ATOM 4456 C C . PHE B 1 197 ? -1.818 20.172 6.777 1 97.69 197 PHE B C 1
ATOM 4458 O O . PHE B 1 197 ? -1.181 20.844 5.969 1 97.69 197 PHE B O 1
ATOM 4465 N N . TYR B 1 198 ? -3.066 20.484 7.105 1 96.25 198 TYR B N 1
ATOM 4466 C CA . TYR B 1 198 ? -3.783 21.562 6.422 1 96.25 198 TYR B CA 1
ATOM 4467 C C . TYR B 1 198 ? -3.178 22.922 6.746 1 96.25 198 TYR B C 1
ATOM 4469 O O . TYR B 1 198 ? -3.156 23.812 5.902 1 96.25 198 TYR B O 1
ATOM 4477 N N . SER B 1 199 ? -2.736 23.047 7.961 1 94.69 199 SER B N 1
ATOM 4478 C CA . SER B 1 199 ? -2.004 24.25 8.305 1 94.69 199 SER B CA 1
ATOM 4479 C C . SER B 1 199 ? -0.74 24.391 7.461 1 94.69 199 SER B C 1
ATOM 4481 O O . SER B 1 199 ? -0.432 25.484 6.969 1 94.69 199 SER B O 1
ATOM 4483 N N . GLY B 1 200 ? -0.054 23.281 7.281 1 95.31 200 GLY B N 1
ATOM 4484 C CA . GLY B 1 200 ? 1.143 23.266 6.453 1 95.31 200 GLY B CA 1
ATOM 4485 C C . GLY B 1 200 ? 0.862 23.562 4.992 1 95.31 200 GLY B C 1
ATOM 4486 O O . GLY B 1 200 ? 1.638 24.266 4.336 1 95.31 200 GLY B O 1
ATOM 4487 N N . PHE B 1 201 ? -0.228 23.094 4.523 1 97 201 PHE B N 1
ATOM 4488 C CA . PHE B 1 201 ? -0.607 23.344 3.139 1 97 201 PHE B CA 1
ATOM 4489 C C . PHE B 1 201 ? -0.806 24.844 2.895 1 97 201 PHE B C 1
ATOM 4491 O O . PHE B 1 201 ? -0.372 25.375 1.869 1 97 201 PHE B O 1
ATOM 4498 N N . VAL B 1 202 ? -1.438 25.484 3.826 1 95.19 202 VAL B N 1
ATOM 4499 C CA . VAL B 1 202 ? -1.722 26.906 3.664 1 95.19 202 VAL B CA 1
ATOM 4500 C C . VAL B 1 202 ? -0.412 27.688 3.561 1 95.19 202 VAL B C 1
ATOM 4502 O O . VAL B 1 202 ? -0.298 28.625 2.758 1 95.19 202 VAL B O 1
ATOM 4505 N N . MET B 1 203 ? 0.566 27.312 4.312 1 94.56 203 MET B N 1
ATOM 4506 C CA . MET B 1 203 ? 1.856 28 4.301 1 94.56 203 MET B CA 1
ATOM 4507 C C . MET B 1 203 ? 2.516 27.906 2.932 1 94.56 203 MET B C 1
ATOM 4509 O O . MET B 1 203 ? 2.852 28.922 2.32 1 94.56 203 MET B O 1
ATOM 4513 N N . ILE B 1 204 ? 2.578 26.719 2.404 1 96.5 204 ILE B N 1
ATOM 4514 C CA . ILE B 1 204 ? 3.309 26.5 1.161 1 96.5 204 ILE B CA 1
ATOM 4515 C C . ILE B 1 204 ? 2.488 27.016 -0.02 1 96.5 204 ILE B C 1
ATOM 4517 O O . ILE B 1 204 ? 3.035 27.609 -0.949 1 96.5 204 ILE B O 1
ATOM 4521 N N . LEU B 1 205 ? 1.22 26.781 0.024 1 95.94 205 LEU B N 1
ATOM 4522 C CA . LEU B 1 205 ? 0.385 27.203 -1.097 1 95.94 205 LEU B CA 1
ATOM 4523 C C . LEU B 1 205 ? 0.245 28.719 -1.137 1 95.94 205 LEU B C 1
ATOM 4525 O O . LEU B 1 205 ? -0.093 29.281 -2.176 1 95.94 205 LEU B O 1
ATOM 4529 N N . SER B 1 206 ? 0.511 29.375 -0.019 1 94.31 206 SER B N 1
ATOM 4530 C CA . SER B 1 206 ? 0.582 30.828 -0.032 1 94.31 206 SER B CA 1
ATOM 4531 C C . SER B 1 206 ? 1.745 31.312 -0.888 1 94.31 206 SER B C 1
ATOM 4533 O O . SER B 1 206 ? 1.635 32.344 -1.567 1 94.31 206 SER B O 1
ATOM 4535 N N . PHE B 1 207 ? 2.891 30.609 -0.833 1 95.38 207 PHE B N 1
ATOM 4536 C CA . PHE B 1 207 ? 3.998 30.922 -1.73 1 95.38 207 PHE B CA 1
ATOM 4537 C C . PHE B 1 207 ? 3.598 30.688 -3.184 1 95.38 207 PHE B C 1
ATOM 4539 O O . PHE B 1 207 ? 3.867 31.531 -4.047 1 95.38 207 PHE B O 1
ATOM 4546 N N . HIS B 1 208 ? 2.92 29.625 -3.393 1 95.38 208 HIS B N 1
ATOM 4547 C CA . HIS B 1 208 ? 2.494 29.25 -4.738 1 95.38 208 HIS B CA 1
ATOM 4548 C C . HIS B 1 208 ? 1.58 30.312 -5.336 1 95.38 208 HIS B C 1
ATOM 4550 O O . HIS B 1 208 ? 1.691 30.641 -6.52 1 95.38 208 HIS B O 1
ATOM 4556 N N . ARG B 1 209 ? 0.706 30.859 -4.555 1 92.69 209 ARG B N 1
ATOM 4557 C CA . ARG B 1 209 ? -0.234 31.891 -4.992 1 92.69 209 ARG B CA 1
ATOM 4558 C C . ARG B 1 209 ? 0.497 33.156 -5.395 1 92.69 209 ARG B C 1
ATOM 4560 O O . ARG B 1 209 ? -0.032 33.969 -6.156 1 92.69 209 ARG B O 1
ATOM 4567 N N . GLN B 1 210 ? 1.696 33.312 -4.922 1 93.31 210 GLN B N 1
ATOM 4568 C CA . GLN B 1 210 ? 2.514 34.469 -5.25 1 93.31 210 GLN B CA 1
ATOM 4569 C C . GLN B 1 210 ? 3.541 34.125 -6.328 1 93.31 210 GLN B C 1
ATOM 4571 O O . GLN B 1 210 ? 4.516 34.875 -6.516 1 93.31 210 GLN B O 1
ATOM 4576 N N . ASN B 1 211 ? 3.344 33 -6.922 1 95 211 ASN B N 1
ATOM 4577 C CA . ASN B 1 211 ? 4.203 32.5 -7.996 1 95 211 ASN B CA 1
ATOM 4578 C C . ASN B 1 211 ? 5.617 32.219 -7.492 1 95 211 ASN B C 1
ATOM 4580 O O . ASN B 1 211 ? 6.59 32.406 -8.227 1 95 211 ASN B O 1
ATOM 4584 N N . LYS B 1 212 ? 5.746 31.953 -6.227 1 96.25 212 LYS B N 1
ATOM 4585 C CA . LYS B 1 212 ? 6.992 31.469 -5.633 1 96.25 212 LYS B CA 1
ATOM 4586 C C . LYS B 1 212 ? 6.926 29.969 -5.352 1 96.25 212 LYS B C 1
ATOM 4588 O O . LYS B 1 212 ? 5.883 29.469 -4.941 1 96.25 212 LYS B O 1
ATOM 4593 N N . MET B 1 213 ? 8.016 29.328 -5.605 1 97.56 213 MET B N 1
ATOM 4594 C CA . MET B 1 213 ? 8.117 27.891 -5.363 1 97.56 213 MET B CA 1
ATOM 4595 C C . MET B 1 213 ? 7 27.141 -6.082 1 97.56 213 MET B C 1
ATOM 4597 O O . MET B 1 213 ? 6.273 26.359 -5.461 1 97.56 213 MET B O 1
ATOM 4601 N N . VAL B 1 214 ? 6.906 27.312 -7.348 1 97.94 214 VAL B N 1
ATOM 4602 C CA . VAL B 1 214 ? 5.773 26.859 -8.148 1 97.94 214 VAL B CA 1
ATOM 4603 C C . VAL B 1 214 ? 5.805 25.344 -8.266 1 97.94 214 VAL B C 1
ATOM 4605 O O . VAL B 1 214 ? 4.758 24.688 -8.25 1 97.94 214 VAL B O 1
ATOM 4608 N N . GLY B 1 215 ? 7.008 24.734 -8.438 1 98.31 215 GLY B N 1
ATOM 4609 C CA . GLY B 1 215 ? 7.113 23.281 -8.469 1 98.31 215 GLY B CA 1
ATOM 4610 C C . GLY B 1 215 ? 6.684 22.625 -7.172 1 98.31 215 GLY B C 1
ATOM 4611 O O . GLY B 1 215 ? 5.895 21.672 -7.184 1 98.31 215 GLY B O 1
ATOM 4612 N N . ILE B 1 216 ? 7.156 23.141 -6.039 1 98.44 216 ILE B N 1
ATOM 4613 C CA . ILE B 1 216 ? 6.777 22.641 -4.719 1 98.44 216 ILE B CA 1
ATOM 4614 C C . ILE B 1 216 ? 5.277 22.859 -4.504 1 98.44 216 ILE B C 1
ATOM 4616 O O . ILE B 1 216 ? 4.586 21.969 -4.008 1 98.44 216 ILE B O 1
ATOM 4620 N N . GLY B 1 217 ? 4.809 24 -4.898 1 97.62 217 GLY B N 1
ATOM 4621 C CA . GLY B 1 217 ? 3.385 24.281 -4.777 1 97.62 217 GLY B CA 1
ATOM 4622 C C . GLY B 1 217 ? 2.516 23.297 -5.52 1 97.62 217 GLY B C 1
ATOM 4623 O O . GLY B 1 217 ? 1.487 22.844 -5 1 97.62 217 GLY B O 1
ATOM 4624 N N . GLU B 1 218 ? 2.92 22.938 -6.727 1 96.94 218 GLU B N 1
ATOM 4625 C CA . GLU B 1 218 ? 2.174 21.969 -7.512 1 96.94 218 GLU B CA 1
ATOM 4626 C C . GLU B 1 218 ? 2.17 20.594 -6.828 1 96.94 218 GLU B C 1
ATOM 4628 O O . GLU B 1 218 ? 1.138 19.922 -6.781 1 96.94 218 GLU B O 1
ATOM 4633 N N . GLN B 1 219 ? 3.289 20.203 -6.328 1 97.94 219 GLN B N 1
ATOM 4634 C CA . GLN B 1 219 ? 3.377 18.938 -5.605 1 97.94 219 GLN B CA 1
ATOM 4635 C C . GLN B 1 219 ? 2.475 18.938 -4.375 1 97.94 219 GLN B C 1
ATOM 4637 O O . GLN B 1 219 ? 1.786 17.953 -4.098 1 97.94 219 GLN B O 1
ATOM 4642 N N . TYR B 1 220 ? 2.414 20.062 -3.674 1 97.75 220 TYR B N 1
ATOM 4643 C CA . TYR B 1 220 ? 1.572 20.188 -2.488 1 97.75 220 TYR B CA 1
ATOM 4644 C C . TYR B 1 220 ? 0.096 20.156 -2.863 1 97.75 220 TYR B C 1
ATOM 4646 O O . TYR B 1 220 ? -0.734 19.641 -2.104 1 97.75 220 TYR B O 1
ATOM 4654 N N . GLN B 1 221 ? -0.222 20.672 -4.016 1 96.19 221 GLN B N 1
ATOM 4655 C CA . GLN B 1 221 ? -1.604 20.578 -4.477 1 96.19 221 GLN B CA 1
ATOM 4656 C C . GLN B 1 221 ? -2.012 19.125 -4.695 1 96.19 221 GLN B C 1
ATOM 4658 O O . GLN B 1 221 ? -3.131 18.734 -4.355 1 96.19 221 GLN B O 1
ATOM 4663 N N . TYR B 1 222 ? -1.12 18.359 -5.285 1 95.81 222 TYR B N 1
ATOM 4664 C CA . TYR B 1 222 ? -1.399 16.938 -5.473 1 95.81 222 TYR B CA 1
ATOM 4665 C C . TYR B 1 222 ? -1.542 16.219 -4.133 1 95.81 222 TYR B C 1
ATOM 4667 O O . TYR B 1 222 ? -2.439 15.398 -3.953 1 95.81 222 TYR B O 1
ATOM 4675 N N . ILE B 1 223 ? -0.666 16.516 -3.18 1 97.62 223 ILE B N 1
ATOM 4676 C CA . ILE B 1 223 ? -0.741 15.906 -1.859 1 97.62 223 ILE B CA 1
ATOM 4677 C C . ILE B 1 223 ? -2.051 16.297 -1.18 1 97.62 223 ILE B C 1
ATOM 4679 O O . ILE B 1 223 ? -2.703 15.469 -0.545 1 97.62 223 ILE B O 1
ATOM 4683 N N . LEU B 1 224 ? -2.412 17.578 -1.331 1 96.81 224 LEU B N 1
ATOM 4684 C CA . LEU B 1 224 ? -3.652 18.062 -0.736 1 96.81 224 LEU B CA 1
ATOM 4685 C C . LEU B 1 224 ? -4.852 17.281 -1.269 1 96.81 224 LEU B C 1
ATOM 4687 O O . LEU B 1 224 ? -5.77 16.953 -0.514 1 96.81 224 LEU B O 1
ATOM 4691 N N . ARG B 1 225 ? -4.844 16.984 -2.537 1 95.44 225 ARG B N 1
ATOM 4692 C CA . ARG B 1 225 ? -5.914 16.188 -3.123 1 95.44 225 ARG B CA 1
ATOM 4693 C C . ARG B 1 225 ? -5.98 14.805 -2.477 1 95.44 225 ARG B C 1
ATOM 4695 O O . ARG B 1 225 ? -7.062 14.328 -2.143 1 95.44 225 ARG B O 1
ATOM 4702 N N . ASP B 1 226 ? -4.832 14.172 -2.316 1 96.94 226 ASP B N 1
ATOM 4703 C CA . ASP B 1 226 ? -4.777 12.883 -1.641 1 96.94 226 ASP B CA 1
ATOM 4704 C C . ASP B 1 226 ? -5.332 12.977 -0.221 1 96.94 226 ASP B C 1
ATOM 4706 O O . ASP B 1 226 ? -6.148 12.156 0.189 1 96.94 226 ASP B O 1
ATOM 4710 N N . GLU B 1 227 ? -4.852 14.055 0.486 1 96.62 227 GLU B N 1
ATOM 4711 C CA . GLU B 1 227 ? -5.191 14.203 1.897 1 96.62 227 GLU B CA 1
ATOM 4712 C C . GLU B 1 227 ? -6.688 14.438 2.084 1 96.62 227 GLU B C 1
ATOM 4714 O O . GLU B 1 227 ? -7.266 14.008 3.088 1 96.62 227 GLU B O 1
ATOM 4719 N N . THR B 1 228 ? -7.266 15.102 1.145 1 95.88 228 THR B N 1
ATOM 4720 C CA . THR B 1 228 ? -8.711 15.297 1.198 1 95.88 228 THR B CA 1
ATOM 4721 C C . THR B 1 228 ? -9.445 13.961 1.166 1 95.88 228 THR B C 1
ATOM 4723 O O . THR B 1 228 ? -10.391 13.75 1.931 1 95.88 228 THR B O 1
ATOM 4726 N N . ILE B 1 229 ? -9.039 13.055 0.332 1 96.69 229 ILE B N 1
ATOM 4727 C CA . ILE B 1 229 ? -9.633 11.727 0.253 1 96.69 229 ILE B CA 1
ATOM 4728 C C . ILE B 1 229 ? -9.336 10.945 1.531 1 96.69 229 ILE B C 1
ATOM 4730 O O . ILE B 1 229 ? -10.203 10.258 2.064 1 96.69 229 ILE B O 1
ATOM 4734 N N . HIS B 1 230 ? -8.023 11.055 2.047 1 98.06 230 HIS B N 1
ATOM 4735 C CA . HIS B 1 230 ? -7.652 10.398 3.297 1 98.06 230 HIS B CA 1
ATOM 4736 C C . HIS B 1 230 ? -8.586 10.812 4.43 1 98.06 230 HIS B C 1
ATOM 4738 O O . HIS B 1 230 ? -9.109 9.961 5.148 1 98.06 230 HIS B O 1
ATOM 4744 N N . LEU B 1 231 ? -8.781 12.094 4.559 1 97.75 231 LEU B N 1
ATOM 4745 C CA . LEU B 1 231 ? -9.617 12.641 5.621 1 97.75 231 LEU B CA 1
ATOM 4746 C C . LEU B 1 231 ? -11.047 12.148 5.496 1 97.75 231 LEU B C 1
ATOM 4748 O O . LEU B 1 231 ? -11.656 11.734 6.488 1 97.75 231 LEU B O 1
ATOM 4752 N N . ASN B 1 232 ? -11.586 12.203 4.293 1 97.69 232 ASN B N 1
ATOM 4753 C CA . ASN B 1 232 ? -12.953 11.758 4.074 1 97.69 232 ASN B CA 1
ATOM 4754 C C . ASN B 1 232 ? -13.117 10.273 4.398 1 97.69 232 ASN B C 1
ATOM 4756 O O . ASN B 1 232 ? -14.125 9.867 4.984 1 97.69 232 ASN B O 1
ATOM 4760 N N . PHE B 1 233 ? -12.219 9.445 3.996 1 98.5 233 PHE B N 1
ATOM 4761 C CA . PHE B 1 233 ? -12.258 8.039 4.359 1 98.5 233 PHE B CA 1
ATOM 4762 C C . PHE B 1 233 ? -12.227 7.867 5.871 1 98.5 233 PHE B C 1
ATOM 4764 O O . PHE B 1 233 ? -13.016 7.09 6.43 1 98.5 233 PHE B O 1
ATOM 4771 N N . GLY B 1 234 ? -11.242 8.555 6.539 1 98.56 234 GLY B N 1
ATOM 4772 C CA . GLY B 1 234 ? -11.156 8.469 7.988 1 98.56 234 GLY B CA 1
ATOM 4773 C C . GLY B 1 234 ? -12.453 8.828 8.688 1 98.56 234 GLY B C 1
ATOM 4774 O O . GLY B 1 234 ? -12.867 8.141 9.625 1 98.56 234 GLY B O 1
ATOM 4775 N N . VAL B 1 235 ? -13.102 9.875 8.242 1 98.69 235 VAL B N 1
ATOM 4776 C CA . VAL B 1 235 ? -14.375 10.312 8.812 1 98.69 235 VAL B CA 1
ATOM 4777 C C . VAL B 1 235 ? -15.422 9.219 8.617 1 98.69 235 VAL B C 1
ATOM 4779 O O . VAL B 1 235 ? -16.141 8.867 9.562 1 98.69 235 VAL B O 1
ATOM 4782 N N . ASP B 1 236 ? -15.539 8.688 7.387 1 98.75 236 ASP B N 1
ATOM 4783 C CA . ASP B 1 236 ? -16.5 7.625 7.109 1 98.75 236 ASP B CA 1
ATOM 4784 C C . ASP B 1 236 ? -16.219 6.387 7.953 1 98.75 236 ASP B C 1
ATOM 4786 O O . ASP B 1 236 ? -17.141 5.734 8.438 1 98.75 236 ASP B O 1
ATOM 4790 N N . LEU B 1 237 ? -14.984 6.035 8.109 1 98.81 237 LEU B N 1
ATOM 4791 C CA . LEU B 1 237 ? -14.594 4.875 8.906 1 98.81 237 LEU B CA 1
ATOM 4792 C C . LEU B 1 237 ? -14.977 5.062 10.367 1 98.81 237 LEU B C 1
ATOM 4794 O O . LEU B 1 237 ? -15.578 4.172 10.969 1 98.81 237 LEU B O 1
ATOM 4798 N N . ILE B 1 238 ? -14.617 6.234 10.945 1 98.75 238 ILE B N 1
ATOM 4799 C CA . ILE B 1 238 ? -14.93 6.539 12.328 1 98.75 238 ILE B CA 1
ATOM 4800 C C . ILE B 1 238 ? -16.453 6.484 12.539 1 98.75 238 ILE B C 1
ATOM 4802 O O . ILE B 1 238 ? -16.922 5.812 13.453 1 98.75 238 ILE B O 1
ATOM 4806 N N . ASN B 1 239 ? -17.156 7.148 11.688 1 98.75 239 ASN B N 1
ATOM 4807 C CA . ASN B 1 239 ? -18.609 7.18 11.812 1 98.75 239 ASN B CA 1
ATOM 4808 C C . ASN B 1 239 ? -19.219 5.797 11.594 1 98.75 239 ASN B C 1
ATOM 4810 O O . ASN B 1 239 ? -20.188 5.43 12.266 1 98.75 239 ASN B O 1
ATOM 4814 N N . GLY B 1 240 ? -18.703 5.035 10.586 1 98.5 240 GLY B N 1
ATOM 4815 C CA . GLY B 1 240 ? -19.156 3.674 10.367 1 98.5 240 GLY B CA 1
ATOM 4816 C C . GLY B 1 240 ? -18.969 2.771 11.57 1 98.5 240 GLY B C 1
ATOM 4817 O O . GLY B 1 240 ? -19.859 2.012 11.938 1 98.5 240 GLY B O 1
ATOM 4818 N N . ILE B 1 241 ? -17.812 2.852 12.211 1 98.38 241 ILE B N 1
ATOM 4819 C CA . ILE B 1 241 ? -17.531 2.037 13.391 1 98.38 241 ILE B CA 1
ATOM 4820 C C . ILE B 1 241 ? -18.469 2.432 14.523 1 98.38 241 ILE B C 1
ATOM 4822 O O . ILE B 1 241 ? -19.016 1.566 15.211 1 98.38 241 ILE B O 1
ATOM 4826 N N . LYS B 1 242 ? -18.703 3.73 14.695 1 98.06 242 LYS B N 1
ATOM 4827 C CA . LYS B 1 242 ? -19.641 4.223 15.695 1 98.06 242 LYS B CA 1
ATOM 4828 C C . LYS B 1 242 ? -21.047 3.672 15.461 1 98.06 242 LYS B C 1
ATOM 4830 O O . LYS B 1 242 ? -21.734 3.258 16.406 1 98.06 242 LYS B O 1
ATOM 4835 N N . GLU B 1 243 ? -21.453 3.705 14.266 1 97.81 243 GLU B N 1
ATOM 4836 C CA . GLU B 1 243 ? -22.797 3.242 13.914 1 97.81 243 GLU B CA 1
ATOM 4837 C C . GLU B 1 243 ? -22.953 1.756 14.211 1 97.81 243 GLU B C 1
ATOM 4839 O O . GLU B 1 243 ? -24.016 1.331 14.703 1 97.81 243 GLU B O 1
ATOM 4844 N N . GLU B 1 244 ? -21.922 0.987 13.945 1 96.75 244 GLU B N 1
ATOM 4845 C CA . GLU B 1 244 ? -21.969 -0.459 14.133 1 96.75 244 GLU B CA 1
ATOM 4846 C C . GLU B 1 244 ? -21.734 -0.829 15.594 1 96.75 244 GLU B C 1
ATOM 4848 O O . GLU B 1 244 ? -22.016 -1.958 16.016 1 96.75 244 GLU B O 1
ATOM 4853 N N . ASN B 1 245 ? -21.188 0.144 16.344 1 97.44 245 ASN B N 1
ATOM 4854 C CA . ASN B 1 245 ? -20.891 -0.049 17.766 1 97.44 245 ASN B CA 1
ATOM 4855 C C . ASN B 1 245 ? -21.297 1.16 18.594 1 97.44 245 ASN B C 1
ATOM 4857 O O . ASN B 1 245 ? -20.453 1.807 19.219 1 97.44 245 ASN B O 1
ATOM 4861 N N . PRO B 1 246 ? -22.562 1.403 18.688 1 97.56 246 PRO B N 1
ATOM 4862 C CA . PRO B 1 246 ? -23.016 2.639 19.328 1 97.56 246 PRO B CA 1
ATOM 4863 C C . PRO B 1 246 ? -22.609 2.719 20.797 1 97.56 246 PRO B C 1
ATOM 4865 O O . PRO B 1 246 ? -22.484 3.814 21.359 1 97.56 246 PRO B O 1
ATOM 4868 N N . GLU B 1 247 ? -22.281 1.565 21.422 1 98 247 GLU B N 1
ATOM 4869 C CA . GLU B 1 247 ? -21.938 1.516 22.844 1 98 247 GLU B CA 1
ATOM 4870 C C . GLU B 1 247 ? -20.594 2.18 23.094 1 98 247 GLU B C 1
ATOM 4872 O O . GLU B 1 247 ? -20.281 2.543 24.234 1 98 247 GLU B O 1
ATOM 4877 N N . ILE B 1 248 ? -19.766 2.391 22.125 1 98.25 248 ILE B N 1
ATOM 4878 C CA . ILE B 1 248 ? -18.422 2.908 22.344 1 98.25 248 ILE B CA 1
ATOM 4879 C C . ILE B 1 248 ? -18.453 4.434 22.406 1 98.25 248 ILE B C 1
ATOM 4881 O O . ILE B 1 248 ? -17.516 5.062 22.891 1 98.25 248 ILE B O 1
ATOM 4885 N N . TRP B 1 249 ? -19.5 5.078 21.906 1 98.44 249 TRP B N 1
ATOM 4886 C CA . TRP B 1 249 ? -19.547 6.527 21.75 1 98.44 249 TRP B CA 1
ATOM 4887 C C . TRP B 1 249 ? -20.125 7.184 23 1 98.44 249 TRP B C 1
ATOM 4889 O O . TRP B 1 249 ? -21.125 7.902 22.922 1 98.44 249 TRP B O 1
ATOM 4899 N N . THR B 1 250 ? -19.422 6.98 24.078 1 98.44 250 THR B N 1
ATOM 4900 C CA . THR B 1 250 ? -19.844 7.5 25.375 1 98.44 250 THR B CA 1
ATOM 4901 C C . THR B 1 250 ? -19.5 8.977 25.5 1 98.44 250 THR B C 1
ATOM 4903 O O . THR B 1 250 ? -18.688 9.5 24.734 1 98.44 250 THR B O 1
ATOM 4906 N N . THR B 1 251 ? -20.109 9.633 26.469 1 98.12 251 THR B N 1
ATOM 4907 C CA . THR B 1 251 ? -19.797 11.031 26.766 1 98.12 251 THR B CA 1
ATOM 4908 C C . THR B 1 251 ? -18.328 11.195 27.156 1 98.12 251 THR B C 1
ATOM 4910 O O . THR B 1 251 ? -17.703 12.203 26.844 1 98.12 251 THR B O 1
ATOM 4913 N N . GLU B 1 252 ? -17.859 10.203 27.828 1 98.44 252 GLU B N 1
ATOM 4914 C CA . GLU B 1 252 ? -16.469 10.227 28.266 1 98.44 252 GLU B CA 1
ATOM 4915 C C . GLU B 1 252 ? -15.516 10.188 27.062 1 98.44 252 GLU B C 1
ATOM 4917 O O . GLU B 1 252 ? -14.547 10.953 27.016 1 98.44 252 GLU B O 1
ATOM 4922 N N . LEU B 1 253 ? -15.766 9.328 26.094 1 98.56 253 LEU B N 1
ATOM 4923 C CA . LEU B 1 253 ? -14.93 9.266 24.906 1 98.56 253 LEU B CA 1
ATOM 4924 C C . LEU B 1 253 ? -15 10.57 24.109 1 98.56 253 LEU B C 1
ATOM 4926 O O . LEU B 1 253 ? -13.977 11.062 23.625 1 98.56 253 LEU B O 1
ATOM 4930 N N . GLN B 1 254 ? -16.25 11.086 23.984 1 98.62 254 GLN B N 1
ATOM 4931 C CA . GLN B 1 254 ? -16.422 12.344 23.266 1 98.62 254 GLN B CA 1
ATOM 4932 C C . GLN B 1 254 ? -15.586 13.453 23.891 1 98.62 254 GLN B C 1
ATOM 4934 O O . GLN B 1 254 ? -14.922 14.203 23.172 1 98.62 254 GLN B O 1
ATOM 4939 N N . GLN B 1 255 ? -15.578 13.547 25.172 1 98.56 255 GLN B N 1
ATOM 4940 C CA . GLN B 1 255 ? -14.805 14.562 25.875 1 98.56 255 GLN B CA 1
ATOM 4941 C C . GLN B 1 255 ? -13.312 14.359 25.688 1 98.56 255 GLN B C 1
ATOM 4943 O O . GLN B 1 255 ? -12.562 15.32 25.5 1 98.56 255 GLN B O 1
ATOM 4948 N N . GLU B 1 256 ? -12.859 13.109 25.719 1 98.38 256 GLU B N 1
ATOM 4949 C CA . GLU B 1 256 ? -11.453 12.805 25.484 1 98.38 256 GLU B CA 1
ATOM 4950 C C . GLU B 1 256 ? -11.016 13.242 24.094 1 98.38 256 GLU B C 1
ATOM 4952 O O . GLU B 1 256 ? -9.922 13.781 23.922 1 98.38 256 GLU B O 1
ATOM 4957 N N . ILE B 1 257 ? -11.852 13.008 23.125 1 98.69 257 ILE B N 1
ATOM 4958 C CA . ILE B 1 257 ? -11.555 13.367 21.75 1 98.69 257 ILE B CA 1
ATOM 4959 C C . ILE B 1 257 ? -11.484 14.891 21.625 1 98.69 257 ILE B C 1
ATOM 4961 O O . ILE B 1 257 ? -10.586 15.422 20.969 1 98.69 257 ILE B O 1
ATOM 4965 N N . ILE B 1 258 ? -12.414 15.57 22.25 1 98.75 258 ILE B N 1
ATOM 4966 C CA . ILE B 1 258 ? -12.414 17.031 22.234 1 98.75 258 ILE B CA 1
ATOM 4967 C C . ILE B 1 258 ? -11.117 17.547 22.844 1 98.75 258 ILE B C 1
ATOM 4969 O O . ILE B 1 258 ? -10.477 18.438 22.281 1 98.75 258 ILE B O 1
ATOM 4973 N N . GLU B 1 259 ? -10.664 16.984 23.906 1 98.62 259 GLU B N 1
ATOM 4974 C CA . GLU B 1 259 ? -9.43 17.391 24.578 1 98.62 259 GLU B CA 1
ATOM 4975 C C . GLU B 1 259 ? -8.219 17.109 23.703 1 98.62 259 GLU B C 1
ATOM 4977 O O . GLU B 1 259 ? -7.27 17.891 23.656 1 98.62 259 GLU B O 1
ATOM 4982 N N . MET B 1 260 ? -8.227 15.961 23.016 1 98.56 260 MET B N 1
ATOM 4983 C CA . MET B 1 260 ? -7.16 15.625 22.078 1 98.56 260 MET B CA 1
ATOM 4984 C C . MET B 1 260 ? -7.051 16.688 20.984 1 98.56 260 MET B C 1
ATOM 4986 O O . MET B 1 260 ? -5.949 17.125 20.641 1 98.56 260 MET B O 1
ATOM 4990 N N . ILE B 1 261 ? -8.172 17.094 20.469 1 98.75 261 ILE B N 1
ATOM 4991 C CA . ILE B 1 261 ? -8.195 18.047 19.375 1 98.75 261 ILE B CA 1
ATOM 4992 C C . ILE B 1 261 ? -7.762 19.422 19.875 1 98.75 261 ILE B C 1
ATOM 4994 O O . ILE B 1 261 ? -7.023 20.141 19.203 1 98.75 261 ILE B O 1
ATOM 4998 N N . GLN B 1 262 ? -8.164 19.797 21.078 1 98.69 262 GLN B N 1
ATOM 4999 C CA . GLN B 1 262 ? -7.727 21.047 21.672 1 98.69 262 GLN B CA 1
ATOM 5000 C C . GLN B 1 262 ? -6.215 21.078 21.875 1 98.69 262 GLN B C 1
ATOM 5002 O O . GLN B 1 262 ? -5.566 22.094 21.594 1 98.69 262 GLN B O 1
ATOM 5007 N N . ARG B 1 263 ? -5.676 20 22.328 1 98.62 263 ARG B N 1
ATOM 5008 C CA . ARG B 1 263 ? -4.23 19.891 22.484 1 98.62 263 ARG B CA 1
ATOM 5009 C C . ARG B 1 263 ? -3.529 20 21.141 1 98.62 263 ARG B C 1
ATOM 5011 O O . ARG B 1 263 ? -2.492 20.656 21.016 1 98.62 263 ARG B O 1
ATOM 5018 N N . ALA B 1 264 ? -4.055 19.344 20.141 1 98.62 264 ALA B N 1
ATOM 5019 C CA . ALA B 1 264 ? -3.506 19.422 18.781 1 98.62 264 ALA B CA 1
ATOM 5020 C C . ALA B 1 264 ? -3.5 20.844 18.266 1 98.62 264 ALA B C 1
ATOM 5022 O O . ALA B 1 264 ? -2.533 21.281 17.641 1 98.62 264 ALA B O 1
ATOM 5023 N N . VAL B 1 265 ? -4.59 21.547 18.516 1 98.5 265 VAL B N 1
ATOM 5024 C CA . VAL B 1 265 ? -4.703 22.953 18.094 1 98.5 265 VAL B CA 1
ATOM 5025 C C . VAL B 1 265 ? -3.611 23.781 18.766 1 98.5 265 VAL B C 1
ATOM 5027 O O . VAL B 1 265 ? -2.941 24.578 18.109 1 98.5 265 VAL B O 1
ATOM 5030 N N . ASP B 1 266 ? -3.371 23.547 20.031 1 98.44 266 ASP B N 1
ATOM 5031 C CA . ASP B 1 266 ? -2.34 24.281 20.75 1 98.44 266 ASP B CA 1
ATOM 5032 C C . ASP B 1 266 ? -0.953 24 20.188 1 98.44 266 ASP B C 1
ATOM 5034 O O . ASP B 1 266 ? -0.142 24.906 20.016 1 98.44 266 ASP B O 1
ATOM 5038 N N . LEU B 1 267 ? -0.7 22.75 19.906 1 98.31 267 LEU B N 1
ATOM 5039 C CA . LEU B 1 267 ? 0.584 22.359 19.344 1 98.31 267 LEU B CA 1
ATOM 5040 C C . LEU B 1 267 ? 0.796 22.984 17.969 1 98.31 267 LEU B C 1
ATOM 5042 O O . LEU B 1 267 ? 1.899 23.438 17.656 1 98.31 267 LEU B O 1
ATOM 5046 N N . GLU B 1 268 ? -0.284 23.031 17.188 1 98.06 268 GLU B N 1
ATOM 5047 C CA . GLU B 1 268 ? -0.174 23.594 15.852 1 98.06 268 GLU B CA 1
ATOM 5048 C C . GLU B 1 268 ? 0.032 25.094 15.898 1 98.06 268 GLU B C 1
ATOM 5050 O O . GLU B 1 268 ? 0.725 25.672 15.055 1 98.06 268 GLU B O 1
ATOM 5055 N N . ILE B 1 269 ? -0.582 25.75 16.828 1 96.38 269 ILE B N 1
ATOM 5056 C CA . ILE B 1 269 ? -0.393 27.172 17.031 1 96.38 269 ILE B CA 1
ATOM 5057 C C . ILE B 1 269 ? 1.065 27.469 17.375 1 96.38 269 ILE B C 1
ATOM 5059 O O . ILE B 1 269 ? 1.673 28.391 16.828 1 96.38 269 ILE B O 1
ATOM 5063 N N . ASP B 1 270 ? 1.647 26.656 18.234 1 96.88 270 ASP B N 1
ATOM 5064 C CA . ASP B 1 270 ? 3.055 26.812 18.578 1 96.88 270 ASP B CA 1
ATOM 5065 C C . ASP B 1 270 ? 3.955 26.609 17.375 1 96.88 270 ASP B C 1
ATOM 5067 O O . ASP B 1 270 ? 4.934 27.328 17.188 1 96.88 270 ASP B O 1
ATOM 5071 N N . TYR B 1 271 ? 3.674 25.656 16.594 1 96.75 271 TYR B N 1
ATOM 5072 C CA . TYR B 1 271 ? 4.418 25.375 15.375 1 96.75 271 TYR B CA 1
ATOM 5073 C C . TYR B 1 271 ? 4.305 26.547 14.398 1 96.75 271 TYR B C 1
ATOM 5075 O O . TYR B 1 271 ? 5.297 26.953 13.789 1 96.75 271 TYR B O 1
ATOM 5083 N N . ALA B 1 272 ? 3.08 27.094 14.258 1 94.69 272 ALA B N 1
ATOM 5084 C CA . ALA B 1 272 ? 2.875 28.234 13.375 1 94.69 272 ALA B CA 1
ATOM 5085 C C . ALA B 1 272 ? 3.688 29.438 13.828 1 94.69 272 ALA B C 1
ATOM 5087 O O . ALA B 1 272 ? 4.254 30.172 13.008 1 94.69 272 ALA B O 1
ATOM 5088 N N . ARG B 1 273 ? 3.773 29.641 15.086 1 94.62 273 ARG B N 1
ATOM 5089 C CA . ARG B 1 273 ? 4.562 30.734 15.633 1 94.62 273 ARG B CA 1
ATOM 5090 C C . ARG B 1 273 ? 6.047 30.531 15.359 1 94.62 273 ARG B C 1
ATOM 5092 O O . ARG B 1 273 ? 6.77 31.5 15.094 1 94.62 273 ARG B O 1
ATOM 5099 N N . ASP B 1 274 ? 6.43 29.297 15.445 1 94.19 274 ASP B N 1
ATOM 5100 C CA . ASP B 1 274 ? 7.82 28.969 15.156 1 94.19 274 ASP B CA 1
ATOM 5101 C C . ASP B 1 274 ? 8.141 29.219 13.68 1 94.19 274 ASP B C 1
ATOM 5103 O O . ASP B 1 274 ? 9.234 29.672 13.344 1 94.19 274 ASP B O 1
ATOM 5107 N N . CYS B 1 275 ? 7.227 28.906 12.82 1 93.94 275 CYS B N 1
ATOM 5108 C CA . CYS B 1 275 ? 7.41 29.078 11.383 1 93.94 275 CYS B CA 1
ATOM 5109 C C . CYS B 1 275 ? 7.398 30.547 11 1 93.94 275 CYS B C 1
ATOM 5111 O O . CYS B 1 275 ? 8.125 30.969 10.094 1 93.94 275 CYS B O 1
ATOM 5113 N N . LEU B 1 276 ? 6.535 31.312 11.742 1 92.25 276 LEU B N 1
ATOM 5114 C CA . LEU B 1 276 ? 6.297 32.688 11.352 1 92.25 276 LEU B CA 1
ATOM 5115 C C . LEU B 1 276 ? 6.516 33.625 12.531 1 92.25 276 LEU B C 1
ATOM 5117 O O . LEU B 1 276 ? 5.602 34.375 12.938 1 92.25 276 LEU B O 1
ATOM 5121 N N . PRO B 1 277 ? 7.715 33.688 12.969 1 85.69 277 PRO B N 1
ATOM 5122 C CA . PRO B 1 277 ? 7.945 34.531 14.133 1 85.69 277 PRO B CA 1
ATOM 5123 C C . PRO B 1 277 ? 7.695 36 13.828 1 85.69 277 PRO B C 1
ATOM 5125 O O . PRO B 1 277 ? 7.227 36.75 14.695 1 85.69 277 PRO B O 1
ATOM 5128 N N . ARG B 1 278 ? 7.992 36.5 12.602 1 87.88 278 ARG B N 1
ATOM 5129 C CA . ARG B 1 278 ? 7.844 37.906 12.234 1 87.88 278 ARG B CA 1
ATOM 5130 C C . ARG B 1 278 ? 6.844 38.094 11.094 1 87.88 278 ARG B C 1
ATOM 5132 O O . ARG B 1 278 ? 6.648 39.188 10.586 1 87.88 278 ARG B O 1
ATOM 5139 N N . GLY B 1 279 ? 6.152 37.031 10.727 1 85.06 279 GLY B N 1
ATOM 5140 C CA . GLY B 1 279 ? 5.25 37.062 9.594 1 85.06 279 GLY B CA 1
ATOM 5141 C C . GLY B 1 279 ? 5.969 37.219 8.266 1 85.06 279 GLY B C 1
ATOM 5142 O O . GLY B 1 279 ? 7.145 37.594 8.227 1 85.06 279 GLY B O 1
ATOM 5143 N N . ILE B 1 280 ? 5.324 36.781 7.23 1 83 280 ILE B N 1
ATOM 5144 C CA . ILE B 1 280 ? 5.828 36.906 5.871 1 83 280 ILE B CA 1
ATOM 5145 C C . ILE B 1 280 ? 4.66 37.062 4.898 1 83 280 ILE B C 1
ATOM 5147 O O . ILE B 1 280 ? 3.607 36.469 5.078 1 83 280 ILE B O 1
ATOM 5151 N N . LEU B 1 281 ? 4.832 37.906 3.875 1 78.69 281 LEU B N 1
ATOM 5152 C CA . LEU B 1 281 ? 3.926 37.938 2.732 1 78.69 281 LEU B CA 1
ATOM 5153 C C . LEU B 1 281 ? 2.482 38.125 3.186 1 78.69 281 LEU B C 1
ATOM 5155 O O . LEU B 1 281 ? 1.585 37.406 2.711 1 78.69 281 LEU B O 1
ATOM 5159 N N . GLY B 1 282 ? 2.316 38.781 4.246 1 80.12 282 GLY B N 1
ATOM 5160 C CA . GLY B 1 282 ? 0.956 39 4.723 1 80.12 282 GLY B CA 1
ATOM 5161 C C . GLY B 1 282 ? 0.456 37.844 5.594 1 80.12 282 GLY B C 1
ATOM 5162 O O . GLY B 1 282 ? -0.688 37.875 6.051 1 80.12 282 GLY B O 1
ATOM 5163 N N . LEU B 1 283 ? 1.311 36.875 5.734 1 87.38 283 LEU B N 1
ATOM 5164 C CA . LEU B 1 283 ? 0.987 35.781 6.621 1 87.38 283 LEU B CA 1
ATOM 5165 C C . LEU B 1 283 ? 1.52 36.031 8.023 1 87.38 283 LEU B C 1
ATOM 5167 O O . LEU B 1 283 ? 2.684 36.406 8.195 1 87.38 283 LEU B O 1
ATOM 5171 N N . ARG B 1 284 ? 0.63 35.969 8.914 1 90.69 284 ARG B N 1
ATOM 5172 C CA . ARG B 1 284 ? 0.992 36.125 10.312 1 90.69 284 ARG B CA 1
ATOM 5173 C C . ARG B 1 284 ? 0.531 34.938 11.133 1 90.69 284 ARG B C 1
ATOM 5175 O O . ARG B 1 284 ? -0.432 34.25 10.766 1 90.69 284 ARG B O 1
ATOM 5182 N N . ALA B 1 285 ? 1.215 34.688 12.188 1 88.31 285 ALA B N 1
ATOM 5183 C CA . ALA B 1 285 ? 0.886 33.594 13.062 1 88.31 285 ALA B CA 1
ATOM 5184 C C . ALA B 1 285 ? -0.564 33.656 13.531 1 88.31 285 ALA B C 1
ATOM 5186 O O . ALA B 1 285 ? -1.225 32.625 13.711 1 88.31 285 ALA B O 1
ATOM 5187 N N . SER B 1 286 ? -1.064 34.844 13.711 1 91.19 286 SER B N 1
ATOM 5188 C CA . SER B 1 286 ? -2.43 35.031 14.195 1 91.19 286 SER B CA 1
ATOM 5189 C C . SER B 1 286 ? -3.447 34.469 13.203 1 91.19 286 SER B C 1
ATOM 5191 O O . SER B 1 286 ? -4.488 33.938 13.609 1 91.19 286 SER B O 1
ATOM 5193 N N . MET B 1 287 ? -3.197 34.531 11.953 1 93 287 MET B N 1
ATOM 5194 C CA . MET B 1 287 ? -4.078 34 10.922 1 93 287 MET B CA 1
ATOM 5195 C C . MET B 1 287 ? -4.133 32.469 11.008 1 93 287 MET B C 1
ATOM 5197 O O . MET B 1 287 ? -5.188 31.859 10.797 1 93 287 MET B O 1
ATOM 5201 N N . PHE B 1 288 ? -3.041 31.938 11.344 1 92.5 288 PHE B N 1
ATOM 5202 C CA . PHE B 1 288 ? -2.977 30.484 11.445 1 92.5 288 PHE B CA 1
ATOM 5203 C C . PHE B 1 288 ? -3.678 29.984 12.703 1 92.5 288 PHE B C 1
ATOM 5205 O O . PHE B 1 288 ? -4.254 28.906 12.719 1 92.5 288 PHE B O 1
ATOM 5212 N N . ILE B 1 289 ? -3.643 30.859 13.773 1 94.62 289 ILE B N 1
ATOM 5213 C CA . ILE B 1 289 ? -4.418 30.531 14.961 1 94.62 289 ILE B CA 1
ATOM 5214 C C . ILE B 1 289 ? -5.895 30.406 14.594 1 94.62 289 ILE B C 1
ATOM 5216 O O . ILE B 1 289 ? -6.539 29.406 14.906 1 94.62 289 ILE B O 1
ATOM 5220 N N . ASP B 1 290 ? -6.363 31.391 13.875 1 96.5 290 ASP B N 1
ATOM 5221 C CA . ASP B 1 290 ? -7.754 31.375 13.43 1 96.5 290 ASP B CA 1
ATOM 5222 C C . ASP B 1 290 ? -8.031 30.188 12.516 1 96.5 290 ASP B C 1
ATOM 5224 O O . ASP B 1 290 ? -9.07 29.531 12.648 1 96.5 290 ASP B O 1
ATOM 5228 N N . TYR B 1 291 ? -7.164 29.953 11.664 1 96.88 291 TYR B N 1
ATOM 5229 C CA . TYR B 1 291 ? -7.375 28.891 10.688 1 96.88 291 TYR B CA 1
ATOM 5230 C C . TYR B 1 291 ? -7.41 27.531 11.352 1 96.88 291 TYR B C 1
ATOM 5232 O O . TYR B 1 291 ? -8.281 26.703 11.055 1 96.88 291 TYR B O 1
ATOM 5240 N N . VAL B 1 292 ? -6.473 27.25 12.25 1 97.69 292 VAL B N 1
ATOM 5241 C CA . VAL B 1 292 ? -6.387 25.953 12.906 1 97.69 292 VAL B CA 1
ATOM 5242 C C . VAL B 1 292 ? -7.633 25.719 13.758 1 97.69 292 VAL B C 1
ATOM 5244 O O . VAL B 1 292 ? -8.172 24.609 13.789 1 97.69 292 VAL B O 1
ATOM 5247 N N . GLN B 1 293 ? -8.086 26.797 14.398 1 98.19 293 GLN B N 1
ATOM 5248 C CA . GLN B 1 293 ? -9.32 26.688 15.172 1 98.19 293 GLN B CA 1
ATOM 5249 C C . GLN B 1 293 ? -10.523 26.438 14.266 1 98.19 293 GLN B C 1
ATOM 5251 O O . GLN B 1 293 ? -11.383 25.625 14.586 1 98.19 293 GLN B O 1
ATOM 5256 N N . HIS B 1 294 ? -10.539 27.094 13.148 1 97.81 294 HIS B N 1
ATOM 5257 C CA . HIS B 1 294 ? -11.617 26.922 12.18 1 97.81 294 HIS B CA 1
ATOM 5258 C C . HIS B 1 294 ? -11.672 25.484 11.664 1 97.81 294 HIS B C 1
ATOM 5260 O O . HIS B 1 294 ? -12.742 24.875 11.641 1 97.81 294 HIS B O 1
ATOM 5266 N N . ILE B 1 295 ? -10.609 24.984 11.25 1 97.19 295 ILE B N 1
ATOM 5267 C CA . ILE B 1 295 ? -10.602 23.656 10.656 1 97.19 295 ILE B CA 1
ATOM 5268 C C . ILE B 1 295 ? -10.867 22.609 11.734 1 97.19 295 ILE B C 1
ATOM 5270 O O . ILE B 1 295 ? -11.508 21.578 11.477 1 97.19 295 ILE B O 1
ATOM 5274 N N . ALA B 1 296 ? -10.359 22.859 12.977 1 98.56 296 ALA B N 1
ATOM 5275 C CA . ALA B 1 296 ? -10.672 21.953 14.078 1 98.56 296 ALA B CA 1
ATOM 5276 C C . ALA B 1 296 ? -12.18 21.828 14.273 1 98.56 296 ALA B C 1
ATOM 5278 O O . ALA B 1 296 ? -12.695 20.719 14.453 1 98.56 296 ALA B O 1
ATOM 5279 N N . ASP B 1 297 ? -12.875 22.969 14.242 1 98.5 297 ASP B N 1
ATOM 5280 C CA . ASP B 1 297 ? -14.328 22.969 14.375 1 98.5 297 ASP B CA 1
ATOM 5281 C C . ASP B 1 297 ? -14.984 22.156 13.258 1 98.5 297 ASP B C 1
ATOM 5283 O O . ASP B 1 297 ? -15.898 21.359 13.508 1 98.5 297 ASP B O 1
ATOM 5287 N N . ARG B 1 298 ? -14.5 22.312 12.07 1 97.31 298 ARG B N 1
ATOM 5288 C CA . ARG B 1 298 ? -15.047 21.578 10.938 1 97.31 298 ARG B CA 1
ATOM 5289 C C . ARG B 1 298 ? -14.836 20.078 11.102 1 97.31 298 ARG B C 1
ATOM 5291 O O . ARG B 1 298 ? -15.727 19.281 10.781 1 97.31 298 ARG B O 1
ATOM 5298 N N . ARG B 1 299 ? -13.68 19.703 11.625 1 98.5 299 ARG B N 1
ATOM 5299 C CA . ARG B 1 299 ? -13.375 18.281 11.836 1 98.5 299 ARG B CA 1
ATOM 5300 C C . ARG B 1 299 ? -14.266 17.688 12.922 1 98.5 299 ARG B C 1
ATOM 5302 O O . ARG B 1 299 ? -14.742 16.562 12.797 1 98.5 299 ARG B O 1
ATOM 5309 N N . LEU B 1 300 ? -14.453 18.469 14.023 1 98.62 300 LEU B N 1
ATOM 5310 C CA . LEU B 1 300 ? -15.344 18.031 15.094 1 98.62 300 LEU B CA 1
ATOM 5311 C C . LEU B 1 300 ? -16.734 17.75 14.555 1 98.62 300 LEU B C 1
ATOM 5313 O O . LEU B 1 300 ? -17.297 16.672 14.82 1 98.62 300 LEU B O 1
ATOM 5317 N N . GLU B 1 301 ? -17.234 18.562 13.734 1 98.44 301 GLU B N 1
ATOM 5318 C CA . GLU B 1 301 ? -18.594 18.422 13.195 1 98.44 301 GLU B CA 1
ATOM 5319 C C . GLU B 1 301 ? -18.703 17.188 12.312 1 98.44 301 GLU B C 1
ATOM 5321 O O . GLU B 1 301 ? -19.734 16.516 12.305 1 98.44 301 GLU B O 1
ATOM 5326 N N . ARG B 1 302 ? -17.703 16.875 11.633 1 98.12 302 ARG B N 1
ATOM 5327 C CA . ARG B 1 302 ? -17.719 15.773 10.672 1 98.12 302 ARG B CA 1
ATOM 5328 C C . ARG B 1 302 ? -17.797 14.43 11.391 1 98.12 302 ARG B C 1
ATOM 5330 O O . ARG B 1 302 ? -18.188 13.422 10.789 1 98.12 302 ARG B O 1
ATOM 5337 N N . ILE B 1 303 ? -17.438 14.383 12.703 1 98.5 303 ILE B N 1
ATOM 5338 C CA . ILE B 1 303 ? -17.531 13.109 13.414 1 98.5 303 ILE B CA 1
ATOM 5339 C C . ILE B 1 303 ? -18.609 13.195 14.484 1 98.5 303 ILE B C 1
ATOM 5341 O O . ILE B 1 303 ? -18.609 12.43 15.453 1 98.5 303 ILE B O 1
ATOM 5345 N N . GLY B 1 304 ? -19.5 14.227 14.328 1 97.94 304 GLY B N 1
ATOM 5346 C CA . GLY B 1 304 ? -20.734 14.273 15.117 1 97.94 304 GLY B CA 1
ATOM 5347 C C . GLY B 1 304 ? -20.562 15.023 16.422 1 97.94 304 GLY B C 1
ATOM 5348 O O . GLY B 1 304 ? -21.344 14.844 17.359 1 97.94 304 GLY B O 1
ATOM 5349 N N . LEU B 1 305 ? -19.531 15.852 16.609 1 98.56 305 LEU B N 1
ATOM 5350 C CA . LEU B 1 305 ? -19.328 16.641 17.812 1 98.56 305 LEU B CA 1
ATOM 5351 C C . LEU B 1 305 ? -19.594 18.125 17.547 1 98.56 305 LEU B C 1
ATOM 5353 O O . LEU B 1 305 ? -19.609 18.562 16.391 1 98.56 305 LEU B O 1
ATOM 5357 N N . LYS B 1 306 ? -19.781 18.875 18.531 1 97.94 306 LYS B N 1
ATOM 5358 C CA . LYS B 1 306 ? -20.094 20.297 18.406 1 97.94 306 LYS B CA 1
ATOM 5359 C C . LYS B 1 306 ? -18.812 21.109 18.25 1 97.94 306 LYS B C 1
ATOM 5361 O O . LYS B 1 306 ? -17.797 20.812 18.859 1 97.94 306 LYS B O 1
ATOM 5366 N N . PRO B 1 307 ? -18.891 22.141 17.375 1 97.94 307 PRO B N 1
ATOM 5367 C CA . PRO B 1 307 ? -17.75 23.062 17.328 1 97.94 307 PRO B CA 1
ATOM 5368 C C . PRO B 1 307 ? -17.469 23.734 18.656 1 97.94 307 PRO B C 1
ATOM 5370 O O . PRO B 1 307 ? -18.391 23.953 19.453 1 97.94 307 PRO B O 1
ATOM 5373 N N . ILE B 1 308 ? -16.188 24.219 18.797 1 97.31 308 ILE B N 1
ATOM 5374 C CA . ILE B 1 308 ? -15.82 24.797 20.094 1 97.31 308 ILE B CA 1
ATOM 5375 C C . ILE B 1 308 ? -15.25 26.188 19.891 1 97.31 308 ILE B C 1
ATOM 5377 O O . ILE B 1 308 ? -15.406 27.062 20.766 1 97.31 308 ILE B O 1
ATOM 5381 N N . TYR B 1 309 ? -14.68 26.5 18.812 1 97.88 309 TYR B N 1
ATOM 5382 C CA . TYR B 1 309 ? -13.93 27.734 18.656 1 97.88 309 TYR B CA 1
ATOM 5383 C C . TYR B 1 309 ? -14.758 28.797 17.938 1 97.88 309 TYR B C 1
ATOM 5385 O O . TYR B 1 309 ? -14.703 29.984 18.281 1 97.88 309 TYR B O 1
ATOM 5393 N N . HIS B 1 310 ? -15.484 28.453 16.891 1 97.38 310 HIS B N 1
ATOM 5394 C CA . HIS B 1 310 ? -16.359 29.328 16.109 1 97.38 310 HIS B CA 1
ATOM 5395 C C . HIS B 1 310 ? -15.562 30.453 15.469 1 97.38 310 HIS B C 1
ATOM 5397 O O . HIS B 1 310 ? -16.031 31.594 15.406 1 97.38 310 HIS B O 1
ATOM 5403 N N . THR B 1 311 ? -14.367 30.094 15.117 1 96.12 311 THR B N 1
ATOM 5404 C CA . THR B 1 311 ? -13.523 31.078 14.445 1 96.12 311 THR B CA 1
ATOM 5405 C C . THR B 1 311 ? -13.75 31.047 12.938 1 96.12 311 THR B C 1
ATOM 5407 O O . THR B 1 311 ? -14.023 30 12.367 1 96.12 311 THR B O 1
ATOM 5410 N N . LYS B 1 312 ? -13.562 32.219 12.25 1 94.5 312 LYS B N 1
ATOM 5411 C CA . LYS B 1 312 ? -13.734 32.312 10.805 1 94.5 312 LYS B CA 1
ATOM 5412 C C . LYS B 1 312 ? -12.492 31.844 10.07 1 94.5 312 LYS B C 1
ATOM 5414 O O . LYS B 1 312 ? -11.391 31.859 10.617 1 94.5 312 LYS B O 1
ATOM 5419 N N . ASN B 1 313 ? -12.664 31.438 8.836 1 95.31 313 ASN B N 1
ATOM 5420 C CA . ASN B 1 313 ? -11.555 31.031 7.98 1 95.31 313 ASN B CA 1
ATOM 5421 C C . ASN B 1 313 ? -10.789 32.219 7.441 1 95.31 313 ASN B C 1
ATOM 5423 O O . ASN B 1 313 ? -11.297 32.969 6.598 1 95.31 313 ASN B O 1
ATOM 5427 N N . PRO B 1 314 ? -9.602 32.438 7.867 1 94.81 314 PRO B N 1
ATOM 5428 C CA . PRO B 1 314 ? -8.828 33.562 7.367 1 94.81 314 PRO B CA 1
ATOM 5429 C C . PRO B 1 314 ? -8.273 33.344 5.965 1 94.81 314 PRO B C 1
ATOM 5431 O O . PRO B 1 314 ? -7.77 34.25 5.332 1 94.81 314 PRO B O 1
ATOM 5434 N N . PHE B 1 315 ? -8.375 32.125 5.457 1 93.88 315 PHE B N 1
ATOM 5435 C CA . PHE B 1 315 ? -7.863 31.766 4.137 1 93.88 315 PHE B CA 1
ATOM 5436 C C . PHE B 1 315 ? -8.969 31.203 3.262 1 93.88 315 PHE B C 1
ATOM 5438 O O . PHE B 1 315 ? -8.906 30.047 2.842 1 93.88 315 PHE B O 1
ATOM 5445 N N . PRO B 1 316 ? -9.883 32 2.779 1 91.75 316 PRO B N 1
ATOM 5446 C CA . PRO B 1 316 ? -11.008 31.484 1.993 1 91.75 316 PRO B CA 1
ATOM 5447 C C . PRO B 1 316 ? -10.562 30.828 0.688 1 91.75 316 PRO B C 1
ATOM 5449 O O . PRO B 1 316 ? -11.227 29.906 0.202 1 91.75 316 PRO B O 1
ATOM 5452 N N . TRP B 1 317 ? -9.438 31.25 0.178 1 91.31 317 TRP B N 1
ATOM 5453 C CA . TRP B 1 317 ? -8.922 30.688 -1.068 1 91.31 317 TRP B CA 1
ATOM 5454 C C . TRP B 1 317 ? -8.57 29.219 -0.903 1 91.31 317 TRP B C 1
ATOM 5456 O O . TRP B 1 317 ? -8.578 28.453 -1.876 1 91.31 317 TRP B O 1
ATOM 5466 N N . MET B 1 318 ? -8.211 28.781 0.254 1 90.25 318 MET B N 1
ATOM 5467 C CA . MET B 1 318 ? -7.898 27.375 0.504 1 90.25 318 MET B CA 1
ATOM 5468 C C . MET B 1 318 ? -9.133 26.5 0.296 1 90.25 318 MET B C 1
ATOM 5470 O O . MET B 1 318 ? -9.031 25.391 -0.247 1 90.25 318 MET B O 1
ATOM 5474 N N . SER B 1 319 ? -10.258 26.938 0.787 1 86.44 319 SER B N 1
ATOM 5475 C CA . SER B 1 319 ? -11.508 26.219 0.574 1 86.44 319 SER B CA 1
ATOM 5476 C C . SER B 1 319 ? -11.82 26.094 -0.913 1 86.44 319 SER B C 1
ATOM 5478 O O . SER B 1 319 ? -12.289 25.031 -1.361 1 86.44 319 SER B O 1
ATOM 5480 N N . GLU B 1 320 ? -11.578 27.125 -1.61 1 82.25 320 GLU B N 1
ATOM 5481 C CA . GLU B 1 320 ? -11.789 27.109 -3.055 1 82.25 320 GLU B CA 1
ATOM 5482 C C . GLU B 1 320 ? -10.875 26.094 -3.736 1 82.25 320 GLU B C 1
ATOM 5484 O O . GLU B 1 320 ? -11.297 25.391 -4.656 1 82.25 320 GLU B O 1
ATOM 5489 N N . THR B 1 321 ? -9.703 26.016 -3.271 1 82.12 321 THR B N 1
ATOM 5490 C CA . THR B 1 321 ? -8.719 25.094 -3.807 1 82.12 321 THR B CA 1
ATOM 5491 C C . THR B 1 321 ? -9.156 23.641 -3.572 1 82.12 321 THR B C 1
ATOM 5493 O O . THR B 1 321 ? -9.062 22.812 -4.473 1 82.12 321 THR B O 1
ATOM 5496 N N . ILE B 1 322 ? -9.625 23.406 -2.416 1 81.62 322 ILE B N 1
ATOM 5497 C CA . ILE B 1 322 ? -10.07 22.062 -2.043 1 81.62 322 ILE B CA 1
ATOM 5498 C C . ILE B 1 322 ? -11.305 21.672 -2.863 1 81.62 322 ILE B C 1
ATOM 5500 O O . ILE B 1 322 ? -11.391 20.562 -3.369 1 81.62 322 ILE B O 1
ATOM 5504 N N . ASP B 1 323 ? -12.195 22.594 -2.949 1 74.25 323 ASP B N 1
ATOM 5505 C CA . ASP B 1 323 ? -13.422 22.359 -3.697 1 74.25 323 ASP B CA 1
ATOM 5506 C C . ASP B 1 323 ? -13.133 22.109 -5.176 1 74.25 323 ASP B C 1
ATOM 5508 O O . ASP B 1 323 ? -13.766 21.266 -5.809 1 74.25 323 ASP B O 1
ATOM 5512 N N . LEU B 1 324 ? -12.203 22.797 -5.695 1 68.25 324 LEU B N 1
ATOM 5513 C CA . LEU B 1 324 ? -11.805 22.641 -7.094 1 68.25 324 LEU B CA 1
ATOM 5514 C C . LEU B 1 324 ? -11.188 21.266 -7.328 1 68.25 324 LEU B C 1
ATOM 5516 O O . LEU B 1 324 ? -11.414 20.641 -8.375 1 68.25 324 LEU B O 1
ATOM 5520 N N . ASN B 1 325 ? -10.578 20.891 -6.367 1 71.06 325 ASN B N 1
ATOM 5521 C CA . ASN B 1 325 ? -9.961 19.562 -6.465 1 71.06 325 ASN B CA 1
ATOM 5522 C C . ASN B 1 325 ? -11 18.453 -6.449 1 71.06 325 ASN B C 1
ATOM 5524 O O . ASN B 1 325 ? -10.875 17.469 -7.172 1 71.06 325 ASN B O 1
ATOM 5528 N N . LYS B 1 326 ? -11.992 18.641 -5.672 1 67.31 326 LYS B N 1
ATOM 5529 C CA . LYS B 1 326 ? -13.086 17.672 -5.621 1 67.31 326 LYS B CA 1
ATOM 5530 C C . LYS B 1 326 ? -13.781 17.562 -6.973 1 67.31 326 LYS B C 1
ATOM 5532 O O . LYS B 1 326 ? -14.102 16.453 -7.422 1 67.31 326 LYS B O 1
ATOM 5537 N N . GLU B 1 327 ? -13.891 18.672 -7.543 1 56.62 327 GLU B N 1
ATOM 5538 C CA . GLU B 1 327 ? -14.57 18.719 -8.836 1 56.62 327 GLU B CA 1
ATOM 5539 C C . GLU B 1 327 ? -13.742 18.047 -9.922 1 56.62 327 GLU B C 1
ATOM 5541 O O . GLU B 1 327 ? -14.281 17.328 -10.766 1 56.62 327 GLU B O 1
ATOM 5546 N N . LYS B 1 328 ? -12.555 18.234 -9.867 1 59.78 328 LYS B N 1
ATOM 5547 C CA . LYS B 1 328 ? -11.672 17.625 -10.859 1 59.78 328 LYS B CA 1
ATOM 5548 C C . LYS B 1 328 ? -11.617 16.109 -10.703 1 59.78 328 LYS B C 1
ATOM 5550 O O . LYS B 1 328 ? -11.688 15.375 -11.688 1 59.78 328 LYS B O 1
ATOM 5555 N N . ASN B 1 329 ? -11.586 15.719 -9.539 1 58.09 329 ASN B N 1
ATOM 5556 C CA . ASN B 1 329 ? -11.57 14.281 -9.266 1 58.09 329 ASN B CA 1
ATOM 5557 C C . ASN B 1 329 ? -12.883 13.625 -9.688 1 58.09 329 ASN B C 1
ATOM 5559 O O . ASN B 1 329 ? -12.875 12.523 -10.25 1 58.09 329 ASN B O 1
ATOM 5563 N N . PHE B 1 330 ? -13.898 14.32 -9.414 1 48.25 330 PHE B N 1
ATOM 5564 C CA . PHE B 1 330 ? -15.219 13.844 -9.805 1 48.25 330 PHE B CA 1
ATOM 5565 C C . PHE B 1 330 ? -15.328 13.711 -11.312 1 48.25 330 PHE B C 1
ATOM 5567 O O . PHE B 1 330 ? -15.82 12.703 -11.82 1 48.25 330 PHE B O 1
ATOM 5574 N N . PHE B 1 331 ? -14.828 14.656 -11.961 1 39.84 331 PHE B N 1
ATOM 5575 C CA . PHE B 1 331 ? -14.875 14.648 -13.414 1 39.84 331 PHE B CA 1
ATOM 5576 C C . PHE B 1 331 ? -13.984 13.555 -13.984 1 39.84 331 PHE B C 1
ATOM 5578 O O . PHE B 1 331 ? -14.367 12.852 -14.922 1 39.84 331 PHE B O 1
ATOM 5585 N N . GLU B 1 332 ? -12.93 13.469 -13.406 1 52.06 332 GLU B N 1
ATOM 5586 C CA . GLU B 1 332 ? -12 12.445 -13.883 1 52.06 332 GLU B CA 1
ATOM 5587 C C . GLU B 1 332 ? -12.523 11.039 -13.594 1 52.06 332 GLU B C 1
ATOM 5589 O O . GLU B 1 332 ? -12.406 10.148 -14.43 1 52.06 332 GLU B O 1
ATOM 5594 N N . THR B 1 333 ? -13.148 10.906 -12.469 1 50.84 333 THR B N 1
ATOM 5595 C CA . THR B 1 333 ? -13.766 9.633 -12.133 1 50.84 333 THR B CA 1
ATOM 5596 C C . THR B 1 333 ? -14.969 9.359 -13.031 1 50.84 333 THR B C 1
ATOM 5598 O O . THR B 1 333 ? -15.148 8.242 -13.516 1 50.84 333 THR B O 1
ATOM 5601 N N . ARG B 1 334 ? -15.75 10.367 -13.258 1 45.12 334 ARG B N 1
ATOM 5602 C CA . ARG B 1 334 ? -16.922 10.234 -14.117 1 45.12 334 ARG B CA 1
ATOM 5603 C C . ARG B 1 334 ? -16.516 9.953 -15.555 1 45.12 334 ARG B C 1
ATOM 5605 O O . ARG B 1 334 ? -17.125 9.117 -16.219 1 45.12 334 ARG B O 1
ATOM 5612 N N . VAL B 1 335 ? -15.602 10.695 -15.914 1 42.91 335 VAL B N 1
ATOM 5613 C CA . VAL B 1 335 ? -15.117 10.484 -17.266 1 42.91 335 VAL B CA 1
ATOM 5614 C C . VAL B 1 335 ? -14.594 9.055 -17.422 1 42.91 335 VAL B C 1
ATOM 5616 O O . VAL B 1 335 ? -14.859 8.391 -18.422 1 42.91 335 VAL B O 1
ATOM 5619 N N . THR B 1 336 ? -14.047 8.641 -16.391 1 46.69 336 THR B N 1
ATOM 5620 C CA . THR B 1 336 ? -13.578 7.262 -16.391 1 46.69 336 THR B CA 1
ATOM 5621 C C . THR B 1 336 ? -14.75 6.289 -16.328 1 46.69 336 THR B C 1
ATOM 5623 O O . THR B 1 336 ? -14.75 5.262 -17 1 46.69 336 THR B O 1
ATOM 5626 N N . GLU B 1 337 ? -15.742 6.688 -15.531 1 48.94 337 GLU B N 1
ATOM 5627 C CA . GLU B 1 337 ? -16.953 5.883 -15.43 1 48.94 337 GLU B CA 1
ATOM 5628 C C . GLU B 1 337 ? -17.766 5.949 -16.719 1 48.94 337 GLU B C 1
ATOM 5630 O O . GLU B 1 337 ? -18.312 4.938 -17.172 1 48.94 337 GLU B O 1
ATOM 5635 N N . TYR B 1 338 ? -18.047 7.164 -17.141 1 40.62 338 TYR B N 1
ATOM 5636 C CA . TYR B 1 338 ? -18.766 7.34 -18.391 1 40.62 338 TYR B CA 1
ATOM 5637 C C . TYR B 1 338 ? -18.047 6.629 -19.531 1 40.62 338 TYR B C 1
ATOM 5639 O O . TYR B 1 338 ? -18.688 6.031 -20.406 1 40.62 338 TYR B O 1
ATOM 5647 N N . GLN B 1 339 ? -16.969 6.797 -19.516 1 40.91 339 GLN B N 1
ATOM 5648 C CA . GLN B 1 339 ? -16.219 6.055 -20.516 1 40.91 339 GLN B CA 1
ATOM 5649 C C . GLN B 1 339 ? -16.375 4.551 -20.328 1 40.91 339 GLN B C 1
ATOM 5651 O O . GLN B 1 339 ? -16.438 3.799 -21.297 1 40.91 339 GLN B O 1
ATOM 5656 N N . HIS B 1 340 ? -16.578 4.188 -19.156 1 42.91 340 HIS B N 1
ATOM 5657 C CA . HIS B 1 340 ? -16.812 2.781 -18.859 1 42.91 340 HIS B CA 1
ATOM 5658 C C . HIS B 1 340 ? -18.266 2.395 -19.156 1 42.91 340 HIS B C 1
ATOM 5660 O O . HIS B 1 340 ? -18.531 1.294 -19.641 1 42.91 340 HIS B O 1
ATOM 5666 N N . ALA B 1 341 ? -19.266 3.102 -18.688 1 42.47 341 ALA B N 1
ATOM 5667 C CA . ALA B 1 341 ? -20.672 2.836 -18.938 1 42.47 341 ALA B CA 1
ATOM 5668 C C . ALA B 1 341 ? -20.984 2.924 -20.438 1 42.47 341 ALA B C 1
ATOM 5670 O O . ALA B 1 341 ? -21.797 2.148 -20.953 1 42.47 341 ALA B O 1
ATOM 5671 N N . ALA B 1 342 ? -20.594 3.908 -21.078 1 41.38 342 ALA B N 1
ATOM 5672 C CA . ALA B 1 342 ? -20.875 4.027 -22.516 1 41.38 342 ALA B CA 1
ATOM 5673 C C . ALA B 1 342 ? -20.422 2.785 -23.266 1 41.38 342 ALA B C 1
ATOM 5675 O O . ALA B 1 342 ? -21 2.43 -24.297 1 41.38 342 ALA B O 1
ATOM 5676 N N . SER B 1 343 ? -19.516 2.162 -22.75 1 34.28 343 SER B N 1
ATOM 5677 C CA . SER B 1 343 ? -19.047 0.962 -23.438 1 34.28 343 SER B CA 1
ATOM 5678 C C . SER B 1 343 ? -19.906 -0.245 -23.094 1 34.28 343 SER B C 1
ATOM 5680 O O . SER B 1 343 ? -19.844 -1.277 -23.766 1 34.28 343 SER B O 1
ATOM 5682 N N . LEU B 1 344 ? -20.734 -0.168 -21.922 1 33.5 344 LEU B N 1
ATOM 5683 C CA . LEU B 1 344 ? -21.594 -1.302 -21.578 1 33.5 344 LEU B CA 1
ATOM 5684 C C . LEU B 1 344 ? -22.953 -1.185 -22.234 1 33.5 344 LEU B C 1
ATOM 5686 O O . LEU B 1 344 ? -23.75 -2.131 -22.203 1 33.5 344 LEU B O 1
ATOM 5690 N N . THR B 1 345 ? -23.359 0.029 -22.406 1 31.73 345 THR B N 1
ATOM 5691 C CA . THR B 1 345 ? -24.719 0.084 -22.938 1 31.73 345 THR B CA 1
ATOM 5692 C C . THR B 1 345 ? -24.734 -0.396 -24.391 1 31.73 345 THR B C 1
ATOM 5694 O O . THR B 1 345 ? -24.5 0.386 -25.312 1 31.73 345 THR B O 1
ATOM 5697 N N . TRP B 1 346 ? -23.953 -1.214 -24.828 1 26.42 346 TRP B N 1
ATOM 5698 C CA . TRP B 1 346 ? -24.422 -1.729 -26.109 1 26.42 346 TRP B CA 1
ATOM 5699 C C . TRP B 1 346 ? -25.391 -2.891 -25.906 1 26.42 346 TRP B C 1
ATOM 5701 O O . TRP B 1 346 ? -25.234 -3.684 -24.969 1 26.42 346 TRP B O 1
#

Sequence (692 aa):
MQADILDGKQKRVNLNSKRLVNCNQVDVNQLVPIKYKWAWEHYLNGCANNWLPTEISMGKDIELWKSNVLSEDERRVILLNLGFFSTAESLVGNNIVLAIFKHVTNPEARQYLLRQAFEEAVHTHTFLYICESLGLDEKEIFNAYNERASIKAKDDFQMEITGKVLDPNFRTDSVEGLQEFIKNLVGYYIIMEGIFFYSGFVMILSFHRQNKMVGIGEQYQYILRDETIHLNFGVDLINGIKEENPEIWTTELQQEIIEMIQRAVDLEIDYARDCLPRGILGLRASMFIDYVQHIADRRLERIGLKPIYHTKNPFPWMSETIDLNKEKNFFETRVTEYQHAASLTWMQADILDGKQKRVNLNSKRLVNCNQVDVNQLVPIKYKWAWEHYLNGCANNWLPTEISMGKDIELWKSNVLSEDERRVILLNLGFFSTAESLVGNNIVLAIFKHVTNPEARQYLLRQAFEEAVHTHTFLYICESLGLDEKEIFNAYNERASIKAKDDFQMEITGKVLDPNFRTDSVEGLQEFIKNLVGYYIIMEGIFFYSGFVMILSFHRQNKMVGIGEQYQYILRDETIHLNFGVDLINGIKEENPEIWTTELQQEIIEMIQRAVDLEIDYARDCLPRGILGLRASMFIDYVQHIADRRLERIGLKPIYHTKNPFPWMSETIDLNKEKNFFETRVTEYQHAASLTW

pLDDT: mean 90.05, std 14.34, range [26.42, 98.81]

Organism: Chlamydia muridarum (strain MoPn / Nigg) (NCBI:txid243161)

InterPro domains:
  IPR000358 Ribonucleotide reductase small subunit family [PF00268] (29-314)
  IPR000358 Ribonucleotide reductase small subunit family [PIRSF000355] (8-346)
  IPR000358 Ribonucleotide reductase small subunit family [PTHR23409] (25-342)
  IPR009078 Ferritin-like superfamily [SSF47240] (8-318)
  IPR012348 Ribonucleotide reductase-like [G3DSA:1.10.620.20] (1-328)
  IPR033909 Ribonucleotide reductase small subunit [cd01049] (29-323)

Foldseek 3Di:
DDDDPVCVVVLDDDLVLFAQFPSVSHDLPDQPPPNPVLLLVLLLLLVLLDDALVVFDQVQQLVVLPDPPADPLLVLLVLLLLLLQLQLLVVLLCCLVQFVLVGRSHNSNNSNSVSLSVLSVRSNNNSVVVCVSNVHDPVCSPCVLVVPPLSVVLVVLLCVLSVQRNPPPQHCPDLVSVLSSLSNLCSRQCQSLQQQLLLSLCSVCLCCVVVHSVSSNVVSLSSNLSSVSSNVSSLCSSLRNCVVPVVNPDPVSLVVSVVSLVVSLVSSLVSLCSSAVPHDPPDDSVLSNLQSLVSSQVSCVSNPHHRDRPGDRSCVVSVVSNVVSVVVSVVSSVVVVVVVVVVPPD/DPDDPVCVVVLDDDLVLDAQFPSVSHDLPDQPPPNPVLLLVLLLLLVLLDDALVVFDQVQQLVVLPDPPADPLLVLLVLLLLLLQLQLLVVLLCCLVQFVLVGRSHNSNNSNSVSLSVLSVRSNNNSVVVCVSNVHDPVCSPCVLVVPPLSVVLVVLLCVLSVQRNPPPQHCPDLVSVLSSLSNLCSRQCQSLQQQLLLSLCSVCLCCVVVHSVSSNVVSLSSNLSSVSSNVSSLCSSLRNCVVPVVNPDPVSLVVSVVSLVVSLVSSLVSLCSSAVPHDPPDDSVLSNLQSLVSSQVSCVSNPHHRDRPGDRSCVVSVVSNVVSVVVSVVSSVVVVVVVVVVPVD

Secondary structure (DSSP, 8-state):
---B-GGGGGGSPPGGG--SB--TTS-TT---S---HHHHHHHHHHHHT---GGGS--HHHHHHHHSS-S-HHHHHHHHHHHHHHHHHHHHHHHHIIIIIHHHB--HHHHHHHHHHHHHHHHHHHHHHHHHHHHT--HHHHHTHHHHBHHHHHHHHHHHHHHHTTTSTT--SSSHHHHHHHHHHHIIIIIIIIIIIHHHHHHHHHHHHHTTSSHHHHHHHHHHHHHHHHHHHHHHHHHHHHHHH-GGG--HHHHHHHHHHHHHHHHHHHHHHHHH-SS-BTTB-HHHHHHHHHHHHHHHHHHTT---S-----S-HHHHHHHHHHHHHHHHHHHHHHHHHHHTT--/---B-GGGGGGSPPGGG--SB--TTS-TT---S---HHHHHHHHHHHHT---GGGS--HHHHHHHHSS-S-HHHHHHHHHHHHHHHHHHHHHHHHIIIIIHHHB--HHHHHHHHHHHHHHHHHHHHHHHHHHHHT--HHHHHTHHHHBHHHHHHHHHHHHHHHTTTSTT--SSSHHHHHHHHHHHIIIIIIIIIIIHHHHHHHHHHHHHTTSSHHHHHHHHHHHHHHHHHHHHHHHHHHHHHHH-GGG--HHHHHHHHHHHHHHHHHHHHHHHHH-SS-BTTB-HHHHHHHHHHHHHHHHHHTT---S-----S-HHHHHHHHHHHHHHHHHHHHHHHHHHTTT--